Protein AF-0000000072985069 (afdb_homodimer)

Organism: Clostridium tetani (strain Massachusetts / E88) (NCBI:txid212717)

Radius of gyration: 27.45 Å; Cα contacts (8 Å, |Δi|>4): 1116; chains: 2; bounding box: 57×77×72 Å

pLDDT: mean 90.54, std 12.0, range [28.53, 98.94]

Nearest PDB structures (foldseek):
  7l6l-assembly1_E  TM=9.536E-01  e=3.765E-16  Escherichia coli K-12
  7rhe-assembly1_A-2  TM=8.134E-01  e=3.986E-02  Burkholderia vietnamiensis G4
  2r3s-assembly1_B  TM=3.165E-01  e=1.913E-05  Nostoc punctiforme PCC 73102
  8eju-assembly1_A  TM=5.311E-01  e=3.748E-02  Pseudomonas putida KT2440
  4m6y-assembly1_A  TM=2.732E-01  e=1.051E-03  Streptomyces hygros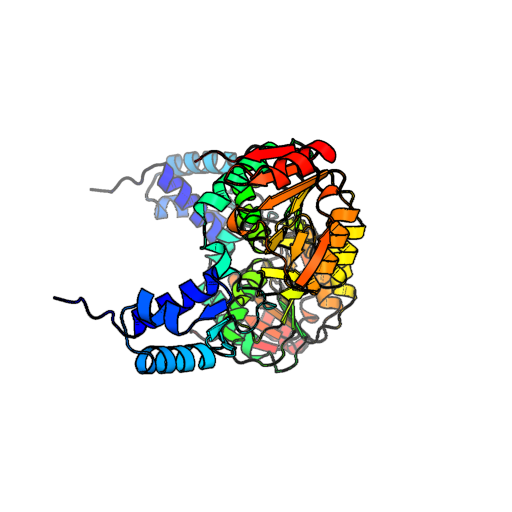copicus

InterPro domains:
  IPR001034 DeoR-type HTH domain [PF08220] (10-65)
  IPR001034 DeoR-type HTH domain [PR00037] (28-42)
  IPR001034 DeoR-type HTH domain [PR00037] (42-60)
  IPR001034 DeoR-type HTH domain [PS51000] (7-62)
  IPR001034 DeoR-type HTH domain [SM00420] (10-62)
  IPR014036 DeoR-like transcriptional repressor, C-terminal sensor domain [PF00455] (78-235)
  IPR018356 Transcription regulator, HTH DeoR-type, conserved site [PS00894] (10-44)
  IPR036388 Winged helix-like DNA-binding domain superfamily [G3DSA:1.10.10.10] (7-69)
  IPR036390 Winged helix DNA-binding domain superfamily [SSF46785] (8-75)
  IPR037171 NagB/RpiA transferase-like [SSF100950] (77-236)
  IPR050313 Carbohydrate Metabolism HTH-type Transcriptional Regulators [PTHR30363] (5-255)

Structure (mmCIF, N/CA/C/O backbone):
data_AF-0000000072985069-model_v1
#
loop_
_entity.id
_entity.type
_entity.pdbx_description
1 polymer 'DNA-binding protein iolR'
#
loop_
_atom_site.group_PDB
_atom_site.id
_atom_site.type_symbol
_atom_site.label_atom_id
_atom_site.label_alt_id
_atom_site.label_comp_id
_atom_site.label_asym_id
_atom_site.label_entity_id
_atom_site.label_seq_id
_atom_site.pdbx_PDB_ins_code
_atom_site.Cartn_x
_atom_site.Cartn_y
_atom_site.Cartn_z
_atom_site.occupancy
_atom_site.B_iso_or_equiv
_atom_site.auth_seq_id
_atom_site.auth_comp_id
_atom_site.auth_asym_id
_atom_site.auth_atom_id
_atom_site.pdbx_PDB_model_num
ATOM 1 N N . MET A 1 1 ? 19.688 11.055 47.906 1 28.53 1 MET A N 1
ATOM 2 C CA . MET A 1 1 ? 20.281 10.18 46.906 1 28.53 1 MET A CA 1
ATOM 3 C C . MET A 1 1 ? 20.016 10.695 45.5 1 28.53 1 MET A C 1
ATOM 5 O O . MET A 1 1 ? 18.875 10.805 45.062 1 28.53 1 MET A O 1
ATOM 9 N N . GLU A 1 2 ? 20.703 11.711 44.969 1 41.09 2 GLU A N 1
ATOM 10 C CA . GLU A 1 2 ? 20.609 12.352 43.656 1 41.09 2 GLU A CA 1
ATOM 11 C C . GLU A 1 2 ? 20.531 11.312 42.531 1 41.09 2 GLU A C 1
ATOM 13 O O . GLU A 1 2 ? 21.438 10.492 42.375 1 41.09 2 GLU A O 1
ATOM 18 N N . VAL A 1 3 ? 19.469 10.656 42.312 1 46.19 3 VAL A N 1
ATOM 19 C CA . VAL A 1 3 ? 19.297 9.609 41.312 1 46.19 3 VAL A CA 1
ATOM 20 C C . VAL A 1 3 ? 20.031 10 40.031 1 46.19 3 VAL A C 1
ATOM 22 O O . VAL A 1 3 ? 19.688 10.992 39.375 1 46.19 3 VAL A O 1
ATOM 25 N N . LEU A 1 4 ? 21.297 9.695 39.906 1 56.41 4 LEU A N 1
ATOM 26 C CA . LEU A 1 4 ? 22.188 9.922 38.781 1 56.41 4 LEU A CA 1
ATOM 27 C C . LEU A 1 4 ? 21.594 9.367 37.469 1 56.41 4 LEU A C 1
ATOM 29 O O . LEU A 1 4 ? 21.281 8.18 37.406 1 56.41 4 LEU A O 1
ATOM 33 N N . MET A 1 5 ? 20.875 10.125 36.781 1 65.44 5 MET A N 1
ATOM 34 C CA . MET A 1 5 ? 20.312 9.711 35.5 1 65.44 5 MET A CA 1
ATOM 35 C C . MET A 1 5 ? 21.359 9.023 34.656 1 65.44 5 MET A C 1
ATOM 37 O O . MET A 1 5 ? 22.5 9.508 34.531 1 65.44 5 MET A O 1
ATOM 41 N N . LEU A 1 6 ? 21.188 7.742 34.344 1 77.62 6 LEU A N 1
ATOM 42 C CA . LEU A 1 6 ? 22.047 6.992 33.469 1 77.62 6 LEU A CA 1
ATOM 43 C C . LEU A 1 6 ? 22.234 7.727 32.125 1 77.62 6 LEU A C 1
ATOM 45 O O . LEU A 1 6 ? 21.328 8.414 31.672 1 77.62 6 LEU A O 1
ATOM 49 N N . LYS A 1 7 ? 23.438 7.641 31.594 1 83.25 7 LYS A N 1
ATOM 50 C CA . LYS A 1 7 ? 23.844 8.32 30.359 1 83.25 7 LYS A CA 1
ATOM 51 C C . LYS A 1 7 ? 22.828 8.062 29.234 1 83.25 7 LYS A C 1
ATOM 53 O O . LYS A 1 7 ? 22.422 8.992 28.547 1 83.25 7 LYS A O 1
ATOM 58 N N . GLU A 1 8 ? 22.406 6.859 29.109 1 81.81 8 GLU A N 1
ATOM 59 C CA . GLU A 1 8 ? 21.516 6.484 28.016 1 81.81 8 GLU A CA 1
ATOM 60 C C . GLU A 1 8 ? 20.156 7.133 28.172 1 81.81 8 GLU A C 1
ATOM 62 O O . GLU A 1 8 ? 19.562 7.578 27.188 1 81.81 8 GLU A O 1
ATOM 67 N N . ASP A 1 9 ? 19.766 7.234 29.312 1 82.44 9 ASP A N 1
ATOM 68 C CA . ASP A 1 9 ? 18.469 7.875 29.594 1 82.44 9 ASP A CA 1
ATOM 69 C C . ASP A 1 9 ? 18.547 9.383 29.359 1 82.44 9 ASP A C 1
ATOM 71 O O . ASP A 1 9 ? 17.609 9.984 28.844 1 82.44 9 ASP A O 1
ATOM 75 N N . ARG A 1 10 ? 19.656 9.953 29.766 1 85.75 10 ARG A N 1
ATOM 76 C CA . ARG A 1 10 ? 19.859 11.383 29.562 1 85.75 10 ARG A CA 1
ATOM 77 C C . ARG A 1 10 ? 19.906 11.734 28.094 1 85.75 10 ARG A C 1
ATOM 79 O O . ARG A 1 10 ? 19.281 12.703 27.656 1 85.75 10 ARG A O 1
ATOM 86 N N . ILE A 1 11 ? 20.547 10.891 27.281 1 85.62 11 ILE A N 1
ATOM 87 C CA . ILE A 1 11 ? 20.656 11.117 25.844 1 85.62 11 ILE A CA 1
ATOM 88 C C . ILE A 1 11 ? 19.281 11.047 25.203 1 85.62 11 ILE A C 1
ATOM 90 O O . ILE A 1 11 ? 18.922 11.906 24.391 1 85.62 11 ILE A O 1
ATOM 94 N N . LYS A 1 12 ? 18.516 10.133 25.625 1 81.88 12 LYS A N 1
ATOM 95 C CA . LYS A 1 12 ? 17.141 10.031 25.125 1 81.88 12 LYS A CA 1
ATOM 96 C C . LYS A 1 12 ? 16.312 11.234 25.547 1 81.88 12 LYS A C 1
ATOM 98 O O . LYS A 1 12 ? 15.5 11.734 24.781 1 81.88 12 LYS A O 1
ATOM 103 N N . GLY A 1 13 ? 16.547 11.656 26.734 1 81.31 13 GLY A N 1
ATOM 104 C CA . GLY A 1 13 ? 15.875 12.844 27.234 1 81.31 13 GLY A CA 1
ATOM 105 C C . GLY A 1 13 ? 16.234 14.094 26.453 1 81.31 13 GLY A C 1
ATOM 106 O O . GLY A 1 13 ? 15.352 14.898 26.125 1 81.31 13 GLY A O 1
ATOM 107 N N . ILE A 1 14 ? 17.531 14.281 26.219 1 84 14 ILE A N 1
ATOM 108 C CA . ILE A 1 14 ? 18 15.414 25.438 1 84 14 ILE A CA 1
ATOM 109 C C . ILE A 1 14 ? 17.391 15.367 24.031 1 84 14 ILE A C 1
ATOM 111 O O . ILE A 1 14 ? 16.906 16.375 23.531 1 84 14 ILE A O 1
ATOM 115 N N . GLU A 1 15 ? 17.438 14.164 23.516 1 77.94 15 GLU A N 1
ATOM 116 C CA . GLU A 1 15 ? 16.859 13.969 22.188 1 77.94 15 GLU A CA 1
ATOM 117 C C . GLU A 1 15 ? 15.383 14.367 22.156 1 77.94 15 GLU A C 1
ATOM 119 O O . GLU A 1 15 ? 14.945 15.117 21.281 1 77.94 15 GLU A O 1
ATOM 124 N N . ASN A 1 16 ? 14.711 13.945 23.109 1 75 16 ASN A N 1
ATOM 125 C CA . ASN A 1 16 ? 13.289 14.258 23.203 1 75 16 ASN A CA 1
ATOM 126 C C . ASN A 1 16 ? 13.062 15.758 23.406 1 75 16 ASN A C 1
ATOM 128 O O . ASN A 1 16 ? 12.133 16.328 22.844 1 75 16 ASN A O 1
ATOM 132 N N . TYR A 1 17 ? 13.922 16.297 24.203 1 78 17 TYR A N 1
ATOM 133 C CA . TYR A 1 17 ? 13.789 17.719 24.516 1 78 17 TYR A CA 1
ATOM 134 C C . TYR A 1 17 ? 14.078 18.578 23.297 1 78 17 TYR A C 1
ATOM 136 O O . TYR A 1 17 ? 13.359 19.547 23.031 1 78 17 TYR A O 1
ATOM 144 N N . VAL A 1 18 ? 15.086 18.141 22.578 1 76.56 18 VAL A N 1
ATOM 145 C CA . VAL A 1 18 ? 15.445 18.922 21.391 1 76.56 18 VAL A CA 1
ATOM 146 C C . VAL A 1 18 ? 14.383 18.734 20.312 1 76.56 18 VAL A C 1
ATOM 148 O O . VAL A 1 18 ? 14.062 19.672 19.578 1 76.56 18 VAL A O 1
ATOM 151 N N . ILE A 1 19 ? 13.836 17.562 20.281 1 66.19 19 ILE A N 1
ATOM 152 C CA . ILE A 1 19 ? 12.758 17.281 19.344 1 66.19 19 ILE A CA 1
ATOM 153 C C . ILE A 1 19 ? 11.547 18.156 19.672 1 66.19 19 ILE A C 1
ATOM 155 O O . ILE A 1 19 ? 10.914 18.703 18.766 1 66.19 19 ILE A O 1
ATOM 159 N N . LYS A 1 20 ? 11.352 18.391 20.859 1 63.84 20 LYS A N 1
ATOM 160 C CA . LYS A 1 20 ? 10.203 19.156 21.344 1 63.84 20 LYS A CA 1
ATOM 161 C C . LYS A 1 20 ? 10.453 20.656 21.234 1 63.84 20 LYS A C 1
ATOM 163 O O . LYS A 1 20 ? 9.539 21.422 20.953 1 63.84 20 LYS A O 1
ATOM 168 N N . HIS A 1 21 ? 11.719 21.047 21.438 1 66.25 21 HIS A N 1
ATOM 169 C CA . HIS A 1 21 ? 11.961 22.469 21.641 1 66.25 21 HIS A CA 1
ATOM 170 C C . HIS A 1 21 ? 12.805 23.047 20.5 1 66.25 21 HIS A C 1
ATOM 172 O O . HIS A 1 21 ? 13.047 24.266 20.453 1 66.25 21 HIS A O 1
ATOM 178 N N . GLU A 1 22 ? 13.086 22.234 19.516 1 63.91 22 GLU A N 1
ATOM 179 C CA . GLU A 1 22 ? 13.805 22.547 18.281 1 63.91 22 GLU A CA 1
ATOM 180 C C . GLU A 1 22 ? 15.195 23.094 18.578 1 63.91 22 GLU A C 1
ATOM 182 O O . GLU A 1 22 ? 16.203 22.453 18.266 1 63.91 22 GLU A O 1
ATOM 187 N N . ASN A 1 23 ? 15.273 24.375 19.109 1 66.94 23 ASN A N 1
ATOM 188 C CA . ASN A 1 23 ? 16.516 25 19.531 1 66.94 23 ASN A CA 1
ATOM 189 C C . ASN A 1 23 ? 16.656 25.016 21.047 1 66.94 23 ASN A C 1
ATOM 191 O O . ASN A 1 23 ? 15.773 25.531 21.734 1 66.94 23 ASN A O 1
ATOM 195 N N . VAL A 1 24 ? 17.734 24.281 21.516 1 80.69 24 VAL A N 1
ATOM 196 C CA . VAL A 1 24 ? 17.906 24.203 22.953 1 80.69 24 VAL A CA 1
ATOM 197 C C . VAL A 1 24 ? 19.344 24.609 23.328 1 80.69 24 VAL A C 1
ATOM 199 O O . VAL A 1 24 ? 20.297 24.141 22.703 1 80.69 24 VAL A O 1
ATOM 202 N N . SER A 1 25 ? 19.438 25.469 24.297 1 83.81 25 SER A N 1
ATOM 203 C CA . SER A 1 25 ? 20.766 25.922 24.734 1 83.81 25 SER A CA 1
ATOM 204 C C . SER A 1 25 ? 21.422 24.875 25.625 1 83.81 25 SER A C 1
ATOM 206 O O . SER A 1 25 ? 20.75 24.109 26.297 1 83.81 25 SER A O 1
ATOM 208 N N . ILE A 1 26 ? 22.75 24.891 25.578 1 87.5 26 ILE A N 1
ATOM 209 C CA . ILE A 1 26 ? 23.531 24.016 26.438 1 87.5 26 ILE A CA 1
ATOM 210 C C . ILE A 1 26 ? 23.203 24.297 27.906 1 87.5 26 ILE A C 1
ATOM 212 O O . ILE A 1 26 ? 23.047 23.359 28.688 1 87.5 26 ILE A O 1
ATOM 216 N N . ASN A 1 27 ? 23 25.547 28.219 1 85.88 27 ASN A N 1
ATOM 217 C CA . ASN A 1 27 ? 22.688 25.938 29.594 1 85.88 27 ASN A CA 1
ATOM 218 C C . ASN A 1 27 ? 21.344 25.359 30.062 1 85.88 27 ASN A C 1
ATOM 220 O O . ASN A 1 27 ? 21.219 24.891 31.188 1 85.88 27 ASN A O 1
ATOM 224 N N . THR A 1 28 ? 20.391 25.375 29.188 1 86.75 28 THR A N 1
ATOM 225 C CA . THR A 1 28 ? 19.078 24.812 29.5 1 86.75 28 THR A CA 1
ATOM 226 C C . THR A 1 28 ? 19.188 23.312 29.781 1 86.75 28 THR A C 1
ATOM 228 O O . THR 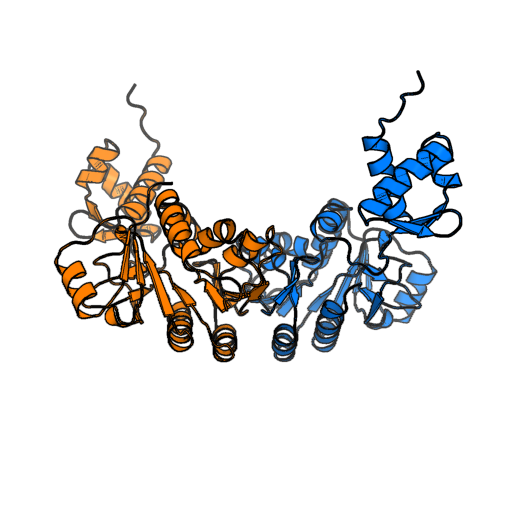A 1 28 ? 18.578 22.828 30.734 1 86.75 28 THR A O 1
ATOM 231 N N . LEU A 1 29 ? 19.891 22.641 29 1 89.94 29 LEU A N 1
ATOM 232 C CA . LEU A 1 29 ? 20.047 21.203 29.156 1 89.94 29 LEU A CA 1
ATOM 233 C C . LEU A 1 29 ? 20.766 20.875 30.469 1 89.94 29 LEU A C 1
ATOM 235 O O . LEU A 1 29 ? 20.406 19.922 31.156 1 89.94 29 LEU A O 1
ATOM 239 N N . CYS A 1 30 ? 21.734 21.688 30.828 1 89.44 30 CYS A N 1
ATOM 240 C CA . CYS A 1 30 ? 22.438 21.516 32.094 1 89.44 30 CYS A CA 1
ATOM 241 C C . CYS A 1 30 ? 21.484 21.641 33.281 1 89.44 30 CYS A C 1
ATOM 243 O O . CYS A 1 30 ? 21.547 20.844 34.219 1 89.44 30 CYS A O 1
ATOM 245 N N . SER A 1 31 ? 20.672 22.656 33.188 1 87.88 31 SER A N 1
ATOM 246 C CA . SER A 1 31 ? 19.719 22.891 34.25 1 87.88 31 SER A CA 1
ATOM 247 C C . SER A 1 31 ? 18.672 21.781 34.312 1 87.88 31 SER A C 1
ATOM 249 O O . SER A 1 31 ? 18.328 21.312 35.406 1 87.88 31 SER A O 1
ATOM 251 N N . LEU A 1 32 ? 18.234 21.328 33.188 1 86.06 32 LEU A N 1
ATOM 252 C CA . LEU A 1 32 ? 17.141 20.359 33.094 1 86.06 32 LEU A CA 1
ATOM 253 C C . LEU A 1 32 ? 17.578 18.984 33.594 1 86.06 32 LEU A C 1
ATOM 255 O O . LEU A 1 32 ? 16.812 18.281 34.219 1 86.06 32 LEU A O 1
ATOM 259 N N . PHE A 1 33 ? 18.828 18.672 33.344 1 89.19 33 PHE A N 1
ATOM 260 C CA . PHE A 1 33 ? 19.297 17.312 33.625 1 89.19 33 PHE A CA 1
ATOM 261 C C . PHE A 1 33 ? 20.281 17.344 34.812 1 89.19 33 PHE A C 1
ATOM 263 O O . PHE A 1 33 ? 20.812 16.297 35.188 1 89.19 33 PHE A O 1
ATOM 270 N N . ASP A 1 34 ? 20.531 18.5 35.25 1 89 34 ASP A N 1
ATOM 271 C CA . ASP A 1 34 ? 21.375 18.734 36.438 1 89 34 ASP A CA 1
ATOM 272 C C . ASP A 1 34 ? 22.75 18.094 36.25 1 89 34 ASP A C 1
ATOM 274 O O . ASP A 1 34 ? 23.188 17.297 37.094 1 89 34 ASP A O 1
ATOM 278 N N . VAL A 1 35 ? 23.359 18.406 35.125 1 90.25 35 VAL A N 1
ATOM 279 C CA . VAL A 1 35 ? 24.703 17.922 34.844 1 90.25 35 VAL A CA 1
ATOM 280 C C . VAL A 1 35 ? 25.578 19.062 34.312 1 90.25 35 VAL A C 1
ATOM 282 O O . VAL A 1 35 ? 25.047 20.125 33.969 1 90.25 35 VAL A O 1
ATOM 285 N N . SER A 1 36 ? 26.875 18.828 34.312 1 88.06 36 SER A N 1
ATOM 286 C CA . SER A 1 36 ? 27.828 19.859 33.906 1 88.06 36 SER A CA 1
ATOM 287 C C . SER A 1 36 ? 27.766 20.109 32.406 1 88.06 36 SER A C 1
ATOM 289 O O . SER A 1 36 ? 27.266 19.266 31.641 1 88.06 36 SER A O 1
ATOM 291 N N . LYS A 1 37 ? 28.297 21.297 31.938 1 89.88 37 LYS A N 1
ATOM 292 C CA . LYS A 1 37 ? 28.391 21.609 30.516 1 89.88 37 LYS A CA 1
ATOM 293 C C . LYS A 1 37 ? 29.203 20.562 29.766 1 89.88 37 LYS A C 1
ATOM 295 O O . LYS A 1 37 ? 28.875 20.203 28.641 1 89.88 37 LYS A O 1
ATOM 300 N N . ASN A 1 38 ? 30.219 20.109 30.453 1 89 38 ASN A N 1
ATOM 301 C CA . ASN A 1 38 ? 31.078 19.109 29.828 1 89 38 ASN A CA 1
ATOM 302 C C . ASN A 1 38 ? 30.328 17.797 29.594 1 89 38 ASN A C 1
ATOM 304 O O . ASN A 1 38 ? 30.5 17.172 28.562 1 89 38 ASN A O 1
ATOM 308 N N . THR A 1 39 ? 29.547 17.375 30.453 1 85.25 39 THR A N 1
ATOM 309 C CA . THR A 1 39 ? 28.75 16.172 30.328 1 85.25 39 THR A CA 1
ATOM 310 C C . THR A 1 39 ? 27.734 16.312 29.188 1 85.25 39 THR A C 1
ATOM 312 O O . THR A 1 39 ? 27.594 15.414 28.359 1 85.25 39 THR A O 1
ATOM 315 N N . ILE A 1 40 ? 27.016 17.5 29.156 1 89.19 40 ILE A N 1
ATOM 316 C CA . ILE A 1 40 ? 26.031 17.734 28.109 1 89.19 40 ILE A CA 1
ATOM 317 C C . ILE A 1 40 ? 26.703 17.766 26.75 1 89.19 40 ILE A C 1
ATOM 319 O O . ILE A 1 40 ? 26.188 17.203 25.781 1 89.19 40 ILE A O 1
ATOM 323 N N . ARG A 1 41 ? 27.891 18.344 26.641 1 88.06 41 ARG A N 1
ATOM 324 C CA . ARG A 1 41 ? 28.609 18.422 25.375 1 88.06 41 ARG A CA 1
ATOM 325 C C . ARG A 1 41 ? 28.984 17.031 24.875 1 88.06 41 ARG A C 1
ATOM 327 O O . ARG A 1 41 ? 28.922 16.766 23.672 1 88.06 41 ARG A O 1
ATOM 334 N N . ARG A 1 42 ? 29.328 16.188 25.734 1 88 42 ARG A N 1
ATOM 335 C CA . ARG A 1 42 ? 29.625 14.812 25.359 1 88 42 ARG A CA 1
ATOM 336 C C . ARG A 1 42 ? 28.375 14.086 24.875 1 88 42 ARG A C 1
ATOM 338 O O . ARG A 1 42 ? 28.422 13.375 23.859 1 88 42 ARG A O 1
ATOM 345 N N . ASP A 1 43 ? 27.359 14.297 25.562 1 87.38 43 ASP A N 1
ATOM 346 C CA . ASP A 1 43 ? 26.094 13.688 25.156 1 87.38 43 ASP A CA 1
ATOM 347 C C . ASP A 1 43 ? 25.641 14.211 23.797 1 87.38 43 ASP A C 1
ATOM 349 O O . ASP A 1 43 ? 25.188 13.445 22.953 1 87.38 43 ASP A O 1
ATOM 353 N N . ILE A 1 44 ? 25.797 15.562 23.594 1 85.56 44 ILE A N 1
ATOM 354 C CA . ILE A 1 44 ? 25.406 16.219 22.359 1 85.56 44 ILE A CA 1
ATOM 355 C C . ILE A 1 44 ? 26.266 15.688 21.203 1 85.56 44 ILE A C 1
ATOM 357 O O . ILE A 1 44 ? 25.75 15.438 20.109 1 85.56 44 ILE A O 1
ATOM 361 N N . SER A 1 45 ? 27.484 15.492 21.469 1 84.69 45 SER A N 1
ATOM 362 C CA . SER A 1 45 ? 28.375 14.945 20.453 1 84.69 45 SER A CA 1
ATOM 363 C C . SER A 1 45 ? 27.922 13.547 20.031 1 84.69 45 SER A C 1
ATOM 365 O O . SER A 1 45 ? 27.969 13.211 18.844 1 84.69 45 SER A O 1
ATOM 367 N N . GLU A 1 46 ? 27.484 12.828 20.906 1 81.44 46 GLU A N 1
ATOM 368 C CA . GLU A 1 46 ? 26.953 11.5 20.594 1 81.44 46 GLU A CA 1
ATOM 369 C C . GLU A 1 46 ? 25.656 11.602 19.781 1 81.44 46 GLU A C 1
ATOM 371 O O . GLU A 1 46 ? 25.469 10.852 18.828 1 81.44 46 GLU A O 1
ATOM 376 N N . LEU A 1 47 ? 24.766 12.523 20.172 1 79.38 47 LEU A N 1
ATOM 377 C CA . LEU A 1 47 ? 23.516 12.742 19.453 1 79.38 47 LEU A CA 1
ATOM 378 C C . LEU A 1 47 ? 23.781 13.297 18.062 1 79.38 47 LEU A C 1
ATOM 380 O O . LEU A 1 47 ? 23.078 12.961 17.109 1 79.38 47 LEU A O 1
ATOM 384 N N . GLU A 1 48 ? 24.75 14.141 18.016 1 78.5 48 GLU A N 1
ATOM 385 C CA . GLU A 1 48 ? 25.125 14.695 16.703 1 78.5 48 GLU A CA 1
ATOM 386 C C . GLU A 1 48 ? 25.656 13.609 15.773 1 78.5 48 GLU A C 1
ATOM 388 O O . GLU A 1 48 ? 25.312 13.586 14.586 1 78.5 48 GLU A O 1
ATOM 393 N N . ARG A 1 49 ? 26.344 12.742 16.312 1 74.75 49 ARG A N 1
ATOM 394 C CA . ARG A 1 49 ? 26.859 11.625 15.531 1 74.75 49 ARG A CA 1
ATOM 395 C C . ARG A 1 49 ? 25.734 10.727 15.039 1 74.75 49 ARG A C 1
ATOM 397 O O . ARG A 1 49 ? 25.812 10.188 13.93 1 74.75 49 ARG A O 1
ATOM 404 N N . LYS A 1 50 ? 24.719 10.797 15.844 1 69.19 50 LYS A N 1
ATOM 405 C CA . LYS A 1 50 ? 23.562 9.984 15.484 1 69.19 50 LYS A CA 1
ATOM 406 C C . LYS A 1 50 ? 22.703 10.695 14.445 1 69.19 50 LYS A C 1
ATOM 408 O O . LYS A 1 50 ? 21.75 10.117 13.93 1 69.19 50 LYS A O 1
ATOM 413 N N . GLY A 1 51 ? 23.078 11.945 14.211 1 65 51 GLY A N 1
ATOM 414 C CA . GLY A 1 51 ? 22.453 12.719 13.156 1 65 51 GLY A CA 1
ATOM 415 C C . GLY A 1 51 ? 21.125 13.32 13.57 1 65 51 GLY A C 1
ATOM 416 O O . GLY A 1 51 ? 20.344 13.789 12.727 1 65 51 GLY A O 1
ATOM 417 N N . VAL A 1 52 ? 20.797 13.359 14.773 1 64 52 VAL A N 1
ATOM 418 C CA . VAL A 1 52 ? 19.516 13.805 15.281 1 64 52 VAL A CA 1
ATOM 419 C C . VAL A 1 52 ? 19.531 15.32 15.5 1 64 52 VAL A C 1
ATOM 421 O O . VAL A 1 52 ? 18.562 16.016 15.219 1 64 52 VAL A O 1
ATOM 424 N N . ILE A 1 53 ? 20.75 15.781 15.938 1 70.69 53 ILE A N 1
ATOM 425 C CA . ILE A 1 53 ? 20.844 17.188 16.297 1 70.69 53 ILE A CA 1
ATOM 426 C C . ILE A 1 53 ? 22.047 17.812 15.609 1 70.69 53 ILE A C 1
ATOM 428 O O . ILE A 1 53 ? 22.922 17.109 15.117 1 70.69 53 ILE A O 1
ATOM 432 N N . LYS A 1 54 ? 21.922 19 15.266 1 75.56 54 LYS A N 1
ATOM 433 C CA . LYS A 1 54 ? 23.094 19.781 14.859 1 75.56 54 LYS A CA 1
ATOM 434 C C . LYS A 1 54 ? 23.438 20.828 15.898 1 75.56 54 LYS A C 1
ATOM 436 O O . LYS A 1 54 ? 22.547 21.406 16.531 1 75.56 54 LYS A O 1
ATOM 441 N N . LYS A 1 55 ? 24.859 20.938 16.094 1 77.69 55 LYS A N 1
ATOM 442 C CA . LYS A 1 55 ? 25.344 21.953 17.016 1 77.69 55 LYS A CA 1
ATOM 443 C C . LYS A 1 55 ? 25.266 23.344 16.422 1 77.69 5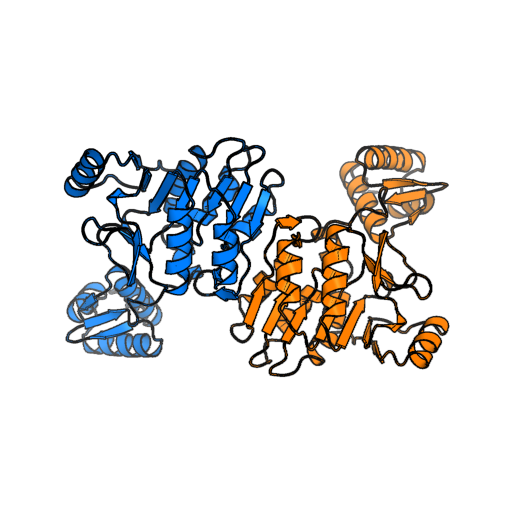5 LYS A C 1
ATOM 445 O O . LYS A 1 55 ? 25.516 23.531 15.227 1 77.69 55 LYS A O 1
ATOM 450 N N . ILE A 1 56 ? 24.578 24.156 17.094 1 72.06 56 ILE A N 1
ATOM 451 C CA . ILE A 1 56 ? 24.578 25.578 16.719 1 72.06 56 ILE A CA 1
ATOM 452 C C . ILE A 1 56 ? 25.297 26.391 17.797 1 72.06 56 ILE A C 1
ATOM 454 O O . ILE A 1 56 ? 25.688 25.859 18.828 1 72.06 56 ILE A O 1
ATOM 458 N N . TYR A 1 57 ? 25.484 27.672 17.547 1 71.56 57 TYR A N 1
ATOM 459 C CA . TYR A 1 57 ? 26.172 28.5 18.516 1 71.56 57 TYR A CA 1
ATOM 460 C C . TYR A 1 57 ? 25.406 28.516 19.844 1 71.56 57 TYR A C 1
ATOM 462 O O . TYR A 1 57 ? 24.219 28.891 19.891 1 71.56 57 TYR A O 1
ATOM 470 N N . GLY A 1 58 ? 26.031 28.047 21.016 1 73.38 58 GLY A N 1
ATOM 471 C CA . GLY A 1 58 ? 25.484 28.078 22.359 1 73.38 58 GLY A CA 1
ATOM 472 C C . GLY A 1 58 ? 24.469 26.984 22.625 1 73.38 58 GLY A C 1
ATOM 473 O O . GLY A 1 58 ? 23.875 26.938 23.703 1 73.38 58 GLY A O 1
ATOM 474 N N . GLY A 1 59 ? 24.094 26.188 21.469 1 81.44 59 GLY A N 1
ATOM 475 C CA . GLY A 1 59 ? 23.078 25.172 21.688 1 81.44 59 GLY A CA 1
ATOM 476 C C . GLY A 1 59 ? 23.031 24.125 20.594 1 81.44 59 GLY A C 1
ATOM 477 O O . GLY A 1 59 ? 24.031 23.875 19.922 1 81.44 59 GLY A O 1
ATOM 478 N N . ILE A 1 60 ? 22.031 23.266 20.688 1 78.94 60 ILE A N 1
ATOM 479 C CA . ILE A 1 60 ? 21.812 22.234 19.688 1 78.94 60 ILE A CA 1
ATOM 480 C C . ILE A 1 60 ? 20.422 22.406 19.062 1 78.94 60 ILE A C 1
ATOM 482 O O . ILE A 1 60 ? 19.547 23.016 19.672 1 78.94 60 ILE A O 1
ATOM 486 N N . THR A 1 61 ? 20.297 22.203 17.828 1 71.38 61 THR A N 1
ATOM 487 C CA . THR A 1 61 ? 19.031 22.141 17.125 1 71.38 61 THR A CA 1
ATOM 488 C C . THR A 1 61 ? 18.891 20.797 16.391 1 71.38 61 THR A C 1
ATOM 490 O O . THR A 1 61 ? 19.859 20.047 16.281 1 71.38 61 THR A O 1
ATOM 493 N N . LEU A 1 62 ? 17.703 20.484 16.281 1 60.16 62 LEU A N 1
ATOM 494 C CA . LEU A 1 62 ? 17.531 19.281 15.477 1 60.16 62 LEU A CA 1
ATOM 495 C C . LEU A 1 62 ? 18.234 19.438 14.133 1 60.16 62 LEU A C 1
ATOM 497 O O . LEU A 1 62 ? 18.188 20.5 13.516 1 60.16 62 LEU A O 1
ATOM 501 N N . LYS A 1 63 ? 19.281 18.656 14.047 1 56.31 63 LYS A N 1
ATOM 502 C CA . LYS A 1 63 ? 19.953 18.828 12.773 1 56.31 63 LYS A CA 1
ATOM 503 C C . LYS A 1 63 ? 18.969 19.203 11.672 1 56.31 63 LYS A C 1
ATOM 505 O O . LYS A 1 63 ? 19.219 20.125 10.898 1 56.31 63 LYS A O 1
ATOM 510 N N . ASN A 1 64 ? 18.391 18.359 10.984 1 48.34 64 ASN A N 1
ATOM 511 C CA . ASN A 1 64 ? 17.609 18.625 9.781 1 48.34 64 ASN A CA 1
ATOM 512 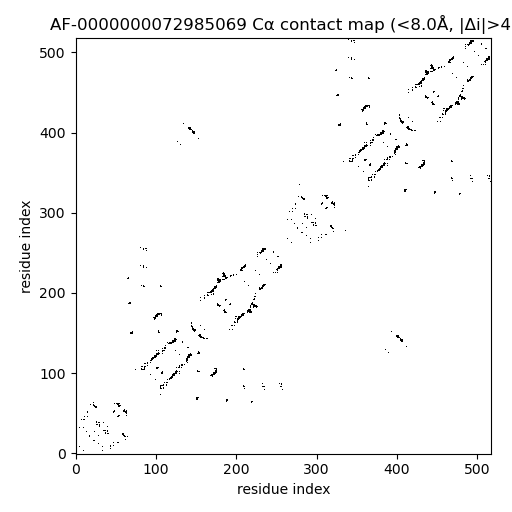C C . ASN A 1 64 ? 16.188 19.078 10.117 1 48.34 64 ASN A C 1
ATOM 514 O O . ASN A 1 64 ? 15.344 18.25 10.477 1 48.34 64 ASN A O 1
ATOM 518 N N . LYS A 1 65 ? 15.883 20.359 10.867 1 49.69 65 LYS A N 1
ATOM 519 C CA . LYS A 1 65 ? 14.57 21 10.953 1 49.69 65 LYS A CA 1
ATOM 520 C C . LYS A 1 65 ? 13.695 20.609 9.766 1 49.69 65 LYS A C 1
ATOM 522 O O . LYS A 1 65 ? 12.477 20.5 9.898 1 49.69 65 LYS A O 1
ATOM 527 N N . THR A 1 66 ? 14.414 20.703 8.812 1 51.38 66 THR A N 1
ATOM 528 C CA . THR A 1 66 ? 13.781 20.531 7.508 1 51.38 66 THR A CA 1
ATOM 529 C C . THR A 1 66 ? 13.5 19.062 7.227 1 51.38 66 THR A C 1
ATOM 531 O O . THR A 1 66 ? 12.867 18.734 6.227 1 51.38 66 THR A O 1
ATOM 534 N N . SER A 1 67 ? 14.055 18.203 8.219 1 59.53 67 SER A N 1
ATOM 535 C CA . SER A 1 67 ? 13.938 16.812 7.797 1 59.53 67 SER A CA 1
ATOM 536 C C . SER A 1 67 ? 12.664 16.172 8.336 1 59.53 67 SER A C 1
ATOM 538 O O . SER A 1 67 ? 12.195 16.531 9.422 1 59.53 67 SER A O 1
ATOM 540 N N . THR A 1 68 ? 11.945 15.594 7.613 1 71.44 68 THR A N 1
ATOM 541 C CA . THR A 1 68 ? 10.758 14.828 7.977 1 71.44 68 THR A CA 1
ATOM 542 C C . THR A 1 68 ? 11.078 13.836 9.094 1 71.44 68 THR A C 1
ATOM 544 O O . THR A 1 68 ? 11.977 13.008 8.953 1 71.44 68 THR A O 1
ATOM 547 N N . VAL A 1 69 ? 10.523 14.156 10.359 1 79.31 69 VAL A N 1
ATOM 548 C CA . VAL A 1 69 ? 10.578 13.141 11.406 1 79.31 69 VAL A CA 1
ATOM 549 C C . VAL A 1 69 ? 10 11.828 10.883 1 79.31 69 VAL A C 1
ATOM 551 O O . VAL A 1 69 ? 8.938 11.812 10.266 1 79.31 69 VAL A O 1
ATOM 554 N N . PRO A 1 70 ? 10.773 10.711 11.148 1 82.5 70 PRO A N 1
ATOM 555 C CA . PRO A 1 70 ? 10.305 9.43 10.617 1 82.5 70 PRO A CA 1
ATOM 556 C C . PRO A 1 70 ? 8.891 9.078 11.078 1 82.5 70 PRO A C 1
ATOM 558 O O . PRO A 1 70 ? 8.508 9.406 12.211 1 82.5 70 PRO A O 1
ATOM 561 N N . PHE A 1 71 ? 8.172 8.352 10.258 1 89.12 71 PHE A N 1
ATOM 562 C CA . PHE A 1 71 ? 6.762 8.016 10.445 1 89.12 71 PHE A CA 1
ATOM 563 C C . PHE A 1 71 ? 6.539 7.352 11.797 1 89.12 71 PHE A C 1
ATOM 565 O O . PHE A 1 71 ? 5.641 7.742 12.547 1 89.12 71 PHE A O 1
ATOM 572 N N . GLN A 1 72 ? 7.352 6.367 12.125 1 84.38 72 GLN A N 1
ATOM 573 C CA . GLN A 1 72 ? 7.156 5.582 13.336 1 84.38 72 GLN A CA 1
ATOM 574 C C . GLN A 1 72 ? 7.273 6.453 14.586 1 84.38 72 GLN A C 1
ATOM 576 O O . GLN A 1 72 ? 6.523 6.277 15.547 1 84.38 72 GLN A O 1
ATOM 581 N N . GLN A 1 73 ? 8.125 7.406 14.57 1 82.19 73 GLN A N 1
ATOM 582 C CA . GLN A 1 73 ? 8.297 8.336 15.68 1 82.19 73 GLN A CA 1
ATOM 583 C C . GLN A 1 73 ? 7.105 9.273 15.812 1 82.19 73 GLN A C 1
ATOM 585 O O . GLN A 1 73 ? 6.613 9.516 16.922 1 82.19 73 GLN A O 1
ATOM 590 N N . ARG A 1 74 ? 6.648 9.727 14.664 1 89.06 74 ARG A N 1
ATOM 591 C CA . ARG A 1 74 ? 5.484 10.609 14.664 1 89.06 74 ARG A CA 1
ATOM 592 C C . ARG A 1 74 ? 4.23 9.859 15.102 1 89.06 74 ARG A C 1
ATOM 594 O O . ARG A 1 74 ? 3.4 10.406 15.836 1 89.06 74 ARG A O 1
ATOM 601 N N . GLU A 1 75 ? 4.105 8.633 14.68 1 89.94 75 GLU A N 1
ATOM 602 C CA . GLU A 1 75 ? 2.904 7.848 14.93 1 89.94 75 GLU A CA 1
ATOM 603 C C . GLU A 1 75 ? 2.676 7.637 16.422 1 89.94 75 GLU A C 1
ATOM 605 O O . GLU A 1 75 ? 1.536 7.652 16.891 1 89.94 75 GLU A O 1
ATOM 610 N N . ILE A 1 76 ? 3.717 7.535 17.172 1 87.94 76 ILE A N 1
ATOM 611 C CA . ILE A 1 76 ? 3.586 7.184 18.578 1 87.94 76 ILE A CA 1
ATOM 612 C C . ILE A 1 76 ? 3.418 8.453 19.406 1 87.94 76 ILE A C 1
ATOM 614 O O . ILE A 1 76 ? 2.869 8.406 20.516 1 87.94 76 ILE A O 1
ATOM 618 N N . LYS A 1 77 ? 3.879 9.586 18.906 1 86.06 77 LYS A N 1
ATOM 619 C CA . LYS A 1 77 ? 3.756 10.852 19.625 1 86.06 77 LYS A CA 1
ATOM 620 C C . LYS A 1 77 ? 2.312 11.344 19.625 1 86.06 77 LYS A C 1
ATOM 622 O O . LYS A 1 77 ? 1.683 11.445 18.562 1 86.06 77 LYS A O 1
ATOM 627 N N . HIS A 1 78 ? 1.704 11.586 20.812 1 89.81 78 HIS A N 1
ATOM 628 C CA . HIS A 1 78 ? 0.35 12.102 20.984 1 89.81 78 HIS A CA 1
ATOM 629 C C . HIS A 1 78 ? -0.674 11.188 20.312 1 89.81 78 HIS A C 1
ATOM 631 O O . HIS A 1 78 ? -1.635 11.664 19.703 1 89.81 78 HIS A O 1
ATOM 637 N N . LYS A 1 79 ? -0.465 9.969 20.391 1 93.75 79 LYS A N 1
ATOM 638 C CA . LYS A 1 79 ? -1.261 8.977 19.656 1 93.75 79 LYS A CA 1
ATOM 639 C C . LYS A 1 79 ? -2.736 9.078 20.047 1 93.75 79 LYS A C 1
ATOM 641 O O . LYS A 1 79 ? -3.607 9.078 19.172 1 93.75 79 LYS A O 1
ATOM 646 N N . GLU A 1 80 ? -3.021 9.172 21.359 1 94.88 80 GLU A N 1
ATOM 647 C CA . GLU A 1 80 ? -4.41 9.242 21.797 1 94.88 80 GLU A CA 1
ATOM 648 C C . GLU A 1 80 ? -5.086 10.516 21.312 1 94.88 80 GLU A C 1
ATOM 650 O O . GLU A 1 80 ? -6.246 10.484 20.891 1 94.88 80 GLU A O 1
ATOM 655 N N . THR A 1 81 ? -4.359 11.555 21.406 1 95.5 81 THR A N 1
ATOM 656 C CA . THR A 1 81 ? -4.863 12.82 20.891 1 95.5 81 THR A CA 1
ATOM 657 C C . THR A 1 81 ? -5.168 12.719 19.391 1 95.5 81 THR A C 1
ATOM 659 O O . THR A 1 81 ? -6.223 13.172 18.938 1 95.5 81 THR A O 1
ATOM 662 N N . LYS A 1 82 ? -4.266 12.086 18.641 1 97.44 82 LYS A N 1
ATOM 663 C CA . LYS A 1 82 ? -4.48 11.898 17.203 1 97.44 82 LYS A CA 1
ATOM 664 C C . LYS A 1 82 ? -5.742 11.078 16.938 1 97.44 82 LYS A C 1
ATOM 666 O O . LYS A 1 82 ? -6.5 11.375 16.016 1 97.44 82 LYS A O 1
ATOM 671 N N . LYS A 1 83 ? -6.004 10.125 17.766 1 97.81 83 LYS A N 1
ATOM 672 C CA . LYS A 1 83 ? -7.188 9.289 17.609 1 97.81 83 LYS A CA 1
ATOM 673 C C . LYS A 1 83 ? -8.469 10.094 17.828 1 97.81 83 LYS A C 1
ATOM 675 O O . LYS A 1 83 ? -9.445 9.93 17.094 1 97.81 83 LYS A O 1
ATOM 680 N N . THR A 1 84 ? -8.469 10.969 18.859 1 98 84 THR A N 1
ATOM 681 C CA . THR A 1 84 ? -9.656 11.773 19.109 1 98 84 THR A CA 1
ATOM 682 C C . THR A 1 84 ? -9.93 12.734 17.969 1 98 84 THR A C 1
ATOM 684 O O . THR A 1 84 ? -11.078 12.953 17.578 1 98 84 THR A O 1
ATOM 687 N N . ILE A 1 85 ? -8.891 13.258 17.453 1 98.56 85 ILE A N 1
ATOM 688 C CA . ILE A 1 85 ? -9.008 14.156 16.297 1 98.56 85 ILE A CA 1
ATOM 689 C C . ILE A 1 85 ? -9.547 13.383 15.102 1 98.56 85 ILE A C 1
ATOM 691 O O . ILE A 1 85 ? -10.461 13.852 14.414 1 98.56 85 ILE A O 1
ATOM 695 N N . ALA A 1 86 ? -9.031 12.203 14.875 1 98.69 86 ALA A N 1
ATOM 696 C CA . ALA A 1 86 ? -9.461 11.359 13.758 1 98.69 86 ALA A CA 1
ATOM 697 C C . ALA A 1 86 ? -10.922 10.961 13.906 1 98.69 86 ALA A C 1
ATOM 699 O O . ALA A 1 86 ? -11.664 10.914 12.914 1 98.69 86 ALA A O 1
ATOM 700 N N . LYS A 1 87 ? -11.305 10.656 15.094 1 98.38 87 LYS A N 1
ATOM 701 C CA . LYS A 1 87 ? -12.703 10.328 15.352 1 98.38 87 LYS A CA 1
ATOM 702 C C . LYS A 1 87 ? -13.617 11.492 14.984 1 98.38 87 LYS A C 1
ATOM 704 O O . LYS A 1 87 ? -14.617 11.312 14.289 1 98.38 87 LYS A O 1
ATOM 709 N N . ALA A 1 88 ? -13.273 12.648 15.477 1 98.56 88 ALA A N 1
ATOM 710 C CA . ALA A 1 88 ? -14.055 13.836 15.148 1 98.56 88 ALA A CA 1
ATOM 711 C C . ALA A 1 88 ? -14.133 14.047 13.641 1 98.56 88 ALA A C 1
ATOM 713 O O . ALA A 1 88 ? -15.188 14.391 13.109 1 98.56 88 ALA A O 1
ATOM 714 N N . ALA A 1 89 ? -13.023 13.875 12.984 1 98.81 89 ALA A N 1
ATOM 715 C CA . ALA A 1 89 ? -12.961 14.016 11.531 1 98.81 89 ALA A CA 1
ATOM 716 C C . ALA A 1 89 ? -13.875 13.008 10.844 1 98.81 89 ALA A C 1
ATOM 718 O O . ALA A 1 89 ? -14.578 13.344 9.883 1 98.81 89 ALA A O 1
ATOM 719 N N . SER A 1 90 ? -13.875 11.766 11.305 1 98.62 90 SER A N 1
ATOM 720 C CA . SER A 1 90 ? -14.656 10.695 10.695 1 98.62 90 SER A CA 1
ATOM 721 C C . SER A 1 90 ? -16.141 10.992 10.742 1 98.62 90 SER A C 1
ATOM 723 O O . SER A 1 90 ? -16.906 10.555 9.875 1 98.62 90 SER A O 1
ATOM 725 N N . ASN A 1 91 ? -16.547 11.797 11.727 1 98.12 91 ASN A N 1
ATOM 726 C CA . ASN A 1 91 ? -17.953 12.172 11.867 1 98.12 91 ASN A CA 1
ATOM 727 C C . ASN A 1 91 ? -18.406 13.078 10.734 1 98.12 91 ASN A C 1
ATOM 729 O O . ASN A 1 91 ? -19.609 13.234 10.5 1 98.12 91 ASN A O 1
ATOM 733 N N . LEU A 1 92 ? -17.484 13.664 10.039 1 98.56 92 LEU A N 1
ATOM 734 C CA . LEU A 1 92 ? -17.812 14.57 8.945 1 98.56 92 LEU A CA 1
ATOM 735 C C . LEU A 1 92 ? -18 13.797 7.645 1 98.56 92 LEU A C 1
ATOM 737 O O . LEU A 1 92 ? -18.453 14.359 6.645 1 98.56 92 LEU A O 1
ATOM 741 N N . VAL A 1 93 ? -17.656 12.516 7.598 1 98.81 93 VAL A N 1
ATOM 742 C CA . VAL A 1 93 ? -17.797 11.68 6.406 1 98.81 93 VAL A CA 1
ATOM 743 C C . VAL A 1 93 ? -19.234 11.195 6.281 1 98.81 93 VAL A C 1
ATOM 745 O O . VAL A 1 93 ? -19.828 10.742 7.262 1 98.81 93 VAL A O 1
ATOM 748 N N . GLU A 1 94 ? -19.766 11.281 5.121 1 98.19 94 GLU A N 1
ATOM 749 C CA . GLU A 1 94 ? -21.125 10.812 4.824 1 98.19 94 GLU A CA 1
ATOM 750 C C . GLU A 1 94 ? -21.094 9.602 3.898 1 98.19 94 GLU A C 1
ATOM 752 O O . GLU A 1 94 ? -20.109 9.367 3.203 1 98.19 94 GLU A O 1
ATOM 757 N N . ASN A 1 95 ? -22.234 8.914 3.906 1 97.88 95 ASN A N 1
ATOM 758 C CA . ASN A 1 95 ? -22.375 7.82 2.953 1 97.88 95 ASN A CA 1
ATOM 759 C C . ASN A 1 95 ? -22.266 8.312 1.514 1 97.88 95 ASN A C 1
ATOM 761 O O . ASN A 1 95 ? -22.797 9.359 1.164 1 97.88 95 ASN A O 1
ATOM 765 N N . GLY A 1 96 ? -21.438 7.613 0.71 1 96.81 96 GLY A N 1
ATOM 766 C CA . GLY A 1 96 ? -21.312 7.938 -0.703 1 96.81 96 GLY A CA 1
ATOM 767 C C . GLY A 1 96 ? -20.219 8.945 -0.993 1 96.81 96 GLY A C 1
ATOM 768 O O . GLY A 1 96 ? -19.938 9.242 -2.154 1 96.81 96 GLY A O 1
ATOM 769 N N . ASP A 1 97 ? -19.562 9.398 0.056 1 98.06 97 ASP A N 1
ATOM 770 C CA . ASP A 1 97 ? -18.516 10.398 -0.124 1 98.06 97 ASP A CA 1
ATOM 771 C C . ASP A 1 97 ? -17.344 9.82 -0.907 1 98.06 97 ASP A C 1
ATOM 773 O O . ASP A 1 97 ? -17.062 8.617 -0.834 1 98.06 97 ASP A O 1
ATOM 777 N N . ILE A 1 98 ? -16.734 10.648 -1.677 1 98.62 98 ILE A N 1
ATOM 778 C CA . ILE A 1 98 ? -15.391 10.43 -2.191 1 98.62 98 ILE A CA 1
ATOM 779 C C . ILE A 1 98 ? -14.391 11.281 -1.405 1 98.62 98 ILE A C 1
ATOM 781 O O . ILE A 1 98 ? -14.367 12.508 -1.543 1 98.62 98 ILE A O 1
ATOM 785 N N . ILE A 1 99 ? -13.578 10.594 -0.621 1 98.94 99 ILE A N 1
ATOM 786 C CA . ILE A 1 99 ? -12.711 11.367 0.267 1 98.94 99 ILE A CA 1
ATOM 787 C C . ILE A 1 99 ? -11.25 11.016 -0.003 1 98.94 99 ILE A C 1
ATOM 789 O O . ILE A 1 99 ? -10.953 9.977 -0.597 1 98.94 99 ILE A O 1
ATOM 793 N N . TYR A 1 100 ? -10.414 11.992 0.335 1 98.94 100 TYR A N 1
ATOM 794 C CA . TYR A 1 100 ? -8.977 11.75 0.396 1 98.94 100 TYR A CA 1
ATOM 795 C C . TYR A 1 100 ? -8.492 11.727 1.84 1 98.94 100 TYR A C 1
ATOM 797 O O . TYR A 1 100 ? -8.875 12.57 2.648 1 98.94 100 TYR A O 1
ATOM 805 N N . ILE A 1 101 ? -7.707 10.688 2.17 1 98.94 101 ILE A N 1
ATOM 806 C CA . ILE A 1 101 ? -7.043 10.641 3.467 1 98.94 101 ILE A CA 1
ATOM 807 C C . ILE A 1 101 ? -5.531 10.766 3.275 1 98.94 101 ILE A C 1
ATOM 809 O O . ILE A 1 101 ? -4.902 9.891 2.674 1 98.94 101 ILE A O 1
ATOM 813 N N . ASP A 1 102 ? -4.949 11.734 3.869 1 98.62 102 ASP A N 1
ATOM 814 C CA . ASP A 1 102 ? -3.566 12.164 3.691 1 98.62 102 ASP A CA 1
ATOM 815 C C . ASP A 1 102 ? -2.602 11.188 4.359 1 98.62 102 ASP A C 1
ATOM 817 O O . ASP A 1 102 ? -3.018 10.336 5.152 1 98.62 102 ASP A O 1
ATOM 821 N N . SER A 1 103 ? -1.305 11.297 4.043 1 95.75 103 SER A N 1
ATOM 822 C CA . SER A 1 103 ? -0.239 10.438 4.543 1 95.75 103 SER A CA 1
ATOM 823 C C . SER A 1 103 ? 0.204 10.867 5.938 1 95.75 103 SER A C 1
ATOM 825 O O . SER A 1 103 ? 1.377 10.727 6.293 1 95.75 103 SER A O 1
ATOM 827 N N . GLY A 1 104 ? -0.689 11.227 6.781 1 95.81 104 GLY A N 1
ATOM 828 C CA . GLY A 1 104 ? -0.334 11.656 8.125 1 95.81 104 GLY A CA 1
ATOM 829 C C . GLY A 1 104 ? -0.571 10.586 9.172 1 95.81 104 GLY A C 1
ATOM 830 O O . GLY A 1 104 ? -1.394 9.688 8.977 1 95.81 104 GLY A O 1
ATOM 831 N N . THR A 1 105 ? 0.189 10.703 10.273 1 96.25 105 THR A N 1
ATOM 832 C CA . THR A 1 105 ? 0.012 9.805 11.406 1 96.25 105 THR A CA 1
ATOM 833 C C . THR A 1 105 ? -1.271 10.133 12.164 1 96.25 105 THR A C 1
ATOM 835 O O . THR A 1 105 ? -1.746 9.328 12.969 1 96.25 105 THR A O 1
ATOM 838 N N . THR A 1 106 ? -1.839 11.227 11.953 1 97.94 106 THR A N 1
ATOM 839 C CA . THR A 1 106 ? -3.135 11.57 12.531 1 97.94 106 THR A CA 1
ATOM 840 C C . THR A 1 106 ? -4.27 11.023 11.664 1 97.94 106 THR A C 1
ATOM 842 O O . THR A 1 106 ? -5.188 10.375 12.172 1 97.94 106 THR A O 1
ATOM 845 N N . THR A 1 107 ? -4.184 11.242 10.391 1 98.75 107 THR A N 1
ATOM 846 C CA . THR A 1 107 ? -5.27 10.945 9.461 1 98.75 107 THR A CA 1
ATOM 847 C C . THR A 1 107 ? -5.492 9.438 9.352 1 98.75 107 THR A C 1
ATOM 849 O O . THR A 1 107 ? -6.621 8.984 9.148 1 98.75 107 THR A O 1
ATOM 852 N N . MET A 1 108 ? -4.441 8.641 9.5 1 98.19 108 MET A N 1
ATOM 853 C CA . MET A 1 108 ? -4.559 7.195 9.328 1 98.19 108 MET A CA 1
ATOM 854 C C . MET A 1 108 ? -5.496 6.602 10.375 1 98.19 108 MET A C 1
ATOM 856 O O . MET A 1 108 ? -6.047 5.52 10.172 1 98.19 108 MET A O 1
ATOM 860 N N . HIS A 1 109 ? -5.734 7.258 11.445 1 98.44 109 HIS A N 1
ATOM 861 C CA . HIS A 1 109 ? -6.547 6.75 12.547 1 98.44 109 HIS A CA 1
ATOM 862 C C . HIS A 1 109 ? -8.039 6.895 12.25 1 98.44 109 HIS A C 1
ATOM 864 O O . HIS A 1 109 ? -8.875 6.398 13 1 98.44 109 HIS A O 1
ATOM 870 N N . MET A 1 110 ? -8.367 7.469 11.148 1 98.81 110 MET A N 1
ATOM 871 C CA . MET A 1 110 ? -9.773 7.656 10.789 1 98.81 110 MET A CA 1
ATOM 872 C C . MET A 1 110 ? -10.43 6.324 10.453 1 98.81 110 MET A C 1
ATOM 874 O O . MET A 1 110 ? -11.641 6.156 10.641 1 98.81 110 MET A O 1
ATOM 878 N N . ILE A 1 111 ? -9.719 5.371 9.984 1 98.75 111 ILE A N 1
ATOM 879 C CA . ILE A 1 111 ? -10.211 4.203 9.266 1 98.75 111 ILE A CA 1
ATOM 880 C C . ILE A 1 111 ? -11.156 3.41 10.164 1 98.75 111 ILE A C 1
ATOM 882 O O . ILE A 1 111 ? -12.297 3.131 9.781 1 98.75 111 ILE A O 1
ATOM 886 N N . PRO A 1 112 ? -10.742 3.096 11.414 1 98.25 112 PRO A N 1
ATOM 887 C CA . PRO A 1 112 ? -11.664 2.305 12.234 1 98.25 112 PRO A CA 1
ATOM 888 C C . PRO A 1 112 ? -12.977 3.025 12.508 1 98.25 112 PRO A C 1
ATOM 890 O O . PRO A 1 112 ? -14.016 2.381 12.688 1 98.25 112 PRO A O 1
ATOM 893 N N . PHE A 1 113 ? -12.977 4.285 12.5 1 98.38 113 PHE A N 1
ATOM 894 C CA . PHE A 1 113 ? -14.164 5.062 12.852 1 98.38 113 PHE A CA 1
ATOM 895 C C . PHE A 1 113 ? -15.086 5.207 11.641 1 98.38 113 PHE A C 1
ATOM 897 O O . PHE A 1 113 ? -16.172 5.77 11.758 1 98.38 113 PHE A O 1
ATOM 904 N N . LEU A 1 114 ? -14.648 4.695 10.508 1 98.62 114 LEU A N 1
ATOM 905 C CA . LEU A 1 114 ? -15.461 4.754 9.297 1 98.62 114 LEU A CA 1
ATOM 906 C C . LEU A 1 114 ? -16.188 3.434 9.062 1 98.62 114 LEU A C 1
ATOM 908 O O . LEU A 1 114 ? -16.766 3.223 8 1 98.62 114 LEU A O 1
ATOM 912 N N . SER A 1 115 ? -16.156 2.543 10.008 1 96.94 115 SER A N 1
ATOM 913 C CA . SER A 1 115 ? -16.625 1.171 9.883 1 96.94 115 SER A CA 1
ATOM 914 C C . SER A 1 115 ? -18.125 1.133 9.578 1 96.94 115 SER A C 1
ATOM 916 O O . SER A 1 115 ? -18.625 0.172 8.984 1 96.94 115 SER A O 1
ATOM 918 N N . ASP A 1 116 ? -18.859 2.152 9.922 1 96.5 116 ASP A N 1
ATOM 919 C CA . ASP A 1 116 ? -20.312 2.131 9.773 1 96.5 116 ASP A CA 1
ATOM 920 C C . ASP A 1 116 ? -20.75 2.863 8.508 1 96.5 116 ASP A C 1
ATOM 922 O O . ASP A 1 116 ? -21.938 2.896 8.18 1 96.5 116 ASP A O 1
ATOM 926 N N . LYS A 1 117 ? -19.797 3.445 7.836 1 97.5 117 LYS A N 1
ATOM 927 C CA . LYS A 1 117 ? -20.141 4.207 6.637 1 97.5 117 LYS A CA 1
ATOM 928 C C . LYS A 1 117 ? -20.391 3.283 5.449 1 97.5 117 LYS A C 1
ATOM 930 O O . LYS A 1 117 ? -19.812 2.195 5.371 1 97.5 117 LYS A O 1
ATOM 935 N N . LYS A 1 118 ? -21.25 3.715 4.562 1 94.81 118 LYS A N 1
ATOM 936 C CA . LYS A 1 118 ? -21.609 2.91 3.398 1 94.81 118 LYS A CA 1
ATOM 937 C C . LYS A 1 118 ? -21.125 3.562 2.105 1 94.81 118 LYS A C 1
ATOM 939 O O . LYS A 1 118 ? -21.312 4.766 1.908 1 94.81 118 LYS A O 1
ATOM 944 N N . ASN A 1 119 ? -20.484 2.768 1.249 1 92.88 119 ASN A N 1
ATOM 945 C CA . ASN A 1 119 ? -20.125 3.158 -0.106 1 92.88 119 ASN A CA 1
ATOM 946 C C . ASN A 1 119 ? -19.188 4.371 -0.105 1 92.88 119 ASN A C 1
ATOM 948 O O . ASN A 1 119 ? -19.391 5.309 -0.88 1 92.88 119 ASN A O 1
ATOM 952 N N . VAL A 1 120 ? -18.281 4.465 0.829 1 98 120 VAL A N 1
ATOM 953 C CA . VAL A 1 120 ? -17.281 5.531 0.853 1 98 120 VAL A CA 1
ATOM 954 C C . VAL A 1 120 ? -16.078 5.133 0.004 1 98 120 VAL A C 1
ATOM 956 O O . VAL A 1 120 ? -15.555 4.027 0.143 1 98 120 VAL A O 1
ATOM 959 N N . ASN A 1 121 ? -15.758 6 -0.94 1 98.5 121 ASN A N 1
ATOM 960 C CA . ASN A 1 121 ? -14.523 5.855 -1.702 1 98.5 121 ASN A CA 1
ATOM 961 C C . ASN A 1 121 ? -13.383 6.641 -1.07 1 98.5 121 ASN A C 1
ATOM 963 O O . ASN A 1 121 ? -13.484 7.859 -0.894 1 98.5 121 ASN A O 1
ATOM 967 N N . ILE A 1 122 ? -12.367 5.938 -0.75 1 98.88 122 ILE A N 1
ATOM 968 C CA . ILE A 1 122 ? -11.227 6.578 -0.114 1 98.88 122 ILE A CA 1
ATOM 969 C C . ILE A 1 122 ? -10.023 6.551 -1.062 1 98.88 122 ILE A C 1
ATOM 971 O O . ILE A 1 122 ? -9.523 5.477 -1.409 1 98.88 122 ILE A O 1
ATOM 975 N N . ILE A 1 123 ? -9.594 7.727 -1.444 1 98.94 123 ILE A N 1
ATOM 976 C CA . ILE A 1 123 ? -8.344 7.891 -2.18 1 98.94 123 ILE A CA 1
ATOM 977 C C . ILE A 1 123 ? -7.207 8.18 -1.204 1 98.94 123 ILE A C 1
ATOM 979 O O . ILE A 1 123 ? -7.359 8.984 -0.283 1 98.94 123 ILE A O 1
ATOM 983 N N . THR A 1 124 ? -6.07 7.512 -1.377 1 98.94 124 THR A N 1
ATOM 984 C CA . THR A 1 124 ? -4.969 7.77 -0.455 1 98.94 124 THR A CA 1
ATOM 985 C C . THR A 1 124 ? -3.637 7.367 -1.081 1 98.94 124 THR A C 1
ATOM 987 O O . THR A 1 124 ? -3.588 6.48 -1.934 1 98.94 124 THR A O 1
ATOM 990 N N . ASN A 1 125 ? -2.648 8.094 -0.686 1 98.75 125 ASN A N 1
ATOM 991 C CA . ASN A 1 125 ? -1.282 7.668 -0.973 1 98.75 125 ASN A CA 1
ATOM 992 C C . ASN A 1 125 ? -0.599 7.102 0.269 1 98.75 125 ASN A C 1
ATOM 994 O O . ASN A 1 125 ? 0.614 6.887 0.27 1 98.75 125 ASN A O 1
ATOM 998 N N . ASN A 1 126 ? -1.344 6.906 1.333 1 98.62 126 ASN A N 1
ATOM 999 C CA . ASN A 1 126 ? -0.861 6.414 2.619 1 98.62 126 ASN A CA 1
ATOM 1000 C C . ASN A 1 126 ? -0.954 4.891 2.707 1 98.62 126 ASN A C 1
ATOM 1002 O O . ASN A 1 126 ? -2.051 4.336 2.752 1 98.62 126 ASN A O 1
ATOM 1006 N N . VAL A 1 127 ? 0.194 4.238 2.812 1 98.69 127 VAL A N 1
ATOM 1007 C CA . VAL A 1 127 ? 0.22 2.781 2.84 1 98.69 127 VAL A CA 1
ATOM 1008 C C . VAL A 1 127 ? -0.477 2.275 4.102 1 98.69 127 VAL A C 1
ATOM 1010 O O . VAL A 1 127 ? -1.196 1.274 4.062 1 98.69 127 VAL A O 1
ATOM 1013 N N . ASN A 1 128 ? -0.356 2.949 5.184 1 98.38 128 ASN A N 1
ATOM 1014 C CA . ASN A 1 128 ? -0.985 2.527 6.43 1 98.38 128 ASN A CA 1
ATOM 1015 C C . ASN A 1 128 ? -2.504 2.648 6.363 1 98.38 128 ASN A C 1
ATOM 1017 O O . ASN A 1 128 ? -3.223 1.842 6.957 1 98.38 128 ASN A O 1
ATOM 1021 N N . VAL A 1 129 ? -2.99 3.65 5.695 1 98.75 129 VAL A N 1
ATOM 1022 C CA . VAL A 1 129 ? -4.43 3.77 5.492 1 98.75 129 VAL A CA 1
ATOM 1023 C C . VAL A 1 129 ? -4.949 2.543 4.746 1 98.75 129 VAL A C 1
ATOM 1025 O O . VAL A 1 129 ? -5.98 1.975 5.117 1 98.75 129 VAL A O 1
ATOM 1028 N N . ILE A 1 130 ? -4.23 2.143 3.717 1 98.81 130 ILE A N 1
ATOM 1029 C CA . ILE A 1 130 ? -4.613 0.967 2.941 1 98.81 130 ILE A CA 1
ATOM 1030 C C . ILE A 1 130 ? -4.637 -0.263 3.846 1 98.81 130 ILE A C 1
ATOM 1032 O O . ILE A 1 130 ? -5.641 -0.975 3.908 1 98.81 130 ILE A O 1
ATOM 1036 N N . VAL A 1 131 ? -3.627 -0.456 4.609 1 98.38 131 VAL A N 1
ATOM 1037 C CA . VAL A 1 131 ? -3.475 -1.628 5.465 1 98.38 131 VAL A CA 1
ATOM 1038 C C . VAL A 1 131 ? -4.551 -1.617 6.551 1 98.38 131 VAL A C 1
ATOM 1040 O O . VAL A 1 131 ? -5.211 -2.631 6.789 1 98.38 131 VAL A O 1
ATOM 1043 N N . ASN A 1 132 ? -4.75 -0.494 7.168 1 98.06 132 ASN A N 1
ATOM 1044 C CA . ASN A 1 132 ? -5.742 -0.369 8.234 1 98.06 132 ASN A CA 1
ATOM 1045 C C . ASN A 1 132 ? -7.152 -0.651 7.719 1 98.06 132 ASN A C 1
ATOM 1047 O O . ASN A 1 132 ? -8.047 -0.979 8.5 1 98.06 132 ASN A O 1
ATOM 1051 N N . SER A 1 133 ? -7.352 -0.559 6.477 1 98.38 133 SER A N 1
ATOM 1052 C CA . SER A 1 133 ? -8.688 -0.701 5.91 1 98.38 133 SER A CA 1
ATOM 1053 C C . SER A 1 133 ? -9.023 -2.166 5.648 1 98.38 133 SER A C 1
ATOM 1055 O O . SER A 1 133 ? -10.18 -2.504 5.371 1 98.38 133 SER A O 1
ATOM 1057 N N . PHE A 1 134 ? -8.016 -3.062 5.754 1 96.5 134 PHE A N 1
ATOM 1058 C CA . PHE A 1 134 ? -8.18 -4.461 5.375 1 96.5 134 PHE A CA 1
ATOM 1059 C C . PHE A 1 134 ? -9.43 -5.051 6.023 1 96.5 134 PHE A C 1
ATOM 1061 O O . PHE A 1 134 ? -10.227 -5.711 5.352 1 96.5 134 PHE A O 1
ATOM 1068 N N . PRO A 1 135 ? -9.727 -4.754 7.281 1 95.38 135 PRO A N 1
ATOM 1069 C CA . PRO A 1 135 ? -10.859 -5.414 7.938 1 95.38 135 PRO A CA 1
ATOM 1070 C C . PRO A 1 135 ? -12.203 -4.812 7.535 1 95.38 135 PRO A C 1
ATOM 1072 O O . PRO A 1 135 ? -13.258 -5.359 7.867 1 95.38 135 PRO A O 1
ATOM 1075 N N . TYR A 1 136 ? -12.203 -3.752 6.836 1 96.38 136 TYR A N 1
ATOM 1076 C CA . TYR A 1 136 ? -13.438 -3.004 6.617 1 96.38 136 TYR A CA 1
ATOM 1077 C C . TYR A 1 136 ? -13.859 -3.062 5.156 1 96.38 136 TYR A C 1
ATOM 1079 O O . TYR A 1 136 ? -13.547 -2.16 4.375 1 96.38 136 TYR A O 1
ATOM 1087 N N . LYS A 1 137 ? -14.711 -3.998 4.812 1 92.69 137 LYS A N 1
ATOM 1088 C CA . LYS A 1 137 ? -15.133 -4.289 3.445 1 92.69 137 LYS A CA 1
ATOM 1089 C C . LYS A 1 137 ? -16.047 -3.195 2.906 1 92.69 137 LYS A C 1
ATOM 1091 O O . LYS A 1 137 ? -16.266 -3.1 1.695 1 92.69 137 LYS A O 1
ATOM 1096 N N . ASN A 1 138 ? -16.562 -2.373 3.826 1 93.44 138 ASN A N 1
ATOM 1097 C CA . ASN A 1 138 ? -17.453 -1.294 3.43 1 93.44 138 ASN A CA 1
ATOM 1098 C C . ASN A 1 138 ? -16.703 -0.129 2.807 1 93.44 138 ASN A C 1
ATOM 1100 O O . ASN A 1 138 ? -17.297 0.76 2.199 1 93.44 138 ASN A O 1
ATOM 1104 N N . LEU A 1 139 ? -15.406 -0.128 2.906 1 97.88 139 LEU A N 1
ATOM 1105 C CA . LEU A 1 139 ? -14.578 0.968 2.41 1 97.88 139 LEU A CA 1
ATOM 1106 C C . LEU A 1 139 ? -13.945 0.608 1.069 1 97.88 139 LEU A C 1
ATOM 1108 O O . LEU A 1 139 ? -13.25 -0.401 0.959 1 97.88 139 LEU A O 1
ATOM 1112 N N . ASN A 1 140 ? -14.211 1.396 0.096 1 98.31 140 ASN A N 1
ATOM 1113 C CA . ASN A 1 140 ? -13.555 1.264 -1.199 1 98.31 140 ASN A CA 1
ATOM 1114 C C . ASN A 1 140 ? -12.258 2.068 -1.253 1 98.31 140 ASN A C 1
ATOM 1116 O O . ASN A 1 140 ? -12.289 3.301 -1.225 1 98.31 140 ASN A O 1
ATOM 1120 N N . ILE A 1 141 ? -11.164 1.374 -1.389 1 98.81 141 ILE A N 1
ATOM 1121 C CA . ILE A 1 141 ? -9.867 2.045 -1.315 1 98.81 141 ILE A CA 1
ATOM 1122 C C . ILE A 1 141 ? -9.289 2.199 -2.719 1 98.81 141 ILE A C 1
ATOM 1124 O O . ILE A 1 141 ? -9.219 1.231 -3.48 1 98.81 141 ILE A O 1
ATOM 1128 N N . LEU A 1 142 ? -8.891 3.385 -3.02 1 98.75 142 LEU A N 1
ATOM 1129 C CA . LEU A 1 142 ? -8.141 3.725 -4.227 1 98.75 142 LEU A CA 1
ATOM 1130 C C . LEU A 1 142 ? -6.75 4.246 -3.877 1 98.75 142 LEU A C 1
ATOM 1132 O O . LEU A 1 142 ? -6.617 5.32 -3.291 1 98.75 142 LEU A O 1
ATOM 1136 N N . SER A 1 143 ? -5.773 3.455 -4.27 1 98.88 143 SER A N 1
ATOM 1137 C CA . SER A 1 143 ? -4.383 3.836 -4.035 1 98.88 143 SER A CA 1
ATOM 1138 C C . SER A 1 143 ? -3.82 4.625 -5.215 1 98.88 143 SER A C 1
ATOM 1140 O O . SER A 1 143 ? -3.982 4.223 -6.371 1 98.88 143 SER A O 1
ATOM 1142 N N . THR A 1 144 ? -3.061 5.641 -4.84 1 98.75 144 THR A N 1
ATOM 1143 C CA . THR A 1 144 ? -2.533 6.496 -5.898 1 98.75 144 THR A CA 1
ATOM 1144 C C . THR A 1 144 ? -1.409 5.793 -6.652 1 98.75 144 THR A C 1
ATOM 1146 O O . THR A 1 144 ? -1.146 6.105 -7.816 1 98.75 144 THR A O 1
ATOM 1149 N N . GLY A 1 145 ? -0.762 4.891 -6.016 1 98.56 145 GLY A N 1
ATOM 1150 C CA . GLY A 1 145 ? 0.457 4.34 -6.586 1 98.56 145 GLY A CA 1
ATOM 1151 C C . GLY A 1 145 ? 1.636 5.289 -6.504 1 98.56 145 GLY A C 1
ATOM 1152 O O . GLY A 1 145 ? 1.545 6.348 -5.879 1 98.56 145 GLY A O 1
ATOM 1153 N N . GLY A 1 146 ? 2.768 4.797 -7.117 1 98.38 146 GLY A N 1
ATOM 1154 C CA . GLY A 1 146 ? 3.988 5.586 -7.117 1 98.38 146 GLY A CA 1
ATOM 1155 C C . GLY A 1 146 ? 5.117 4.934 -6.344 1 98.38 146 GLY A C 1
ATOM 1156 O O . GLY A 1 146 ? 5.113 3.721 -6.129 1 98.38 146 GLY A O 1
ATOM 1157 N N . SER A 1 147 ? 6.105 5.793 -6.039 1 98.31 147 SER A N 1
ATOM 1158 C CA . SER A 1 147 ? 7.281 5.32 -5.316 1 98.31 147 SER A CA 1
ATOM 1159 C C . SER A 1 147 ? 7.062 5.371 -3.811 1 98.31 147 SER A C 1
ATOM 1161 O O . SER A 1 147 ? 6.508 6.344 -3.291 1 98.31 147 SER A O 1
ATOM 1163 N N . LEU A 1 148 ? 7.543 4.324 -3.127 1 98.44 148 LEU A N 1
ATOM 1164 C CA . LEU A 1 148 ? 7.406 4.285 -1.676 1 98.44 148 LEU A CA 1
ATOM 1165 C C . LEU A 1 148 ? 8.383 5.246 -1.012 1 98.44 148 LEU A C 1
ATOM 1167 O O . LEU A 1 148 ? 9.594 5.16 -1.236 1 98.44 148 LEU A O 1
ATOM 1171 N N . SER A 1 149 ? 7.855 6.176 -0.269 1 97.12 149 SER A N 1
ATOM 1172 C CA . SER A 1 149 ? 8.648 6.973 0.665 1 97.12 149 SER A CA 1
ATOM 1173 C C . SER A 1 149 ? 8.531 6.43 2.086 1 97.12 149 SER A C 1
ATOM 1175 O O . SER A 1 149 ? 7.48 6.539 2.715 1 97.12 149 SER A O 1
ATOM 1177 N N . ARG A 1 150 ? 9.57 5.922 2.596 1 94.25 150 ARG A N 1
ATOM 1178 C CA . ARG A 1 150 ? 9.562 5.266 3.9 1 94.25 150 ARG A CA 1
ATOM 1179 C C . ARG A 1 150 ? 9.469 6.289 5.027 1 94.25 150 ARG A C 1
ATOM 1181 O O . ARG A 1 150 ? 8.969 5.984 6.113 1 94.25 150 ARG A O 1
ATOM 1188 N N . ASN A 1 151 ? 9.852 7.469 4.793 1 91.31 151 ASN A N 1
ATOM 1189 C CA . ASN A 1 151 ? 9.781 8.516 5.805 1 91.31 151 ASN A CA 1
ATOM 1190 C C . ASN A 1 151 ? 8.336 8.828 6.188 1 91.31 151 ASN A C 1
ATOM 1192 O O . ASN A 1 151 ? 8.055 9.188 7.328 1 91.31 151 ASN A O 1
ATOM 1196 N N . THR A 1 152 ? 7.465 8.664 5.277 1 93.56 152 THR A N 1
ATOM 1197 C CA . THR A 1 152 ? 6.062 8.984 5.516 1 93.56 152 THR A CA 1
ATOM 1198 C C . THR A 1 152 ? 5.18 7.762 5.273 1 93.56 152 THR A C 1
ATOM 1200 O O . THR A 1 152 ? 3.953 7.855 5.344 1 93.56 152 THR A O 1
ATOM 1203 N N . ASN A 1 153 ? 5.785 6.59 4.922 1 96.69 153 ASN A N 1
ATOM 1204 C CA . ASN A 1 153 ? 5.031 5.41 4.504 1 96.69 153 ASN A CA 1
ATOM 1205 C C . ASN A 1 153 ? 3.963 5.77 3.475 1 96.69 153 ASN A C 1
ATOM 1207 O O . ASN A 1 153 ? 2.805 5.367 3.611 1 96.69 153 ASN A O 1
ATOM 1211 N N . SER A 1 154 ? 4.395 6.496 2.508 1 98.12 154 SER A N 1
ATOM 1212 C CA . SER A 1 154 ? 3.469 6.992 1.494 1 98.12 154 SER A CA 1
ATOM 1213 C C . SER A 1 154 ? 3.998 6.734 0.088 1 98.12 154 SER A C 1
ATOM 1215 O O . SER A 1 154 ? 5.16 6.367 -0.086 1 98.12 154 SER A O 1
ATOM 1217 N N . LEU A 1 155 ? 3.098 6.793 -0.829 1 98.69 155 LEU A N 1
ATOM 1218 C CA . LEU A 1 155 ? 3.416 6.66 -2.246 1 98.69 155 LEU A CA 1
ATOM 1219 C C . LEU A 1 155 ? 3.496 8.031 -2.916 1 98.69 155 LEU A C 1
ATOM 1221 O O . LEU A 1 155 ? 2.551 8.812 -2.842 1 98.69 155 LEU A O 1
ATOM 1225 N N . ILE A 1 156 ? 4.664 8.273 -3.555 1 98.06 156 ILE A N 1
ATOM 1226 C CA . ILE A 1 156 ? 4.934 9.609 -4.078 1 98.06 156 ILE A CA 1
ATOM 1227 C C . ILE A 1 156 ? 5.371 9.516 -5.539 1 98.06 156 ILE A C 1
ATOM 1229 O O . ILE A 1 156 ? 5.609 8.414 -6.051 1 98.06 156 ILE A O 1
ATOM 1233 N N . GLY A 1 157 ? 5.449 10.719 -6.188 1 96 157 GLY A N 1
ATOM 1234 C CA . GLY A 1 157 ? 5.914 10.789 -7.562 1 96 157 GLY A CA 1
ATOM 1235 C C . GLY A 1 157 ? 4.852 11.289 -8.523 1 96 157 GLY A C 1
ATOM 1236 O O . GLY A 1 157 ? 3.713 11.539 -8.125 1 96 157 GLY A O 1
ATOM 1237 N N . ILE A 1 158 ? 5.234 11.406 -9.719 1 95.19 158 ILE A N 1
ATOM 1238 C CA . ILE A 1 158 ? 4.383 11.992 -10.75 1 95.19 158 ILE A CA 1
ATOM 1239 C C . ILE A 1 158 ? 3.156 11.102 -10.969 1 95.19 158 ILE A C 1
ATOM 1241 O O . ILE A 1 158 ? 2.062 11.602 -11.25 1 95.19 158 ILE A O 1
ATOM 1245 N N . GLU A 1 159 ? 3.324 9.836 -10.797 1 95.12 159 GLU A N 1
ATOM 1246 C CA . GLU A 1 159 ? 2.213 8.898 -10.961 1 95.12 159 GLU A CA 1
ATOM 1247 C C . GLU A 1 159 ? 1.101 9.18 -9.953 1 95.12 159 GLU A C 1
ATOM 1249 O O . GLU A 1 159 ? -0.081 9.148 -10.305 1 95.12 159 GLU A O 1
ATOM 1254 N N . SER A 1 160 ? 1.5 9.445 -8.734 1 97.62 160 SER A N 1
ATOM 1255 C CA . SER A 1 160 ? 0.522 9.766 -7.699 1 97.62 160 SER A CA 1
ATOM 1256 C C . SER A 1 160 ? -0.236 11.047 -8.039 1 97.62 160 SER A C 1
ATOM 1258 O O . SER A 1 160 ? -1.46 11.102 -7.902 1 97.62 160 SER A O 1
ATOM 1260 N N . ILE A 1 161 ? 0.496 11.984 -8.523 1 97.19 161 ILE A N 1
ATOM 1261 C CA . ILE A 1 161 ? -0.091 13.273 -8.875 1 97.19 161 ILE A CA 1
ATOM 1262 C C . ILE A 1 161 ? -1.081 13.094 -10.023 1 97.19 161 ILE A C 1
ATOM 1264 O O . ILE A 1 161 ? -2.209 13.586 -9.961 1 97.19 161 ILE A O 1
ATOM 1268 N N . ASN A 1 162 ? -0.663 12.383 -11.016 1 96.62 162 ASN A N 1
ATOM 1269 C CA . ASN A 1 162 ? -1.517 12.148 -12.172 1 96.62 162 ASN A CA 1
ATOM 1270 C C . ASN A 1 162 ? -2.779 11.383 -11.797 1 96.62 162 ASN A C 1
ATOM 1272 O O . ASN A 1 162 ? -3.859 11.664 -12.32 1 96.62 162 ASN A O 1
ATOM 1276 N N . PHE A 1 163 ? -2.639 10.469 -10.945 1 97.75 163 PHE A N 1
ATOM 1277 C CA . PHE A 1 163 ? -3.787 9.727 -10.445 1 97.75 163 PHE A CA 1
ATOM 1278 C C . PHE A 1 163 ? -4.809 10.664 -9.82 1 97.75 163 PHE A C 1
ATOM 1280 O O . PHE A 1 163 ? -5.992 10.617 -10.148 1 97.75 163 PHE A O 1
ATOM 1287 N N . LEU A 1 164 ? -4.352 11.539 -9.016 1 98.44 164 LEU A N 1
ATOM 1288 C CA . LEU A 1 164 ? -5.199 12.438 -8.25 1 98.44 164 LEU A CA 1
ATOM 1289 C C . LEU A 1 164 ? -5.922 13.422 -9.172 1 98.44 164 LEU A C 1
ATOM 1291 O O . LEU A 1 164 ? -7.07 13.781 -8.914 1 98.44 164 LEU A O 1
ATOM 1295 N N . LYS A 1 165 ? -5.316 13.805 -10.211 1 97.94 165 LYS A N 1
ATOM 1296 C CA . LYS A 1 165 ? -5.867 14.797 -11.133 1 97.94 165 LYS A CA 1
ATOM 1297 C C . LYS A 1 165 ? -7.113 14.258 -11.828 1 97.94 165 LYS A C 1
ATOM 1299 O O . LYS A 1 165 ? -7.895 15.031 -12.391 1 97.94 165 LYS A O 1
ATOM 1304 N N . ASN A 1 166 ? -7.324 12.992 -11.766 1 96.38 166 ASN A N 1
ATOM 1305 C CA . ASN A 1 166 ? -8.453 12.367 -12.453 1 96.38 166 ASN A CA 1
ATOM 1306 C C . ASN A 1 166 ? -9.688 12.297 -11.555 1 96.38 166 ASN A C 1
ATOM 1308 O O . ASN A 1 166 ? -10.742 11.836 -11.984 1 96.38 166 ASN A O 1
ATOM 1312 N N . TYR A 1 167 ? -9.586 12.781 -10.344 1 97.56 167 TYR A N 1
ATOM 1313 C CA . TYR A 1 167 ? -10.68 12.562 -9.406 1 97.56 167 TYR A CA 1
ATOM 1314 C C . TYR A 1 167 ? -11.203 13.883 -8.859 1 97.56 167 TYR A C 1
ATOM 1316 O O . TYR A 1 167 ? -10.438 14.812 -8.625 1 97.56 167 TYR A O 1
ATOM 1324 N N . ASN A 1 168 ? -12.492 13.922 -8.758 1 98.19 168 ASN A N 1
ATOM 1325 C CA . ASN A 1 168 ? -13.156 14.969 -7.984 1 98.19 168 ASN A CA 1
ATOM 1326 C C . ASN A 1 168 ? -13.398 14.523 -6.543 1 98.19 168 ASN A C 1
ATOM 1328 O O . ASN A 1 168 ? -14.172 13.594 -6.297 1 98.19 168 ASN A O 1
ATOM 1332 N N . ILE A 1 169 ? -12.836 15.219 -5.613 1 98.62 169 ILE A N 1
ATOM 1333 C CA . ILE A 1 169 ? -12.859 14.812 -4.211 1 98.62 169 ILE A CA 1
ATOM 1334 C C . ILE A 1 169 ? -13.844 15.688 -3.438 1 98.62 169 ILE A C 1
ATOM 1336 O O . ILE A 1 169 ? -13.773 16.922 -3.492 1 98.62 169 ILE A O 1
ATOM 1340 N N . SER A 1 170 ? -14.781 15.055 -2.727 1 98.44 170 SER A N 1
ATOM 1341 C CA . SER A 1 170 ? -15.766 15.797 -1.942 1 98.44 170 SER A CA 1
ATOM 1342 C C . SER A 1 170 ? -15.117 16.438 -0.721 1 98.44 170 SER A C 1
ATOM 1344 O O . SER A 1 170 ? -15.328 17.625 -0.457 1 98.44 170 SER A O 1
ATOM 1346 N N . LYS A 1 171 ? -14.336 15.617 0.01 1 98.81 171 LYS A N 1
ATOM 1347 C CA . LYS A 1 171 ? -13.656 16.078 1.218 1 98.81 171 LYS A CA 1
ATOM 1348 C C . LYS A 1 171 ? -12.242 15.508 1.3 1 98.81 171 LYS A C 1
ATOM 1350 O O . LYS A 1 171 ? -12.023 14.336 0.989 1 98.81 171 LYS A O 1
ATOM 1355 N N . CYS A 1 172 ? -11.352 16.375 1.588 1 98.94 172 CYS A N 1
ATOM 1356 C CA . CYS A 1 172 ? -10.023 15.852 1.907 1 98.94 172 CYS A CA 1
ATOM 1357 C C . CYS A 1 172 ? -9.68 16.094 3.373 1 98.94 172 CYS A C 1
ATOM 1359 O O . CYS A 1 172 ? -10.039 17.125 3.938 1 98.94 172 CYS A O 1
ATOM 1361 N N . PHE A 1 173 ? -9.078 15.07 3.982 1 98.94 173 PHE A N 1
ATOM 1362 C CA . PHE A 1 173 ? -8.586 15.117 5.355 1 98.94 173 PHE A CA 1
ATOM 1363 C C . PHE A 1 173 ? -7.062 15.164 5.383 1 98.94 173 PHE A C 1
ATOM 1365 O O . PHE A 1 173 ? -6.406 14.164 5.082 1 98.94 173 PHE A O 1
ATOM 1372 N N . MET A 1 174 ? -6.574 16.328 5.785 1 98.88 174 MET A N 1
ATOM 1373 C CA . MET A 1 174 ? -5.164 16.641 5.586 1 98.88 174 MET A CA 1
ATOM 1374 C C . MET A 1 174 ? -4.434 16.734 6.922 1 98.88 174 MET A C 1
ATOM 1376 O O . MET A 1 174 ? -5 17.188 7.914 1 98.88 174 MET A O 1
ATOM 1380 N N . ALA A 1 175 ? -3.178 16.328 6.887 1 98.25 175 ALA A N 1
ATOM 1381 C CA . ALA A 1 175 ? -2.26 16.531 8.008 1 98.25 175 ALA A CA 1
ATOM 1382 C C . ALA A 1 175 ? -1.267 17.641 7.711 1 98.25 175 ALA A C 1
ATOM 1384 O O . ALA A 1 175 ? -1.189 18.141 6.582 1 98.25 175 ALA A O 1
ATOM 1385 N N . SER A 1 176 ? -0.554 18 8.766 1 96.94 176 SER A N 1
ATOM 1386 C CA . SER A 1 176 ? 0.435 19.062 8.617 1 96.94 176 SER A CA 1
ATOM 1387 C C . SER A 1 176 ? 1.572 18.906 9.625 1 96.94 176 SER A C 1
ATOM 1389 O O . SER A 1 176 ? 1.375 18.375 10.711 1 96.94 176 SER A O 1
ATOM 1391 N N . THR A 1 177 ? 2.727 19.391 9.195 1 94.56 177 THR A N 1
ATOM 1392 C CA . THR A 1 177 ? 3.857 19.484 10.109 1 94.56 177 THR A CA 1
ATOM 1393 C C . THR A 1 177 ? 3.797 20.781 10.922 1 94.56 177 THR A C 1
ATOM 1395 O O . THR A 1 177 ? 4.285 20.828 12.055 1 94.56 177 THR A O 1
ATOM 1398 N N . GLY A 1 178 ? 3.189 21.797 10.336 1 95.06 178 GLY A N 1
ATOM 1399 C CA . GLY A 1 178 ? 3.053 23.078 11 1 95.06 178 GLY A CA 1
ATOM 1400 C C . GLY A 1 178 ? 1.967 23.953 10.391 1 95.06 178 GLY A C 1
ATOM 1401 O O . GLY A 1 178 ? 1.731 23.906 9.188 1 95.06 178 GLY A O 1
ATOM 1402 N N . VAL A 1 179 ? 1.4 24.75 11.289 1 97.06 179 VAL A N 1
ATOM 1403 C CA . VAL A 1 179 ? 0.327 25.656 10.898 1 97.06 179 VAL A CA 1
ATOM 1404 C C . VAL A 1 179 ? 0.565 27.031 11.523 1 97.06 179 VAL A C 1
ATOM 1406 O O . VAL A 1 179 ? 0.859 27.141 12.719 1 97.06 179 VAL A O 1
ATOM 1409 N N . SER A 1 180 ? 0.44 28.016 10.758 1 95.88 180 SER A N 1
ATOM 1410 C CA . SER A 1 180 ? 0.499 29.375 11.281 1 95.88 180 SER A CA 1
ATOM 1411 C C . SER A 1 180 ? -0.312 30.344 10.414 1 95.88 180 SER A C 1
ATOM 1413 O O . SER A 1 180 ? -0.561 30.062 9.234 1 95.88 180 SER A O 1
ATOM 1415 N N . ILE A 1 181 ? -0.727 31.406 11.016 1 96.44 181 ILE A N 1
ATOM 1416 C CA . ILE A 1 181 ? -1.485 32.406 10.289 1 96.44 181 ILE A CA 1
ATOM 1417 C C . ILE A 1 181 ? -0.618 33 9.188 1 96.44 181 ILE A C 1
ATOM 1419 O O . ILE A 1 181 ? -1.083 33.219 8.062 1 96.44 181 ILE A O 1
ATOM 1423 N N . LYS A 1 182 ? 0.635 33.188 9.438 1 92.56 182 LYS A N 1
ATOM 1424 C CA . LYS A 1 182 ? 1.546 33.875 8.531 1 92.56 182 LYS A CA 1
ATOM 1425 C C . LYS A 1 182 ? 1.979 32.969 7.383 1 92.56 182 LYS A C 1
ATOM 1427 O O . LYS A 1 182 ? 2.055 33.406 6.23 1 92.56 182 LYS A O 1
ATOM 1432 N N . LYS A 1 183 ? 2.195 31.688 7.672 1 94.19 183 LYS A N 1
ATOM 1433 C CA . LYS A 1 183 ? 2.832 30.828 6.68 1 94.19 183 LYS A CA 1
ATOM 1434 C C . LYS A 1 183 ? 1.854 29.797 6.145 1 94.19 183 LYS A C 1
ATOM 1436 O O . LYS A 1 183 ? 2.158 29.078 5.18 1 94.19 183 LYS A O 1
ATOM 1441 N N . GLY A 1 184 ? 0.689 29.672 6.785 1 98 184 GLY A N 1
ATOM 1442 C CA . GLY A 1 184 ? -0.302 28.719 6.297 1 98 184 GLY A CA 1
ATOM 1443 C C . GLY A 1 184 ? -0.081 27.312 6.805 1 98 184 GLY A C 1
ATOM 1444 O O . GLY A 1 184 ? 0.298 27.109 7.961 1 98 184 GLY A O 1
ATOM 1445 N N . VAL A 1 185 ? -0.453 26.344 5.969 1 98.44 185 VAL A N 1
ATOM 1446 C CA . VAL A 1 185 ? -0.331 24.938 6.289 1 98.44 185 VAL A CA 1
ATOM 1447 C C . VAL A 1 185 ? 0.902 24.359 5.602 1 98.44 185 VAL A C 1
ATOM 1449 O O . VAL A 1 185 ? 1.03 24.422 4.379 1 98.44 185 VAL A O 1
ATOM 1452 N N . THR A 1 186 ? 1.835 23.734 6.426 1 95.69 186 THR A N 1
ATOM 1453 C CA . THR A 1 186 ? 3.156 23.453 5.875 1 95.69 186 THR A CA 1
ATOM 1454 C C . THR A 1 186 ? 3.523 21.984 6.074 1 95.69 186 THR A C 1
ATOM 1456 O O . THR A 1 186 ? 2.926 21.297 6.906 1 95.69 186 THR A O 1
ATOM 1459 N N . ASN A 1 187 ? 4.359 21.5 5.23 1 94.31 187 ASN A N 1
ATOM 1460 C CA . ASN A 1 187 ? 4.926 20.156 5.344 1 94.31 187 ASN A CA 1
ATOM 1461 C C . ASN A 1 187 ? 6.438 20.172 5.133 1 94.31 187 ASN A C 1
ATOM 1463 O O . ASN A 1 187 ? 6.996 21.156 4.672 1 94.31 187 ASN A O 1
AT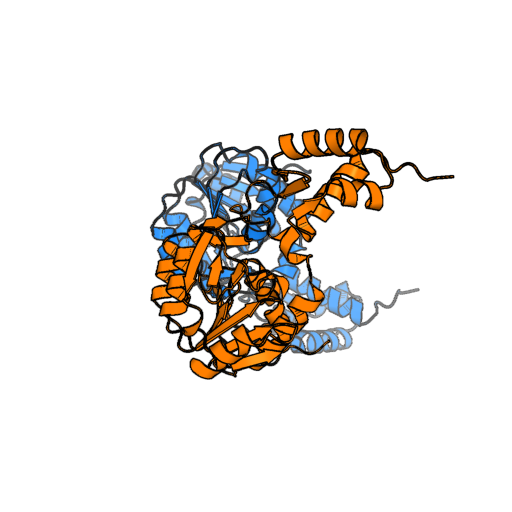OM 1467 N N . SER A 1 188 ? 7.074 19.047 5.387 1 90.69 188 SER A N 1
ATOM 1468 C CA . SER A 1 188 ? 8.531 19.031 5.453 1 90.69 188 SER A CA 1
ATOM 1469 C C . SER A 1 188 ? 9.133 18.312 4.25 1 90.69 188 SER A C 1
ATOM 1471 O O . SER A 1 188 ? 10.344 18.125 4.172 1 90.69 188 SER A O 1
ATOM 1473 N N . SER A 1 189 ? 8.281 17.859 3.318 1 88.94 189 SER A N 1
ATOM 1474 C CA . SER A 1 189 ? 8.758 17.094 2.176 1 88.94 189 SER A CA 1
ATOM 1475 C C . SER A 1 189 ? 8.297 17.703 0.86 1 88.94 189 SER A C 1
ATOM 1477 O O . SER A 1 189 ? 7.098 17.922 0.656 1 88.94 189 SER A O 1
ATOM 1479 N N . SER A 1 190 ? 9.242 17.859 -0.064 1 86.5 190 SER A N 1
ATOM 1480 C CA . SER A 1 190 ? 8.906 18.422 -1.367 1 86.5 190 SER A CA 1
ATOM 1481 C C . SER A 1 190 ? 8.039 17.469 -2.176 1 86.5 190 SER A C 1
ATOM 1483 O O . SER A 1 190 ? 7.156 17.891 -2.924 1 86.5 190 SER A O 1
ATOM 1485 N N . PHE A 1 191 ? 8.266 16.188 -1.964 1 88 191 PHE A N 1
ATOM 1486 C CA . PHE A 1 191 ? 7.492 15.211 -2.711 1 88 191 PHE A CA 1
ATOM 1487 C C . PHE A 1 191 ? 6.051 15.172 -2.223 1 88 191 PHE A C 1
ATOM 1489 O O . PHE A 1 191 ? 5.121 15.055 -3.023 1 88 191 PHE A O 1
ATOM 1496 N N . GLU A 1 192 ? 5.945 15.391 -0.969 1 93.69 192 GLU A N 1
ATOM 1497 C CA . GLU A 1 192 ? 4.598 15.445 -0.412 1 93.69 192 GLU A CA 1
ATOM 1498 C C . GLU A 1 192 ? 3.898 16.75 -0.787 1 93.69 192 GLU A C 1
ATOM 1500 O O . GLU A 1 192 ? 2.674 16.781 -0.922 1 93.69 192 GLU A O 1
ATOM 1505 N N . TYR A 1 193 ? 4.711 17.734 -0.931 1 94.94 193 TYR A N 1
ATOM 1506 C CA . TYR A 1 193 ? 4.191 19.078 -1.193 1 94.94 193 TYR A CA 1
ATOM 1507 C C . TYR A 1 193 ? 3.303 19.078 -2.432 1 94.94 193 TYR A C 1
ATOM 1509 O O . TYR A 1 193 ? 2.156 19.531 -2.381 1 94.9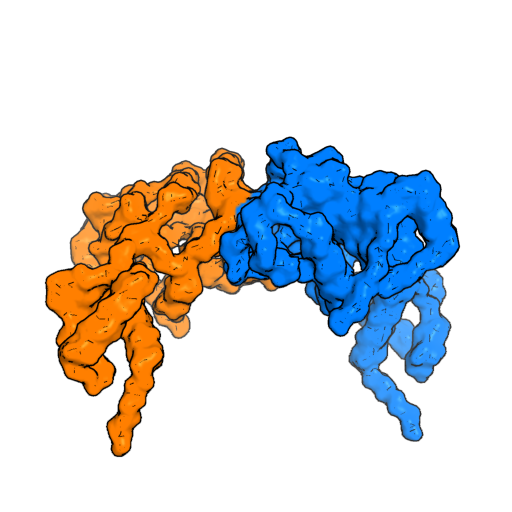4 193 TYR A O 1
ATOM 1517 N N . GLU A 1 194 ? 3.789 18.531 -3.498 1 95.12 194 GLU A N 1
ATOM 1518 C CA . GLU A 1 194 ? 3.049 18.562 -4.758 1 95.12 194 GLU A CA 1
ATOM 1519 C C . GLU A 1 194 ? 1.772 17.719 -4.664 1 95.12 194 GLU A C 1
ATOM 1521 O O . GLU A 1 194 ? 0.74 18.094 -5.223 1 95.12 194 GLU A O 1
ATOM 1526 N N . ILE A 1 195 ? 1.827 16.641 -3.975 1 98.31 195 ILE A N 1
ATOM 1527 C CA . ILE A 1 195 ? 0.663 15.781 -3.779 1 98.31 195 ILE A CA 1
ATOM 1528 C C . ILE A 1 195 ? -0.397 16.531 -2.973 1 98.31 195 ILE A C 1
ATOM 1530 O O . ILE A 1 195 ? -1.557 16.609 -3.387 1 98.31 195 ILE A O 1
ATOM 1534 N N . LYS A 1 196 ? -0.001 17.094 -1.89 1 98.5 196 LYS A N 1
ATOM 1535 C CA . LYS A 1 196 ? -0.937 17.797 -1.017 1 98.5 196 LYS A CA 1
ATOM 1536 C C . LYS A 1 196 ? -1.566 19 -1.731 1 98.5 196 LYS A C 1
ATOM 1538 O O . LYS A 1 196 ? -2.771 19.234 -1.617 1 98.5 196 LYS A O 1
ATOM 1543 N N . LYS A 1 197 ? -0.764 19.688 -2.457 1 97.94 197 LYS A N 1
ATOM 1544 C CA . LYS A 1 197 ? -1.279 20.812 -3.229 1 97.94 197 LYS A CA 1
ATOM 1545 C C . LYS A 1 197 ? -2.326 20.359 -4.238 1 97.94 197 LYS A C 1
ATOM 1547 O O . LYS A 1 197 ? -3.369 21 -4.395 1 97.94 197 LYS A O 1
ATOM 1552 N N . THR A 1 198 ? -2.057 19.281 -4.922 1 98.5 198 THR A N 1
ATOM 1553 C CA . THR A 1 198 ? -2.98 18.734 -5.906 1 98.5 198 THR A CA 1
ATOM 1554 C C . THR A 1 198 ? -4.289 18.312 -5.246 1 98.5 198 THR A C 1
ATOM 1556 O O . THR A 1 198 ? -5.371 18.578 -5.77 1 98.5 198 THR A O 1
ATOM 1559 N N . VAL A 1 199 ? -4.195 17.719 -4.09 1 98.81 199 VAL A N 1
ATOM 1560 C CA . VAL A 1 199 ? -5.379 17.266 -3.361 1 98.81 199 VAL A CA 1
ATOM 1561 C C . VAL A 1 199 ? -6.246 18.469 -2.994 1 98.81 199 VAL A C 1
ATOM 1563 O O . VAL A 1 199 ? -7.461 18.453 -3.199 1 98.81 199 VAL A O 1
ATOM 1566 N N . VAL A 1 200 ? -5.605 19.484 -2.482 1 98.69 200 VAL A N 1
ATOM 1567 C CA . VAL A 1 200 ? -6.332 20.688 -2.098 1 98.69 200 VAL A CA 1
ATOM 1568 C C . VAL A 1 200 ? -7.059 21.266 -3.311 1 98.69 200 VAL A C 1
ATOM 1570 O O . VAL A 1 200 ? -8.227 21.641 -3.221 1 98.69 200 VAL A O 1
ATOM 1573 N N . LYS A 1 201 ? -6.391 21.234 -4.441 1 98.25 201 LYS A N 1
ATOM 1574 C CA . LYS A 1 201 ? -6.961 21.766 -5.676 1 98.25 201 LYS A CA 1
ATOM 1575 C C . LYS A 1 201 ? -8.148 20.922 -6.141 1 98.25 201 LYS A C 1
ATOM 1577 O O . LYS A 1 201 ? -9.117 21.453 -6.684 1 98.25 201 LYS A O 1
ATOM 1582 N N . GLN A 1 202 ? -8.148 19.641 -5.91 1 98.56 202 GLN A N 1
ATOM 1583 C CA . GLN A 1 202 ? -9.133 18.703 -6.434 1 98.56 202 GLN A CA 1
ATOM 1584 C C . GLN A 1 202 ? -10.297 18.531 -5.461 1 98.56 202 GLN A C 1
ATOM 1586 O O . GLN A 1 202 ? -11.258 17.812 -5.754 1 98.56 202 GLN A O 1
ATOM 1591 N N . SER A 1 203 ? -10.281 19.156 -4.293 1 98.69 203 SER A N 1
ATOM 1592 C CA . SER A 1 203 ? -11.258 18.859 -3.246 1 98.69 203 SER A CA 1
ATOM 1593 C C . SER A 1 203 ? -12.25 20.016 -3.08 1 98.69 203 SER A C 1
ATOM 1595 O O . SER A 1 203 ? -11.867 21.188 -3.172 1 98.69 203 SER A O 1
ATOM 1597 N N . SER A 1 204 ? -13.469 19.688 -2.764 1 98.56 204 SER A N 1
ATOM 1598 C CA . SER A 1 204 ? -14.508 20.688 -2.514 1 98.56 204 SER A CA 1
ATOM 1599 C C . SER A 1 204 ? -14.414 21.234 -1.091 1 98.56 204 SER A C 1
ATOM 1601 O O . SER A 1 204 ? -14.711 22.406 -0.849 1 98.56 204 SER A O 1
ATOM 1603 N N . LYS A 1 205 ? -14.102 20.375 -0.194 1 98.81 205 LYS A N 1
ATOM 1604 C CA . LYS A 1 205 ? -13.961 20.766 1.209 1 98.81 205 LYS A CA 1
ATOM 1605 C C . LYS A 1 205 ? -12.617 20.312 1.773 1 98.81 205 LYS A C 1
ATOM 1607 O O . LYS A 1 205 ? -12.242 19.141 1.624 1 98.81 205 LYS A O 1
ATOM 1612 N N . ILE A 1 206 ? -11.922 21.25 2.375 1 98.94 206 ILE A N 1
ATOM 1613 C CA . ILE A 1 206 ? -10.602 20.984 2.938 1 98.94 206 ILE A CA 1
ATOM 1614 C C . ILE A 1 206 ? -10.688 20.938 4.461 1 98.94 206 ILE A C 1
ATOM 1616 O O . ILE A 1 206 ? -11.008 21.938 5.098 1 98.94 206 ILE A O 1
ATOM 1620 N N . ILE A 1 207 ? -10.383 19.766 5.051 1 98.94 207 ILE A N 1
ATOM 1621 C CA . ILE A 1 207 ? -10.43 19.562 6.492 1 98.94 207 ILE A CA 1
ATOM 1622 C C . ILE A 1 207 ? -9.031 19.25 7.016 1 98.94 207 ILE A C 1
ATOM 1624 O O . ILE A 1 207 ? -8.406 18.266 6.594 1 98.94 207 ILE A O 1
ATOM 1628 N N . LEU A 1 208 ? -8.578 20.062 7.902 1 98.88 208 LEU A N 1
ATOM 1629 C CA . LEU A 1 208 ? -7.23 19.922 8.445 1 98.88 208 LEU A CA 1
ATOM 1630 C C . LEU A 1 208 ? -7.266 19.297 9.836 1 98.88 208 LEU A C 1
ATOM 1632 O O . LEU A 1 208 ? -8.008 19.766 10.703 1 98.88 208 LEU A O 1
ATOM 1636 N N . LEU A 1 209 ? -6.449 18.234 9.977 1 98.88 209 LEU A N 1
ATOM 1637 C CA . LEU A 1 209 ? -6.27 17.578 11.266 1 98.88 209 LEU A CA 1
ATOM 1638 C C . LEU A 1 209 ? -4.902 17.906 11.859 1 98.88 209 LEU A C 1
ATOM 1640 O O . LEU A 1 209 ? -3.875 17.484 11.32 1 98.88 209 LEU A O 1
ATOM 1644 N N . ALA A 1 210 ? -4.902 18.609 12.992 1 97.56 210 ALA A N 1
ATOM 1645 C CA . ALA A 1 210 ? -3.641 18.984 13.625 1 97.56 210 ALA A CA 1
ATOM 1646 C C . ALA A 1 210 ? -3.812 19.156 15.133 1 97.56 210 ALA A C 1
ATOM 1648 O O . ALA A 1 210 ? -4.711 19.875 15.57 1 97.56 210 ALA A O 1
ATOM 1649 N N . ASP A 1 211 ? -2.982 18.484 15.844 1 95.75 211 ASP A N 1
ATOM 1650 C CA . ASP A 1 211 ? -3.021 18.766 17.281 1 95.75 211 ASP A CA 1
ATOM 1651 C C . ASP A 1 211 ? -2.354 20.109 17.594 1 95.75 211 ASP A C 1
ATOM 1653 O O . ASP A 1 211 ? -1.693 20.688 16.734 1 95.75 211 ASP A O 1
ATOM 1657 N N . SER A 1 212 ? -2.5 20.5 18.828 1 92 212 SER A N 1
ATOM 1658 C CA . SER A 1 212 ? -2.1 21.844 19.234 1 92 212 SER A CA 1
ATOM 1659 C C . SER A 1 212 ? -0.601 22.062 19.062 1 92 212 SER A C 1
ATOM 1661 O O . SER A 1 212 ? -0.136 23.188 18.953 1 92 212 SER A O 1
ATOM 1663 N N . SER A 1 213 ? 0.19 20.984 19.016 1 90.44 213 SER A N 1
ATOM 1664 C CA . SER A 1 213 ? 1.639 21.109 18.891 1 90.44 213 SER A CA 1
ATOM 1665 C C . SER A 1 213 ? 2.033 21.625 17.5 1 90.44 213 SER A C 1
ATOM 1667 O O . SER A 1 213 ? 3.174 22.031 17.297 1 90.44 213 SER A O 1
ATOM 1669 N N . LYS A 1 214 ? 1.103 21.609 16.547 1 93.38 214 LYS A N 1
ATOM 1670 C CA . LYS A 1 214 ? 1.409 22.031 15.188 1 93.38 214 LYS A CA 1
ATOM 1671 C C . LYS A 1 214 ? 1.173 23.531 15.008 1 93.38 214 LYS A C 1
ATOM 1673 O O . LYS A 1 214 ? 1.595 24.125 14.008 1 93.38 214 LYS A O 1
ATOM 1678 N N . LEU A 1 215 ? 0.507 24.188 15.984 1 92.44 215 LEU A N 1
ATOM 1679 C CA . LEU A 1 215 ? 0.131 25.594 15.859 1 92.44 215 LEU A CA 1
ATOM 1680 C C . LEU A 1 215 ? 1.328 26.5 16.125 1 92.44 215 LEU A C 1
ATOM 1682 O O . LEU A 1 215 ? 2.111 26.25 17.047 1 92.44 215 LEU A O 1
ATOM 1686 N N . GLY A 1 216 ? 1.448 27.469 15.289 1 91.5 216 GLY A N 1
ATOM 1687 C CA . GLY A 1 216 ? 2.537 28.422 15.414 1 91.5 216 GLY A CA 1
ATOM 1688 C C . GLY A 1 216 ? 3.848 27.906 14.844 1 91.5 216 GLY A C 1
ATOM 1689 O O . GLY A 1 216 ? 4.906 28.5 15.094 1 91.5 216 GLY A O 1
ATOM 1690 N N . VAL A 1 217 ? 3.748 26.875 14.125 1 88.38 217 VAL A N 1
ATOM 1691 C CA . VAL A 1 217 ? 4.926 26.234 13.547 1 88.38 217 VAL A CA 1
ATOM 1692 C C . VAL A 1 217 ? 4.891 26.375 12.023 1 88.38 217 VAL A C 1
ATOM 1694 O O . VAL A 1 217 ? 3.822 26.328 11.414 1 88.38 217 VAL A O 1
ATOM 1697 N N . ALA A 1 218 ? 6.043 26.641 11.461 1 88.5 218 ALA A N 1
ATOM 1698 C CA . ALA A 1 218 ? 6.207 26.641 10.008 1 88.5 218 ALA A CA 1
ATOM 1699 C C . ALA A 1 218 ? 7.281 25.641 9.578 1 88.5 218 ALA A C 1
ATOM 1701 O O . ALA A 1 218 ? 8.359 25.578 10.172 1 88.5 218 ALA A O 1
ATOM 1702 N N . SER A 1 219 ? 6.918 24.859 8.625 1 91.62 219 SER A N 1
ATOM 1703 C CA . SER A 1 219 ? 7.855 23.875 8.086 1 91.62 219 SER A CA 1
ATOM 1704 C C . SER A 1 219 ? 8.281 24.234 6.664 1 91.62 219 SER A C 1
ATOM 1706 O O . SER A 1 219 ? 8.125 25.391 6.238 1 91.62 219 SER A O 1
ATOM 1708 N N . LEU A 1 220 ? 8.836 23.359 5.922 1 86.5 220 LEU A N 1
ATOM 1709 C CA . LEU A 1 220 ? 9.625 23.594 4.719 1 86.5 220 LEU A CA 1
ATOM 1710 C C . LEU A 1 220 ? 8.773 24.203 3.615 1 86.5 220 LEU A C 1
ATOM 1712 O O . LEU A 1 220 ? 9.188 25.172 2.965 1 86.5 220 LEU A O 1
ATOM 1716 N N . MET A 1 221 ? 7.598 23.703 3.375 1 92.12 221 MET A N 1
ATOM 1717 C CA . MET A 1 221 ? 6.801 24.141 2.232 1 92.12 221 MET A CA 1
ATOM 1718 C C . MET A 1 221 ? 5.348 24.359 2.637 1 92.12 221 MET A C 1
ATOM 1720 O O . MET A 1 221 ? 4.781 23.578 3.4 1 92.12 221 MET A O 1
ATOM 1724 N N . THR A 1 222 ? 4.805 25.422 2.082 1 95.94 222 THR A N 1
ATOM 1725 C CA . THR A 1 222 ? 3.391 25.719 2.285 1 95.94 222 THR A CA 1
ATOM 1726 C C . THR A 1 222 ? 2.543 25.109 1.173 1 95.94 222 THR A C 1
ATOM 1728 O O . THR A 1 222 ? 2.672 25.484 0.007 1 95.94 222 THR A O 1
ATOM 1731 N N . TYR A 1 223 ? 1.632 24.172 1.571 1 97.31 223 TYR A N 1
ATOM 1732 C CA . TYR A 1 223 ? 0.855 23.547 0.503 1 97.31 223 TYR A CA 1
ATOM 1733 C C . TYR A 1 223 ? -0.545 24.156 0.431 1 97.31 223 TYR A C 1
ATOM 1735 O O . TYR A 1 223 ? -1.274 23.922 -0.538 1 97.31 223 TYR A O 1
ATOM 1743 N N . CYS A 1 224 ? -0.917 24.938 1.415 1 97.75 224 CYS A N 1
ATOM 1744 C CA . CYS A 1 224 ? -2.211 25.609 1.446 1 97.75 224 CYS A CA 1
ATOM 1745 C C . CYS A 1 224 ? -2.182 26.812 2.393 1 97.75 224 CYS A C 1
ATOM 1747 O O . CYS A 1 224 ? -1.542 26.75 3.445 1 97.75 224 CYS A O 1
ATOM 1749 N N . ASN A 1 225 ? -2.896 27.875 1.899 1 97.81 225 ASN A N 1
ATOM 1750 C CA . ASN A 1 225 ? -3.082 28.969 2.85 1 97.81 225 ASN A CA 1
ATOM 1751 C C . ASN A 1 225 ? -4.066 28.594 3.953 1 97.81 225 ASN A C 1
ATOM 1753 O O . ASN A 1 225 ? -4.977 27.781 3.73 1 97.81 225 ASN A O 1
ATOM 1757 N N . LEU A 1 226 ? -3.854 29.219 5.078 1 98.31 226 LEU A N 1
ATOM 1758 C CA . LEU A 1 226 ? -4.719 28.875 6.195 1 98.31 226 LEU A CA 1
ATOM 1759 C C . LEU A 1 226 ? -6.172 29.234 5.898 1 98.31 226 LEU A C 1
ATOM 1761 O O . LEU A 1 226 ? -7.09 28.516 6.285 1 98.31 226 LEU A O 1
ATOM 1765 N N . GLU A 1 227 ? -6.41 30.297 5.184 1 98 227 GLU A N 1
ATOM 1766 C CA . GLU A 1 227 ? -7.758 30.781 4.91 1 98 227 GLU A CA 1
ATOM 1767 C C . GLU A 1 227 ? -8.484 29.875 3.918 1 98 227 GLU A C 1
ATOM 1769 O O . GLU A 1 227 ? -9.695 29.984 3.734 1 98 227 GLU A O 1
ATOM 1774 N N . ASP A 1 228 ? -7.746 29 3.258 1 97.5 228 ASP A N 1
ATOM 1775 C CA . ASP A 1 228 ? -8.352 28.109 2.279 1 97.5 228 ASP A CA 1
ATOM 1776 C C . ASP A 1 228 ? -8.977 26.891 2.963 1 97.5 228 ASP A C 1
ATOM 1778 O O . ASP A 1 228 ? -9.742 26.156 2.34 1 97.5 228 ASP A O 1
ATOM 1782 N N . ILE A 1 229 ? -8.727 26.719 4.223 1 98 229 ILE A N 1
ATOM 1783 C CA . ILE A 1 229 ? -9.25 25.594 4.98 1 98 229 ILE A CA 1
ATOM 1784 C C . ILE A 1 229 ? -10.719 25.828 5.324 1 98 229 ILE A C 1
ATOM 1786 O O . ILE A 1 229 ? -11.102 26.938 5.703 1 98 229 ILE A O 1
ATOM 1790 N N . ASP A 1 230 ? -11.469 24.75 5.234 1 98.81 230 ASP A N 1
ATOM 1791 C CA . ASP A 1 230 ? -12.875 24.875 5.602 1 98.81 230 ASP A CA 1
ATOM 1792 C C . ASP A 1 230 ? -13.086 24.531 7.074 1 98.81 230 ASP A C 1
ATOM 1794 O O . ASP A 1 230 ? -13.898 25.156 7.754 1 98.81 230 ASP A O 1
ATOM 1798 N N . THR A 1 231 ? -12.438 23.531 7.469 1 98.88 231 THR A N 1
ATOM 1799 C CA . THR A 1 231 ? -12.57 23.047 8.836 1 98.88 231 THR A CA 1
ATOM 1800 C C . THR A 1 231 ? -11.211 22.719 9.43 1 98.88 231 THR A C 1
ATOM 1802 O O . THR A 1 231 ? -10.367 22.109 8.766 1 98.88 231 THR A O 1
ATOM 1805 N N . PHE A 1 232 ? -10.992 23.172 10.617 1 98.75 232 PHE A N 1
ATOM 1806 C CA . PHE A 1 232 ? -9.812 22.859 11.406 1 98.75 232 PHE A CA 1
ATOM 1807 C C . PHE A 1 232 ? -10.195 22.047 12.641 1 98.75 232 PHE A C 1
ATOM 1809 O O . PHE A 1 232 ? -10.992 22.5 13.461 1 98.75 232 PHE A O 1
ATOM 1816 N N . ILE A 1 233 ? -9.609 20.844 12.742 1 98.81 233 ILE A N 1
ATOM 1817 C CA . ILE A 1 233 ? -9.891 19.984 13.891 1 98.81 233 ILE A CA 1
ATOM 1818 C C . ILE A 1 233 ? -8.641 19.875 14.766 1 98.81 233 ILE A C 1
ATOM 1820 O O . ILE A 1 233 ? -7.566 19.516 14.273 1 98.81 233 ILE A O 1
ATOM 1824 N N . THR A 1 234 ? -8.805 20.172 16.047 1 98.19 234 THR A N 1
ATOM 1825 C CA . THR A 1 234 ? -7.691 20.156 16.984 1 98.19 234 THR A CA 1
ATOM 1826 C C . THR A 1 234 ? -8.148 19.656 18.344 1 98.19 234 THR A C 1
ATOM 1828 O O . THR A 1 234 ? -9.297 19.234 18.516 1 98.19 234 THR A O 1
ATOM 1831 N N . ASN A 1 235 ? -7.156 19.547 19.266 1 96.31 235 ASN A N 1
ATOM 1832 C CA . ASN A 1 235 ? -7.457 18.906 20.547 1 96.31 235 ASN A CA 1
ATOM 1833 C C . ASN A 1 235 ? -7.637 19.953 21.656 1 96.31 235 ASN A C 1
ATOM 1835 O O . ASN A 1 235 ? -8.055 19.609 22.766 1 96.31 235 ASN A O 1
ATOM 1839 N N . GLU A 1 236 ? -7.309 21.203 21.406 1 93.5 236 GLU A N 1
ATOM 1840 C CA . GLU A 1 236 ? -7.387 22.266 22.406 1 93.5 236 GLU A CA 1
ATOM 1841 C C . GLU A 1 236 ? -7.945 23.547 21.797 1 93.5 236 GLU A C 1
ATOM 1843 O O . GLU A 1 236 ? -7.875 23.75 20.578 1 93.5 236 GLU A O 1
ATOM 1848 N N . PRO A 1 237 ? -8.492 24.375 22.719 1 93 237 PRO A N 1
ATOM 1849 C CA . PRO A 1 237 ? -8.922 25.688 22.203 1 93 237 PRO A CA 1
ATOM 1850 C C . PRO A 1 237 ? -7.766 26.5 21.641 1 93 237 PRO A C 1
ATOM 1852 O O . PRO A 1 237 ? -6.613 26.328 22.047 1 93 237 PRO A O 1
ATOM 1855 N N . LEU A 1 238 ? -8.148 27.375 20.781 1 94.19 238 LEU A N 1
ATOM 1856 C CA . LEU A 1 238 ? -7.164 28.25 20.141 1 94.19 238 LEU A CA 1
ATOM 1857 C C . LEU A 1 238 ? -7.047 29.562 20.906 1 94.19 238 LEU A C 1
ATOM 1859 O O . LEU A 1 238 ? -7.969 29.953 21.625 1 94.19 238 LEU A O 1
ATOM 1863 N N . ASN A 1 239 ? -5.953 30.203 20.75 1 92.69 239 ASN A N 1
ATOM 1864 C CA . ASN A 1 239 ? -5.852 31.562 21.297 1 92.69 239 ASN A CA 1
ATOM 1865 C C . ASN A 1 239 ? -6.664 32.562 20.484 1 92.69 239 ASN A C 1
ATOM 1867 O O . ASN A 1 239 ? -7.184 32.219 19.406 1 92.69 239 ASN A O 1
ATOM 1871 N N . ASN A 1 240 ? -6.754 33.719 20.875 1 95.44 240 ASN A N 1
ATOM 1872 C CA . ASN A 1 240 ? -7.641 34.719 20.297 1 95.44 240 ASN A CA 1
ATOM 1873 C C . ASN A 1 240 ? -7.215 35.094 18.875 1 95.44 240 ASN A C 1
ATOM 1875 O O . ASN A 1 240 ? -8.055 35.344 18.016 1 95.44 240 ASN A O 1
ATOM 1879 N N . ASP A 1 241 ? -5.969 35.125 18.641 1 94.88 241 ASP A N 1
ATOM 1880 C CA . ASP A 1 241 ? -5.473 35.469 17.312 1 94.88 241 ASP A CA 1
ATOM 1881 C C . ASP A 1 241 ? -6.004 34.5 16.266 1 94.88 241 ASP A C 1
ATOM 1883 O O . ASP A 1 241 ? -6.5 34.906 15.219 1 94.88 241 ASP A O 1
ATOM 1887 N N . TYR A 1 242 ? -5.91 33.25 16.578 1 96.38 242 TYR A N 1
ATOM 1888 C CA . TYR A 1 242 ? -6.387 32.219 15.664 1 96.38 242 TYR A CA 1
ATOM 1889 C C . TYR A 1 242 ? -7.91 32.25 15.57 1 96.38 242 TYR A C 1
ATOM 1891 O O . TYR A 1 242 ? -8.477 32.094 14.484 1 96.38 242 TYR A O 1
ATOM 1899 N N . LEU A 1 243 ? -8.531 32.438 16.672 1 97.31 243 LEU A N 1
ATOM 1900 C CA . LEU A 1 243 ? -9.992 32.469 16.688 1 97.31 243 LEU A CA 1
ATOM 1901 C C . LEU A 1 243 ? -10.516 33.625 15.812 1 97.31 243 LEU A C 1
ATOM 1903 O O . LEU A 1 243 ? -11.453 33.438 15.031 1 97.31 243 LEU A O 1
ATOM 1907 N N . ASP A 1 244 ? -9.969 34.75 15.992 1 97.75 244 ASP A N 1
ATOM 1908 C CA . ASP A 1 244 ? -10.352 35.906 15.188 1 97.75 244 ASP A CA 1
ATOM 1909 C C . ASP A 1 244 ? -10.133 35.625 13.703 1 97.75 244 ASP A C 1
ATOM 1911 O O . ASP A 1 244 ? -10.984 35.938 12.875 1 97.75 244 ASP A O 1
ATOM 1915 N N . PHE A 1 245 ? -8.969 35.062 13.43 1 97.75 245 PHE A N 1
ATOM 1916 C CA . PHE A 1 245 ? -8.633 34.75 12.047 1 97.75 245 PHE A CA 1
ATOM 1917 C C . PHE A 1 245 ? -9.648 33.75 11.461 1 97.75 245 PHE A C 1
ATOM 1919 O O . PHE A 1 245 ? -10.125 33.938 10.344 1 97.75 245 PHE A O 1
ATOM 1926 N N . PHE A 1 246 ? -9.984 32.719 12.195 1 98.44 246 PHE A N 1
ATOM 1927 C CA . PHE A 1 246 ? -10.922 31.703 11.742 1 98.44 246 PHE A CA 1
ATOM 1928 C C . PHE A 1 246 ? -12.305 32.312 11.5 1 98.44 246 PHE A C 1
ATOM 1930 O O . PHE A 1 246 ? -12.938 32.031 10.477 1 98.44 246 PHE A O 1
ATOM 1937 N N . ASN A 1 247 ? -12.727 33.094 12.383 1 97.81 247 ASN A N 1
ATOM 1938 C CA . ASN A 1 247 ? -14.023 33.781 12.234 1 97.81 247 ASN A CA 1
ATOM 1939 C C . ASN A 1 247 ? -14.062 34.656 10.992 1 97.81 247 ASN A C 1
ATOM 1941 O O . ASN A 1 247 ? -15.016 34.594 10.211 1 97.81 247 ASN A O 1
ATOM 1945 N N . LYS A 1 248 ? -13.055 35.438 10.867 1 98.12 248 LYS A N 1
ATOM 1946 C CA . LYS A 1 248 ? -12.969 36.344 9.742 1 98.12 248 LYS A CA 1
ATOM 1947 C C . LYS A 1 248 ? -12.992 35.594 8.414 1 98.12 248 LYS A C 1
ATOM 1949 O O . LYS A 1 248 ? -13.531 36.094 7.422 1 98.12 248 LYS A O 1
ATOM 1954 N N . ASN A 1 249 ? -12.453 34.406 8.375 1 98.31 249 ASN A N 1
ATOM 1955 C CA . ASN A 1 249 ? -12.305 33.688 7.121 1 98.31 249 ASN A CA 1
ATOM 1956 C C . ASN A 1 249 ? -13.273 32.5 7.043 1 98.31 249 ASN A C 1
ATOM 1958 O O . ASN A 1 249 ? -13.148 31.641 6.172 1 98.31 249 ASN A O 1
ATOM 1962 N N . ASN A 1 250 ? -14.188 32.406 7.988 1 98.31 250 ASN A N 1
ATOM 1963 C CA . ASN A 1 250 ? -15.25 31.422 8.008 1 98.31 250 ASN A CA 1
ATOM 1964 C C . ASN A 1 250 ? -14.688 30 8.062 1 98.31 250 ASN A C 1
ATOM 1966 O O . ASN A 1 250 ? -15.133 29.125 7.328 1 98.31 250 ASN A O 1
ATOM 1970 N N . ILE A 1 251 ? -13.648 29.797 8.82 1 98.75 251 ILE A N 1
ATOM 1971 C CA . ILE A 1 251 ? -13.086 28.484 9.086 1 98.75 251 ILE A CA 1
ATOM 1972 C C . ILE A 1 251 ? -13.781 27.859 10.297 1 98.75 251 ILE A C 1
ATOM 1974 O O . ILE A 1 251 ? -13.781 28.438 11.383 1 98.75 251 ILE A O 1
ATOM 1978 N N . GLU A 1 252 ? -14.352 26.734 10.102 1 98.69 252 GLU A N 1
ATOM 1979 C CA . GLU A 1 252 ? -14.984 26.031 11.211 1 98.69 252 GLU A CA 1
ATOM 1980 C C . GLU A 1 252 ? -13.945 25.375 12.117 1 98.69 252 GLU A C 1
ATOM 1982 O O . GLU A 1 252 ? -13.039 24.688 11.648 1 98.69 252 GLU A O 1
ATOM 1987 N N . LEU A 1 253 ? -14.07 25.641 13.422 1 98.19 253 LEU A N 1
ATOM 1988 C CA . LEU A 1 253 ? -13.203 25 14.406 1 98.19 253 LEU A CA 1
ATOM 1989 C C . LEU A 1 253 ? -13.938 23.875 15.133 1 98.19 253 LEU A C 1
ATOM 1991 O O . LEU A 1 253 ? -15.047 24.078 15.641 1 98.19 253 LEU A O 1
ATOM 1995 N N . ILE A 1 254 ? -13.312 22.688 15.148 1 98.44 254 ILE A N 1
ATOM 1996 C CA . ILE A 1 254 ? -13.812 21.562 15.938 1 98.44 254 ILE A CA 1
ATOM 1997 C C . ILE A 1 254 ? -12.766 21.141 16.969 1 98.44 254 ILE A C 1
ATOM 1999 O O . ILE A 1 254 ? -11.625 20.828 16.594 1 98.44 254 ILE A O 1
ATOM 2003 N N . ILE A 1 255 ? -13.102 21.219 18.203 1 97.75 255 ILE A N 1
ATOM 2004 C CA . ILE A 1 255 ? -12.242 20.703 19.266 1 97.75 255 ILE A CA 1
ATOM 2005 C C . ILE A 1 255 ? -12.648 19.266 19.609 1 97.75 255 ILE A C 1
ATOM 2007 O O . ILE A 1 255 ? -13.797 19.016 19.984 1 97.75 255 ILE A O 1
ATOM 2011 N N . SER A 1 256 ? -11.68 18.359 19.422 1 96.31 256 SER A N 1
ATOM 2012 C CA . SER A 1 256 ? -11.992 16.953 19.656 1 96.31 256 SER A CA 1
ATOM 2013 C C . SER A 1 256 ? -12.156 16.656 21.156 1 96.31 256 SER A C 1
ATOM 2015 O O . SER A 1 256 ? -11.461 17.25 21.984 1 96.31 256 SER A O 1
ATOM 2017 N N . ASP A 1 257 ? -13.125 15.797 21.422 1 84.75 257 ASP A N 1
ATOM 2018 C CA . ASP A 1 257 ? -13.375 15.367 22.797 1 84.75 257 ASP A CA 1
ATOM 2019 C C . ASP A 1 257 ? -12.422 14.234 23.203 1 84.75 257 ASP A C 1
ATOM 2021 O O . ASP A 1 257 ? -11.875 13.547 22.344 1 84.75 257 ASP A O 1
ATOM 2025 N N . ASN A 1 258 ? -12.227 14.219 24.531 1 73.44 258 ASN A N 1
ATOM 2026 C CA . ASN A 1 258 ? -11.492 13.047 24.984 1 73.44 258 ASN A CA 1
ATOM 2027 C C . ASN A 1 258 ? -12.25 11.758 24.688 1 73.44 258 ASN A C 1
ATOM 2029 O O . ASN A 1 258 ? -13.477 11.758 24.594 1 73.44 258 ASN A O 1
ATOM 2033 N N . LEU A 1 259 ? -11.523 10.703 24.266 1 65.19 259 LEU A N 1
ATOM 2034 C CA . LEU A 1 259 ? -12.125 9.414 23.953 1 65.19 259 LEU A CA 1
ATOM 2035 C C . LEU A 1 259 ? -12.789 8.805 25.188 1 65.19 259 LEU A C 1
ATOM 2037 O O . LEU A 1 259 ? -12.344 9.039 26.312 1 65.19 259 LEU A O 1
ATOM 2041 N N . MET B 1 1 ? -12.258 -40.219 28.656 1 28.81 1 MET B N 1
ATOM 2042 C CA . MET B 1 1 ? -13.188 -39.094 28.469 1 28.81 1 MET B CA 1
ATOM 2043 C C . MET B 1 1 ? -13.102 -38.562 27.047 1 28.81 1 MET B C 1
ATOM 2045 O O . MET B 1 1 ? -12.047 -38.062 26.625 1 28.81 1 MET B O 1
ATOM 2049 N N . GLU B 1 2 ? -13.719 -39.156 26.016 1 41.56 2 GLU B N 1
ATOM 2050 C CA . GLU B 1 2 ? -13.75 -38.812 24.594 1 41.56 2 GLU B CA 1
ATOM 2051 C C . GLU B 1 2 ? -14.062 -37.312 24.391 1 41.56 2 GLU B C 1
ATOM 2053 O O . GLU B 1 2 ? -15.109 -36.844 24.844 1 41.56 2 GLU B O 1
ATOM 2058 N N . VAL B 1 3 ? -13.219 -36.438 24.594 1 45.41 3 VAL B N 1
ATOM 2059 C CA . VAL B 1 3 ? -13.43 -35 24.484 1 45.41 3 VAL B CA 1
ATOM 2060 C C . VAL B 1 3 ? -14.312 -34.688 23.281 1 45.41 3 VAL B C 1
ATOM 2062 O O . VAL B 1 3 ? -13.93 -34.938 22.141 1 45.41 3 VAL B O 1
ATOM 2065 N N . LEU B 1 4 ? -15.586 -34.656 23.422 1 56.53 4 LEU B N 1
ATOM 2066 C CA . LEU B 1 4 ? -16.625 -34.344 22.438 1 56.53 4 LEU B CA 1
ATOM 2067 C C . LEU B 1 4 ? -16.391 -33 21.812 1 56.53 4 LEU B C 1
ATOM 2069 O O . LEU B 1 4 ? -16.312 -31.984 22.516 1 56.53 4 LEU B O 1
ATOM 2073 N N . MET B 1 5 ? -15.742 -32.969 20.766 1 68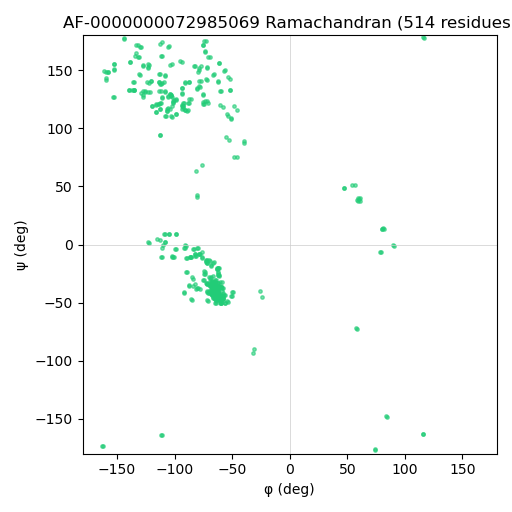 5 MET B N 1
ATOM 2074 C CA . MET B 1 5 ? -15.508 -31.719 20.031 1 68 5 MET B CA 1
ATOM 2075 C C . MET B 1 5 ? -16.797 -30.953 19.844 1 68 5 MET B C 1
ATOM 2077 O O . MET B 1 5 ? -17.828 -31.516 19.484 1 68 5 MET B O 1
ATOM 2081 N N . LEU B 1 6 ? -16.875 -29.719 20.391 1 78 6 LEU B N 1
ATOM 2082 C CA . LEU B 1 6 ? -18.016 -28.828 20.203 1 78 6 LEU B CA 1
ATOM 2083 C C . LEU B 1 6 ? -18.312 -28.641 18.719 1 78 6 LEU B C 1
ATOM 2085 O O . LEU B 1 6 ? -17.406 -28.641 17.891 1 78 6 LEU B O 1
ATOM 2089 N N . LYS B 1 7 ? -19.625 -28.531 18.375 1 84.75 7 LYS B N 1
ATOM 2090 C CA . LYS B 1 7 ? -20.125 -28.391 17 1 84.75 7 LYS B CA 1
ATOM 2091 C C . LYS B 1 7 ? -19.391 -27.266 16.266 1 84.75 7 LYS B C 1
ATOM 2093 O O . LYS B 1 7 ? -18.953 -27.453 15.133 1 84.75 7 LYS B O 1
ATOM 2098 N N . GLU B 1 8 ? -19.219 -26.172 16.906 1 82.06 8 GLU B N 1
ATOM 2099 C CA . GLU B 1 8 ? -18.625 -25 16.266 1 82.06 8 GLU B CA 1
ATOM 2100 C C . GLU B 1 8 ? -17.156 -25.234 15.93 1 82.06 8 GLU B C 1
ATOM 2102 O O . GLU B 1 8 ? -16.688 -24.812 14.875 1 82.06 8 GLU B O 1
ATOM 2107 N N . ASP B 1 9 ? -16.547 -25.938 16.75 1 83.44 9 ASP B N 1
ATOM 2108 C CA . ASP B 1 9 ? -15.156 -26.266 16.531 1 83.44 9 ASP B CA 1
ATOM 2109 C C . ASP B 1 9 ? -15.008 -27.281 15.391 1 83.44 9 ASP B C 1
ATOM 2111 O O . ASP B 1 9 ? -14.078 -27.188 14.578 1 83.44 9 ASP B O 1
ATOM 2115 N N . ARG B 1 10 ? -15.914 -28.219 15.398 1 85.94 10 ARG B N 1
ATOM 2116 C CA . ARG B 1 10 ? -15.891 -29.219 14.352 1 85.94 10 ARG B CA 1
ATOM 2117 C C . ARG B 1 10 ? -16.156 -28.594 12.984 1 85.94 10 ARG B C 1
ATOM 2119 O O . ARG B 1 10 ? -15.453 -28.906 12.008 1 85.94 10 ARG B O 1
ATOM 2126 N N . ILE B 1 11 ? -17.047 -27.641 12.898 1 85.69 11 ILE B N 1
ATOM 2127 C CA . ILE B 1 11 ? -17.375 -26.969 11.648 1 85.69 11 ILE B CA 1
ATOM 2128 C C . ILE B 1 11 ? -16.172 -26.172 11.148 1 85.69 11 ILE B C 1
ATOM 2130 O O . ILE B 1 11 ? -15.812 -26.25 9.969 1 85.69 11 ILE B O 1
ATOM 2134 N N . LYS B 1 12 ? -15.492 -25.562 12.031 1 81.88 12 LYS B N 1
ATOM 2135 C CA . LYS B 1 12 ? -14.281 -24.844 11.672 1 81.88 12 LYS B CA 1
ATOM 2136 C C . LYS B 1 12 ? -13.18 -25.797 11.211 1 81.88 12 LYS B C 1
ATOM 2138 O O . LYS B 1 12 ? -12.445 -25.5 10.273 1 81.88 12 LYS B O 1
ATOM 2143 N N . GLY B 1 13 ? -13.141 -26.891 11.867 1 81.88 13 GLY B N 1
ATOM 2144 C CA . GLY B 1 13 ? -12.195 -27.922 11.469 1 81.88 13 GLY B CA 1
ATOM 2145 C C . GLY B 1 13 ? -12.469 -28.469 10.078 1 81.88 13 GLY B C 1
ATOM 2146 O O . GLY B 1 13 ? -11.539 -28.656 9.289 1 81.88 13 GLY B O 1
ATOM 2147 N N . ILE B 1 14 ? -13.75 -28.812 9.836 1 84.12 14 ILE B N 1
ATOM 2148 C CA . ILE B 1 14 ? -14.148 -29.297 8.523 1 84.12 14 ILE B CA 1
ATOM 2149 C C . ILE B 1 14 ? -13.812 -28.25 7.461 1 84.12 14 ILE B C 1
ATOM 2151 O O . ILE B 1 14 ? -13.258 -28.578 6.41 1 84.12 14 ILE B O 1
ATOM 2155 N N . GLU B 1 15 ? -14.133 -27.047 7.836 1 78.5 15 GLU B N 1
ATOM 2156 C CA . GLU B 1 15 ? -13.844 -25.938 6.918 1 78.5 15 GLU B CA 1
ATOM 2157 C C . GLU B 1 15 ? -12.352 -25.859 6.602 1 78.5 15 GLU B C 1
ATOM 2159 O O . GLU B 1 15 ? -11.969 -25.781 5.434 1 78.5 15 GLU B O 1
ATOM 2164 N N . ASN B 1 16 ? -11.609 -25.953 7.582 1 75.69 16 ASN B N 1
ATOM 2165 C CA . ASN B 1 16 ? -10.156 -25.906 7.41 1 75.69 16 ASN B CA 1
ATOM 2166 C C . ASN B 1 16 ? -9.641 -27.094 6.613 1 75.69 16 ASN B C 1
ATOM 2168 O O . ASN B 1 16 ? -8.742 -26.953 5.781 1 75.69 16 ASN B O 1
ATOM 2172 N N . TYR B 1 17 ? -10.25 -28.203 6.922 1 78.19 17 TYR B N 1
ATOM 2173 C CA . TYR B 1 17 ? -9.828 -29.422 6.254 1 78.19 17 TYR B CA 1
ATOM 2174 C C . TYR B 1 17 ? -10.172 -29.391 4.773 1 78.19 17 TYR B C 1
ATOM 2176 O O . TYR B 1 17 ? -9.367 -29.766 3.928 1 78.19 17 TYR B O 1
ATOM 2184 N N . VAL B 1 18 ? -11.359 -28.875 4.531 1 76.56 18 VAL B N 1
ATOM 2185 C CA . VAL B 1 18 ? -11.781 -28.828 3.135 1 76.56 18 VAL B CA 1
ATOM 2186 C C . VAL B 1 18 ? -10.984 -27.75 2.395 1 76.56 18 VAL B C 1
ATOM 2188 O O . VAL B 1 18 ? -10.641 -27.922 1.221 1 76.56 18 VAL B O 1
ATOM 2191 N N . ILE B 1 19 ? -10.664 -26.719 3.113 1 67.5 19 ILE B N 1
ATOM 2192 C CA . ILE B 1 19 ? -9.836 -25.672 2.537 1 67.5 19 ILE B CA 1
ATOM 2193 C C . ILE B 1 19 ? -8.461 -26.219 2.189 1 67.5 19 ILE B C 1
ATOM 2195 O O . ILE B 1 19 ? -7.906 -25.922 1.132 1 67.5 19 ILE B O 1
ATOM 2199 N N . LYS B 1 20 ? -8.023 -27.109 2.953 1 64.44 20 LYS B N 1
ATOM 2200 C CA . LYS B 1 20 ? -6.691 -27.688 2.803 1 64.44 20 LYS B CA 1
ATOM 2201 C C . LYS B 1 20 ? -6.695 -28.812 1.775 1 64.44 20 LYS B C 1
ATOM 2203 O O . LYS B 1 20 ? -5.719 -29 1.044 1 64.44 20 LYS B O 1
ATOM 2208 N N . HIS B 1 21 ? -7.793 -29.547 1.762 1 66.75 21 HIS B N 1
ATOM 2209 C CA . HIS B 1 21 ? -7.762 -30.797 1.011 1 66.75 21 HIS B CA 1
ATOM 2210 C C . HIS B 1 21 ? -8.68 -30.734 -0.204 1 66.75 21 HIS B C 1
ATOM 2212 O O . HIS B 1 21 ? -8.719 -31.672 -1.008 1 66.75 21 HIS B O 1
ATOM 2218 N N . GLU B 1 22 ? -9.273 -29.594 -0.43 1 64.31 22 GLU B N 1
ATOM 2219 C CA . GLU B 1 22 ? -10.141 -29.25 -1.554 1 64.31 22 GLU B CA 1
ATOM 2220 C C . GLU B 1 22 ? -11.344 -30.188 -1.635 1 64.31 22 GLU B C 1
ATOM 2222 O O . GLU B 1 22 ? -12.484 -29.766 -1.432 1 64.31 22 GLU B O 1
ATOM 2227 N N . ASN B 1 23 ? -11.102 -31.5 -2.084 1 67.12 23 ASN B N 1
ATOM 2228 C CA . ASN B 1 23 ? -12.125 -32.531 -2.119 1 67.12 23 ASN B CA 1
ATOM 2229 C C . ASN B 1 23 ? -11.969 -33.5 -0.957 1 67.12 23 ASN B C 1
ATOM 2231 O O . ASN B 1 23 ? -10.906 -34.094 -0.773 1 67.12 23 ASN B O 1
ATOM 2235 N N . VAL B 1 24 ? -13.07 -33.531 -0.119 1 82 24 VAL B N 1
ATOM 2236 C CA . VAL B 1 24 ? -13 -34.375 1.057 1 82 24 VAL B CA 1
ATOM 2237 C C . VAL B 1 24 ? -14.242 -35.281 1.12 1 82 24 VAL B C 1
ATOM 2239 O O . VAL B 1 24 ? -15.367 -34.781 0.957 1 82 24 VAL B O 1
ATOM 2242 N N . SER B 1 25 ? -13.984 -36.531 1.32 1 84.31 25 SER B N 1
ATOM 2243 C CA . SER B 1 25 ? -15.109 -37.469 1.415 1 84.31 25 SER B CA 1
ATOM 2244 C C . SER B 1 25 ? -15.781 -37.375 2.783 1 84.31 25 SER B C 1
ATOM 2246 O O . SER B 1 25 ? -15.133 -37.062 3.777 1 84.31 25 SER B O 1
ATOM 2248 N N . ILE B 1 26 ? -17.047 -37.719 2.793 1 88.25 26 ILE B N 1
ATOM 2249 C CA . ILE B 1 26 ? -17.812 -37.781 4.035 1 88.25 26 ILE B CA 1
ATOM 2250 C C . ILE B 1 26 ? -17.188 -38.781 4.984 1 88.25 26 ILE B C 1
ATOM 2252 O O . ILE B 1 26 ? -17.062 -38.531 6.184 1 88.25 26 ILE B O 1
ATOM 2256 N N . ASN B 1 27 ? -16.672 -39.875 4.418 1 86.44 27 ASN B N 1
ATOM 2257 C CA . ASN B 1 27 ? -16.062 -40.906 5.223 1 86.44 27 ASN B CA 1
ATOM 2258 C C . ASN B 1 27 ? -14.789 -40.406 5.898 1 86.44 27 ASN B C 1
ATOM 2260 O O . ASN B 1 27 ? -14.539 -40.719 7.066 1 86.44 27 ASN B O 1
ATOM 2264 N N . THR B 1 28 ? -14.031 -39.688 5.199 1 87.5 28 THR B N 1
ATOM 2265 C CA . THR B 1 28 ? -12.797 -39.125 5.75 1 87.5 28 THR B CA 1
ATOM 2266 C C . THR B 1 28 ? -13.102 -38.188 6.922 1 87.5 28 THR B C 1
ATOM 2268 O O . THR B 1 28 ? -12.43 -38.25 7.953 1 87.5 28 THR B O 1
ATOM 2271 N N . LEU B 1 29 ? -14.07 -37.375 6.746 1 90.69 29 LEU B N 1
ATOM 2272 C CA . LEU B 1 29 ? -14.445 -36.438 7.793 1 90.69 29 LEU B CA 1
ATOM 2273 C C . LEU B 1 29 ? -14.953 -37.156 9.031 1 90.69 29 LEU B C 1
ATOM 2275 O O . LEU B 1 29 ? -14.641 -36.781 10.156 1 90.69 29 LEU B O 1
ATOM 2279 N N . CYS B 1 30 ? -15.664 -38.281 8.852 1 90 30 CYS B N 1
ATOM 2280 C CA . CYS B 1 30 ? -16.156 -39.094 9.961 1 90 30 CYS B CA 1
ATOM 2281 C C . CYS B 1 30 ? -14.992 -39.656 10.766 1 90 30 CYS B C 1
ATOM 2283 O O . CYS B 1 30 ? -15.023 -39.656 12 1 90 30 CYS B O 1
ATOM 2285 N N . SER B 1 31 ? -14.047 -40.125 10.008 1 88.75 31 SER B N 1
ATOM 2286 C CA . SER B 1 31 ? -12.883 -40.719 10.656 1 88.75 31 SER B CA 1
ATOM 2287 C C . SER B 1 31 ? -12.062 -39.656 11.383 1 88.75 31 SER B C 1
ATOM 2289 O O . SER B 1 31 ? -11.609 -39.875 12.508 1 88.75 31 SER B O 1
ATOM 2291 N N . LEU B 1 32 ? -11.898 -38.531 10.773 1 86.25 32 LEU B N 1
ATOM 2292 C CA . LEU B 1 32 ? -11.039 -37.469 11.273 1 86.25 32 LEU B CA 1
ATOM 2293 C C . LEU B 1 32 ? -11.617 -36.844 12.547 1 86.25 32 LEU B C 1
ATOM 2295 O O . LEU B 1 32 ? -10.867 -36.5 13.469 1 86.25 32 LEU B O 1
ATOM 2299 N N . PHE B 1 33 ? -12.938 -36.75 12.586 1 89.56 33 PHE B N 1
ATOM 2300 C CA . PHE B 1 33 ? -13.57 -36.031 13.688 1 89.56 33 PHE B CA 1
ATOM 2301 C C . PHE B 1 33 ? -14.297 -37 14.609 1 89.56 33 PHE B C 1
ATOM 2303 O O . PHE B 1 33 ? -14.922 -36.594 15.586 1 89.56 33 PHE B O 1
ATOM 2310 N N . ASP B 1 34 ? -14.234 -38.219 14.258 1 89.19 34 ASP B N 1
ATOM 2311 C CA . ASP B 1 34 ? -14.805 -39.312 15.039 1 89.19 34 ASP B CA 1
ATOM 2312 C C . ASP B 1 34 ? -16.281 -39.094 15.344 1 89.19 34 ASP B C 1
ATOM 2314 O O . ASP B 1 34 ? -16.688 -39.094 16.5 1 89.19 34 ASP B O 1
ATOM 2318 N N . VAL B 1 35 ? -17.047 -38.812 14.305 1 90.69 35 VAL B N 1
ATOM 2319 C CA . VAL B 1 35 ? -18.484 -38.594 14.422 1 90.69 35 VAL B CA 1
ATOM 2320 C C . VAL B 1 35 ? -19.219 -39.344 13.328 1 90.69 35 VAL B C 1
ATOM 2322 O O . VAL B 1 35 ? -18.594 -39.812 12.367 1 90.69 35 VAL B O 1
ATOM 2325 N N . SER B 1 36 ? -20.5 -39.531 13.508 1 88.94 36 SER B N 1
ATOM 2326 C CA . SER B 1 36 ? -21.328 -40.281 12.57 1 88.94 36 SER B CA 1
ATOM 2327 C C . SER B 1 36 ? -21.5 -39.531 11.25 1 88.94 36 SER B C 1
ATOM 2329 O O . SER B 1 36 ? -21.312 -38.312 11.195 1 88.94 36 SER B O 1
ATOM 2331 N N . LYS B 1 37 ? -21.906 -40.281 10.188 1 90.5 37 LYS B N 1
ATOM 2332 C CA . LYS B 1 37 ? -22.188 -39.688 8.891 1 90.5 37 LYS B CA 1
ATOM 2333 C C . LYS B 1 37 ? -23.312 -38.656 9 1 90.5 37 LYS B C 1
ATOM 2335 O O . LYS B 1 37 ? -23.266 -37.594 8.344 1 90.5 37 LYS B O 1
ATOM 2340 N N . ASN B 1 38 ? -24.25 -38.969 9.875 1 89.31 38 ASN B N 1
ATOM 2341 C CA . ASN B 1 38 ? -25.375 -38.062 10.047 1 89.31 38 ASN B CA 1
ATOM 2342 C C . ASN B 1 38 ? -24.922 -36.719 10.672 1 89.31 38 ASN B C 1
ATOM 2344 O O . ASN B 1 38 ? -25.391 -35.656 10.273 1 89.31 38 ASN B O 1
ATOM 2348 N N . THR B 1 39 ? -24.062 -36.75 11.547 1 85.56 39 THR B N 1
ATOM 2349 C CA . THR B 1 39 ? -23.531 -35.562 12.188 1 85.56 39 THR B CA 1
ATOM 2350 C C . THR B 1 39 ? -22.734 -34.719 11.188 1 85.56 39 THR B C 1
ATOM 2352 O O . THR B 1 39 ? -22.906 -33.5 11.117 1 85.56 39 THR B O 1
ATOM 2355 N N . ILE B 1 40 ? -21.859 -35.438 10.367 1 90.25 40 ILE B N 1
ATOM 2356 C CA . ILE B 1 40 ? -21.047 -34.719 9.383 1 90.25 40 ILE B CA 1
ATOM 2357 C C . ILE B 1 40 ? -21.953 -34.062 8.336 1 90.25 40 ILE B C 1
ATOM 2359 O O . ILE B 1 40 ? -21.719 -32.938 7.918 1 90.25 40 ILE B O 1
ATOM 2363 N N . ARG B 1 41 ? -23.016 -34.719 7.953 1 88.31 41 ARG B N 1
ATOM 2364 C CA . ARG B 1 41 ? -23.938 -34.188 6.949 1 88.31 41 ARG B CA 1
ATOM 2365 C C . ARG B 1 41 ? -24.625 -32.938 7.449 1 88.31 41 ARG B C 1
ATOM 2367 O O . ARG B 1 41 ? -24.828 -32 6.684 1 88.31 41 ARG B O 1
ATOM 2374 N N . ARG B 1 42 ? -24.922 -32.906 8.672 1 88.06 42 ARG B N 1
ATOM 2375 C CA . ARG B 1 42 ? -25.531 -31.719 9.258 1 88.06 42 ARG B CA 1
ATOM 2376 C C . ARG B 1 42 ? -24.547 -30.562 9.297 1 88.06 42 ARG B C 1
ATOM 2378 O O . ARG B 1 42 ? -24.891 -29.422 8.969 1 88.06 42 ARG B O 1
ATOM 2385 N N . ASP B 1 43 ? -23.422 -30.906 9.648 1 87.81 43 ASP B N 1
ATOM 2386 C CA . ASP B 1 43 ? -22.375 -29.891 9.688 1 87.81 43 ASP B CA 1
ATOM 2387 C C . ASP B 1 43 ? -22.094 -29.344 8.289 1 87.81 43 ASP B C 1
ATOM 2389 O O . ASP B 1 43 ? -21.938 -28.141 8.109 1 87.81 43 ASP B O 1
ATOM 2393 N N . ILE B 1 44 ? -22.062 -30.266 7.281 1 86.19 44 ILE B N 1
ATOM 2394 C CA . ILE B 1 44 ? -21.812 -29.906 5.887 1 86.19 44 ILE B CA 1
ATOM 2395 C C . ILE B 1 44 ? -22.938 -29.016 5.371 1 86.19 44 ILE B C 1
ATOM 2397 O O . ILE B 1 44 ? -22.672 -28.031 4.668 1 86.19 44 ILE B O 1
ATOM 2401 N N . SER B 1 45 ? -24.078 -29.344 5.75 1 84.56 45 SER B N 1
ATOM 2402 C CA . SER B 1 45 ? -25.219 -28.531 5.336 1 84.56 45 SER B CA 1
ATOM 2403 C C . SER B 1 45 ? -25.125 -27.109 5.883 1 84.56 45 SER B C 1
ATOM 2405 O O . SER B 1 45 ? -25.438 -26.141 5.184 1 84.56 45 SER B O 1
ATOM 2407 N N . GLU B 1 46 ? -24.656 -27 7 1 81.69 46 GLU B N 1
ATOM 2408 C CA . GLU B 1 46 ? -24.438 -25.672 7.582 1 81.69 46 GLU B CA 1
ATOM 2409 C C . GLU B 1 46 ? -23.328 -24.922 6.855 1 81.69 46 GLU B C 1
ATOM 2411 O O . GLU B 1 46 ? -23.453 -23.734 6.586 1 81.69 46 GLU B O 1
ATOM 2416 N N . LEU B 1 47 ? -22.266 -25.641 6.535 1 79.94 47 LEU B N 1
ATOM 2417 C CA . LEU B 1 47 ? -21.141 -25.047 5.805 1 79.94 47 LEU B CA 1
ATOM 2418 C C . LEU B 1 47 ? -21.562 -24.672 4.387 1 79.94 47 LEU B C 1
ATOM 2420 O O . LEU B 1 47 ? -21.109 -23.656 3.854 1 79.94 47 LEU B O 1
ATOM 2424 N N . GLU B 1 48 ? -22.375 -25.516 3.84 1 78.06 48 GLU B N 1
ATOM 2425 C CA . GLU B 1 48 ? -22.875 -25.234 2.498 1 78.06 48 GLU B CA 1
ATOM 2426 C C . GLU B 1 48 ? -23.75 -23.984 2.486 1 78.06 48 GLU B C 1
ATOM 2428 O O . GLU B 1 48 ? -23.641 -23.156 1.576 1 78.06 48 GLU B O 1
ATOM 2433 N N . ARG B 1 49 ? -24.453 -23.812 3.5 1 75.06 49 ARG B N 1
ATOM 2434 C CA . ARG B 1 49 ? -25.297 -22.625 3.625 1 75.06 49 ARG B CA 1
ATOM 2435 C C . ARG B 1 49 ? -24.453 -21.375 3.775 1 75.06 49 ARG B C 1
ATOM 2437 O O . ARG B 1 49 ? -24.828 -20.312 3.271 1 75.06 49 ARG B O 1
ATOM 2444 N N . LYS B 1 50 ? -23.359 -21.672 4.301 1 69.12 50 LYS B N 1
ATOM 2445 C CA . LYS B 1 50 ? -22.453 -20.547 4.5 1 69.12 50 LYS B CA 1
ATOM 2446 C C . LYS B 1 50 ? -21.688 -20.219 3.223 1 69.12 50 LYS B C 1
ATOM 2448 O O . LYS B 1 50 ? -20.969 -19.219 3.16 1 69.12 50 LYS B O 1
ATOM 2453 N N . GLY B 1 51 ? -21.859 -21.094 2.246 1 65.31 51 GLY B N 1
ATOM 2454 C CA . GLY B 1 51 ? -21.312 -20.859 0.919 1 65.31 51 GLY B CA 1
ATOM 2455 C C . GLY B 1 51 ? -19.844 -21.234 0.801 1 65.31 51 GLY B C 1
ATOM 2456 O O . GLY B 1 51 ? -19.188 -20.875 -0.174 1 65.31 51 GLY B O 1
ATOM 2457 N N . VAL B 1 52 ? -19.297 -21.922 1.711 1 64.06 52 VAL B N 1
ATOM 2458 C CA . VAL B 1 52 ? -17.875 -22.234 1.765 1 64.06 52 VAL B CA 1
ATOM 2459 C C . VAL B 1 52 ? -17.594 -23.516 0.971 1 64.06 52 VAL B C 1
ATOM 2461 O O . VAL B 1 52 ? -16.594 -23.609 0.275 1 64.06 52 VAL B O 1
ATOM 2464 N N . ILE B 1 53 ? -18.594 -24.422 1.043 1 71.12 53 ILE B N 1
ATOM 2465 C CA . ILE B 1 53 ? -18.375 -25.734 0.43 1 71.12 53 ILE B CA 1
ATOM 2466 C C . ILE B 1 53 ? -19.562 -26.078 -0.461 1 71.12 53 ILE B C 1
ATOM 2468 O O . ILE B 1 53 ? -20.625 -25.469 -0.354 1 71.12 53 ILE B O 1
ATOM 2472 N N . LYS B 1 54 ? -19.297 -26.75 -1.481 1 75.5 54 LYS B N 1
ATOM 2473 C CA . LYS B 1 54 ? -20.375 -27.375 -2.242 1 75.5 54 LYS B CA 1
ATOM 2474 C C . LYS B 1 54 ? -20.312 -28.891 -2.102 1 75.5 54 LYS B C 1
ATOM 2476 O O . LYS B 1 54 ? -19.234 -29.484 -2.025 1 75.5 54 LYS B O 1
ATOM 2481 N N . LYS B 1 55 ? -21.641 -29.453 -1.953 1 77.31 55 LYS B N 1
ATOM 2482 C CA . LYS B 1 55 ? -21.766 -30.906 -1.866 1 77.31 55 LYS B CA 1
ATOM 2483 C C . LYS B 1 55 ? -21.531 -31.562 -3.227 1 77.31 55 LYS B C 1
ATOM 2485 O O . LYS B 1 55 ? -21.969 -31.031 -4.254 1 77.31 55 LYS B O 1
ATOM 2490 N N . ILE B 1 56 ? -20.594 -32.438 -3.238 1 70.5 56 ILE B N 1
ATOM 2491 C CA . ILE B 1 56 ? -20.422 -33.281 -4.422 1 70.5 56 ILE B CA 1
ATOM 2492 C C . ILE B 1 56 ? -20.75 -34.719 -4.09 1 70.5 56 ILE B C 1
ATOM 2494 O O . ILE B 1 56 ? -21.016 -35.062 -2.932 1 70.5 56 ILE B O 1
ATOM 2498 N N . TYR B 1 57 ? -20.781 -35.531 -5.09 1 71.44 57 TYR B N 1
ATOM 2499 C CA . TYR B 1 57 ? -21.094 -36.938 -4.848 1 71.44 57 TYR B CA 1
ATOM 2500 C C . TYR B 1 57 ? -20.109 -37.562 -3.867 1 71.44 57 TYR B C 1
ATOM 2502 O O . TYR B 1 57 ? -18.891 -37.562 -4.113 1 71.44 57 TYR B O 1
ATOM 2510 N N . GLY B 1 58 ? -20.562 -38.062 -2.674 1 72.62 58 GLY B N 1
ATOM 2511 C CA . GLY B 1 58 ? -19.781 -38.781 -1.688 1 72.62 58 GLY B CA 1
ATOM 2512 C C . GLY B 1 58 ? -18.938 -37.844 -0.816 1 72.62 58 GLY B C 1
ATOM 2513 O O . GLY B 1 58 ? -18.172 -38.312 0.025 1 72.62 58 GLY B O 1
ATOM 2514 N N . GLY B 1 59 ? -18.953 -36.469 -1.225 1 81.25 59 GLY B N 1
ATOM 2515 C CA . GLY B 1 59 ? -18.094 -35.594 -0.449 1 81.25 59 GLY B CA 1
ATOM 2516 C C . GLY B 1 59 ? -18.453 -34.125 -0.603 1 81.25 59 GLY B C 1
ATOM 2517 O O . GLY B 1 59 ? -19.578 -33.781 -0.934 1 81.25 59 GLY B O 1
ATOM 2518 N N . ILE B 1 60 ? -17.641 -33.281 -0.04 1 79.44 60 ILE B N 1
ATOM 2519 C CA . ILE B 1 60 ? -17.797 -31.828 -0.154 1 79.44 60 ILE B CA 1
ATOM 2520 C C . ILE B 1 60 ? -16.547 -31.219 -0.787 1 79.44 60 ILE B C 1
ATOM 2522 O O . ILE B 1 60 ? -15.469 -31.828 -0.743 1 79.44 60 ILE B O 1
ATOM 2526 N N . THR B 1 61 ? -16.75 -30.266 -1.618 1 71.44 61 THR B N 1
ATOM 2527 C CA . THR B 1 61 ? -15.664 -29.453 -2.16 1 71.44 61 THR B CA 1
ATOM 2528 C C . THR B 1 61 ? -15.906 -27.969 -1.875 1 71.44 61 THR B C 1
ATOM 2530 O O . THR B 1 61 ? -17 -27.578 -1.443 1 71.44 61 THR B O 1
ATOM 2533 N N . LEU B 1 62 ? -14.859 -27.328 -1.817 1 61.19 62 LEU B N 1
ATOM 2534 C CA . LEU B 1 62 ? -15.062 -25.891 -1.664 1 61.19 62 LEU B CA 1
ATOM 2535 C C . LEU B 1 62 ? -15.961 -25.344 -2.77 1 61.19 62 LEU B C 1
ATOM 2537 O O . LEU B 1 62 ? -15.836 -25.75 -3.928 1 61.19 62 LEU B O 1
ATOM 2541 N N . LYS B 1 63 ? -17.172 -24.922 -2.324 1 56.56 63 LYS B N 1
ATOM 2542 C CA . LYS B 1 63 ? -18.078 -24.438 -3.363 1 56.56 63 LYS B CA 1
ATOM 2543 C C . LYS B 1 63 ? -17.312 -23.797 -4.508 1 56.56 63 LYS B C 1
ATOM 2545 O O . LYS B 1 63 ? -17.578 -24.062 -5.68 1 56.56 63 LYS B O 1
ATOM 2550 N N . ASN B 1 64 ? -17.094 -22.578 -4.551 1 48.72 64 ASN B N 1
ATOM 2551 C CA . ASN B 1 64 ? -16.656 -21.812 -5.719 1 48.72 64 ASN B CA 1
ATOM 2552 C C . ASN B 1 64 ? -15.164 -22.031 -6 1 48.72 64 ASN B C 1
ATOM 2554 O O . ASN B 1 64 ? -14.312 -21.5 -5.281 1 48.72 64 ASN B O 1
ATOM 2558 N N . LYS B 1 65 ? -14.672 -23.344 -6.477 1 49.66 65 LYS B N 1
ATOM 2559 C CA . LYS B 1 65 ? -13.375 -23.578 -7.109 1 49.66 65 LYS B CA 1
ATOM 2560 C C . LYS B 1 65 ? -12.867 -22.312 -7.793 1 49.66 65 LYS B C 1
ATOM 2562 O O . LYS B 1 65 ? -11.656 -22.078 -7.867 1 49.66 65 LYS B O 1
ATOM 2567 N N . THR B 1 66 ? -13.891 -21.781 -8.336 1 52.06 66 THR B N 1
ATOM 2568 C CA . THR B 1 66 ? -13.57 -20.641 -9.172 1 52.06 66 THR B CA 1
ATOM 2569 C C . THR B 1 66 ? -13.297 -19.406 -8.312 1 52.06 66 THR B C 1
ATOM 2571 O O . THR B 1 66 ? -12.867 -18.359 -8.828 1 52.06 66 THR B O 1
ATOM 2574 N N . SER B 1 67 ? -13.602 -19.609 -6.953 1 60.34 67 SER B N 1
ATOM 2575 C CA . SER B 1 67 ? -13.484 -18.375 -6.18 1 60.34 67 SER B CA 1
ATOM 2576 C C . SER B 1 67 ? -12.102 -18.234 -5.555 1 60.34 67 SER B C 1
ATOM 2578 O O . SER B 1 67 ? -11.469 -19.234 -5.23 1 60.34 67 SER B O 1
ATOM 2580 N N . THR B 1 68 ? -11.516 -17.203 -5.695 1 72.12 68 THR B N 1
ATOM 2581 C CA . THR B 1 68 ? -10.234 -16.875 -5.078 1 72.12 68 THR B CA 1
ATOM 2582 C C . THR B 1 68 ? -10.281 -17.141 -3.572 1 72.12 68 THR B C 1
ATOM 2584 O O . THR B 1 68 ? -11.125 -16.578 -2.867 1 72.12 68 THR B O 1
ATOM 2587 N N . VAL B 1 69 ? -9.555 -18.25 -3.131 1 79.25 69 VAL B N 1
ATOM 2588 C CA . VAL B 1 69 ? -9.352 -18.422 -1.696 1 79.25 69 VAL B CA 1
ATOM 2589 C C . VAL B 1 69 ? -8.773 -17.141 -1.094 1 79.25 69 VAL B C 1
ATOM 2591 O O . VAL B 1 69 ? -7.828 -16.562 -1.641 1 79.25 69 VAL B O 1
ATOM 2594 N N . PRO B 1 70 ? -9.391 -16.703 0.062 1 82.69 70 PRO B N 1
ATOM 2595 C CA . PRO B 1 70 ? -8.914 -15.445 0.652 1 82.69 70 PRO B CA 1
ATOM 2596 C C . PRO B 1 70 ? -7.426 -15.477 0.976 1 82.69 70 PRO B C 1
ATOM 2598 O O . PRO B 1 70 ? -6.887 -16.516 1.351 1 82.69 70 PRO B O 1
ATOM 2601 N N . PHE B 1 71 ? -6.805 -14.328 0.905 1 89 71 PHE B N 1
ATOM 2602 C CA . PHE B 1 71 ? -5.367 -14.141 1.045 1 89 71 PHE B CA 1
ATOM 2603 C C . PHE B 1 71 ? -4.867 -14.758 2.348 1 89 71 PHE B C 1
ATOM 2605 O O . PHE B 1 71 ? -3.891 -15.508 2.35 1 89 71 PHE B O 1
ATOM 2612 N N . GLN B 1 72 ? -5.531 -14.453 3.449 1 84.5 72 GLN B N 1
ATOM 2613 C CA . GLN B 1 72 ? -5.07 -14.883 4.766 1 84.5 72 GLN B CA 1
ATOM 2614 C C . GLN B 1 72 ? -5.047 -16.406 4.867 1 84.5 72 GLN B C 1
ATOM 2616 O O . GLN B 1 72 ? -4.133 -16.984 5.461 1 84.5 72 GLN B O 1
ATOM 2621 N N . GLN B 1 73 ? -5.961 -17.062 4.262 1 82.25 73 GLN B N 1
ATOM 2622 C CA . GLN B 1 73 ? -6.023 -18.516 4.254 1 82.25 73 GLN B CA 1
ATOM 2623 C C . GLN B 1 73 ? -4.902 -19.109 3.404 1 82.25 73 GLN B C 1
ATOM 2625 O O . GLN B 1 73 ? -4.254 -20.078 3.809 1 82.25 73 GLN B O 1
ATOM 2630 N N . ARG B 1 74 ? -4.68 -18.469 2.273 1 88.81 74 ARG B N 1
ATOM 2631 C CA . ARG B 1 74 ? -3.607 -18.938 1.399 1 88.81 74 ARG B CA 1
ATOM 2632 C C . ARG B 1 74 ? -2.242 -18.703 2.039 1 88.81 74 ARG B C 1
ATOM 2634 O O . ARG B 1 74 ? -1.344 -19.531 1.921 1 88.81 74 ARG B O 1
ATOM 2641 N N . GLU B 1 75 ? -2.1 -17.594 2.711 1 89.62 75 GLU B N 1
ATOM 2642 C CA . GLU B 1 75 ? -0.816 -17.188 3.277 1 89.62 75 GLU B CA 1
ATOM 2643 C C . GLU B 1 75 ? -0.328 -18.203 4.312 1 89.62 75 GLU B C 1
ATOM 2645 O O . GLU B 1 75 ? 0.87 -18.484 4.398 1 89.62 75 GLU B O 1
ATOM 2650 N N . ILE B 1 76 ? -1.219 -18.797 5.012 1 87.69 76 ILE B N 1
ATOM 2651 C CA . ILE B 1 76 ? -0.828 -19.656 6.125 1 87.69 76 ILE B CA 1
ATOM 2652 C C . ILE B 1 76 ? -0.629 -21.094 5.625 1 87.69 76 ILE B C 1
ATOM 2654 O O . ILE B 1 76 ? 0.092 -21.875 6.242 1 87.69 76 ILE B O 1
ATOM 2658 N N . LYS B 1 77 ? -1.268 -21.453 4.516 1 86.25 77 LYS B N 1
ATOM 2659 C CA . LYS B 1 77 ? -1.131 -22.781 3.945 1 86.25 77 LYS B CA 1
ATOM 2660 C C . LYS B 1 77 ? 0.25 -22.984 3.324 1 86.25 77 LYS B C 1
ATOM 2662 O O . LYS B 1 77 ? 0.684 -22.172 2.498 1 86.25 77 LYS B O 1
ATOM 2667 N N . HIS B 1 78 ? 1.035 -24 3.771 1 89.94 78 HIS B N 1
ATOM 2668 C CA . HIS B 1 78 ? 2.352 -24.344 3.25 1 89.94 78 HIS B CA 1
ATOM 2669 C C . HIS B 1 78 ? 3.322 -23.172 3.379 1 89.94 78 HIS B C 1
ATOM 2671 O O . HIS B 1 78 ? 4.129 -22.922 2.479 1 89.94 78 HIS B O 1
ATOM 2677 N N . LYS B 1 79 ? 3.227 -22.469 4.41 1 93.44 79 LYS B N 1
ATOM 2678 C CA . LYS B 1 79 ? 3.969 -21.234 4.598 1 93.44 79 LYS B CA 1
ATOM 2679 C C . LYS B 1 79 ? 5.473 -21.469 4.512 1 93.44 79 LYS B C 1
ATOM 2681 O O . LYS B 1 79 ? 6.184 -20.734 3.828 1 93.44 79 LYS B O 1
ATOM 2686 N N . GLU B 1 80 ? 5.969 -22.531 5.188 1 94.75 80 GLU B N 1
ATOM 2687 C CA . GLU B 1 80 ? 7.402 -22.812 5.18 1 94.75 80 GLU B CA 1
ATOM 2688 C C . GLU B 1 80 ? 7.883 -23.188 3.777 1 94.75 80 GLU B C 1
ATOM 2690 O O . GLU B 1 80 ? 8.953 -22.75 3.35 1 94.75 80 GLU B O 1
ATOM 2695 N N . THR B 1 81 ? 7.09 -23.953 3.139 1 95.38 81 THR B N 1
ATOM 2696 C CA . THR B 1 81 ? 7.398 -24.312 1.758 1 95.38 81 THR B CA 1
ATOM 2697 C C . THR B 1 81 ? 7.461 -23.062 0.879 1 95.38 81 THR B C 1
ATOM 2699 O O . THR B 1 81 ? 8.383 -22.906 0.077 1 95.38 81 THR B O 1
ATOM 2702 N N . LYS B 1 82 ? 6.492 -22.156 1.062 1 97.38 82 LYS B N 1
ATOM 2703 C CA . LYS B 1 82 ? 6.48 -20.906 0.302 1 97.38 82 LYS B CA 1
ATOM 2704 C C . LYS B 1 82 ? 7.742 -20.094 0.566 1 97.38 82 LYS B C 1
ATOM 2706 O O . LYS B 1 82 ? 8.312 -19.5 -0.355 1 97.38 82 LYS B O 1
ATOM 2711 N N . LYS B 1 83 ? 8.219 -20.125 1.75 1 97.81 83 LYS B N 1
ATOM 2712 C CA . LYS B 1 83 ? 9.422 -19.375 2.102 1 97.81 83 LYS B CA 1
ATOM 2713 C C . LYS B 1 83 ? 10.648 -19.953 1.396 1 97.81 83 LYS B C 1
ATOM 2715 O O . LYS B 1 83 ? 11.508 -19.203 0.916 1 97.81 83 LYS B O 1
ATOM 2720 N N . THR B 1 84 ? 10.758 -21.297 1.339 1 98 84 THR B N 1
ATOM 2721 C CA . THR B 1 84 ? 11.898 -21.906 0.676 1 98 84 THR B CA 1
ATOM 2722 C C . THR B 1 84 ? 11.891 -21.594 -0.818 1 98 84 THR B C 1
ATOM 2724 O O . THR B 1 84 ? 12.945 -21.344 -1.413 1 98 84 THR B O 1
ATOM 2727 N N . ILE B 1 85 ? 10.734 -21.609 -1.358 1 98.56 85 ILE B N 1
ATOM 2728 C CA . ILE B 1 85 ? 10.594 -21.266 -2.771 1 98.56 85 ILE B CA 1
ATOM 2729 C C . ILE B 1 85 ? 10.984 -19.812 -3.002 1 98.56 85 ILE B C 1
ATOM 2731 O O . ILE B 1 85 ? 11.727 -19.5 -3.938 1 98.56 85 ILE B O 1
ATOM 2735 N N . ALA B 1 86 ? 10.539 -18.938 -2.145 1 98.69 86 ALA B N 1
ATOM 2736 C CA . ALA B 1 86 ? 10.836 -17.5 -2.244 1 98.69 86 ALA B CA 1
ATOM 2737 C C . ALA B 1 86 ? 12.336 -17.25 -2.092 1 98.69 86 ALA B C 1
ATOM 2739 O O . ALA B 1 86 ? 12.898 -16.406 -2.785 1 98.69 86 ALA B O 1
ATOM 2740 N N . LYS B 1 87 ? 12.922 -17.953 -1.19 1 98.38 87 LYS B N 1
ATOM 2741 C CA . LYS B 1 87 ? 14.367 -17.844 -1.016 1 98.38 87 LYS B CA 1
ATOM 2742 C C . LYS B 1 87 ? 15.109 -18.219 -2.293 1 98.38 87 LYS B C 1
ATOM 2744 O O . LYS B 1 87 ? 15.992 -17.484 -2.746 1 98.38 87 LYS B O 1
ATOM 2749 N N . ALA B 1 88 ? 14.766 -19.344 -2.832 1 98.56 88 ALA B N 1
ATOM 2750 C CA . ALA B 1 88 ? 15.383 -19.781 -4.082 1 98.56 88 ALA B CA 1
ATOM 2751 C C . ALA B 1 88 ? 15.188 -18.734 -5.184 1 98.56 88 ALA B C 1
ATOM 2753 O O . ALA B 1 88 ? 16.109 -18.453 -5.945 1 98.56 88 ALA B O 1
ATOM 2754 N N . ALA B 1 89 ? 14 -18.203 -5.258 1 98.81 89 ALA B N 1
ATOM 2755 C CA . ALA B 1 89 ? 13.688 -17.172 -6.242 1 98.81 89 ALA B CA 1
ATOM 2756 C C . ALA B 1 89 ? 14.547 -15.93 -6.035 1 98.81 89 ALA B C 1
ATOM 2758 O O . ALA B 1 89 ? 15.055 -15.352 -7 1 98.81 89 ALA B O 1
ATOM 2759 N N . SER B 1 90 ? 14.734 -15.516 -4.801 1 98.62 90 SER B N 1
ATOM 2760 C CA . SER B 1 90 ? 15.484 -14.305 -4.469 1 98.62 90 SER B CA 1
ATOM 2761 C C . SER B 1 90 ? 16.938 -14.414 -4.922 1 98.62 90 SER B C 1
ATOM 2763 O O . SER B 1 90 ? 17.562 -13.406 -5.242 1 98.62 90 SER B O 1
ATOM 2765 N N . ASN B 1 91 ? 17.422 -15.641 -5.008 1 98.19 91 ASN B N 1
ATOM 2766 C CA . ASN B 1 91 ? 18.797 -15.875 -5.445 1 98.19 91 ASN B CA 1
ATOM 2767 C C . ASN B 1 91 ? 18.984 -15.523 -6.918 1 98.19 91 ASN B C 1
ATOM 2769 O O . ASN B 1 91 ? 20.109 -15.344 -7.383 1 98.19 91 ASN B O 1
ATOM 2773 N N . LEU B 1 92 ? 17.906 -15.438 -7.633 1 98.62 92 LEU B N 1
ATOM 2774 C CA . LEU B 1 92 ? 17.984 -15.125 -9.055 1 98.62 92 LEU B CA 1
ATOM 2775 C C . LEU B 1 92 ? 18.016 -13.617 -9.281 1 98.62 92 LEU B C 1
ATOM 2777 O O . LEU B 1 92 ? 18.234 -13.164 -10.406 1 98.62 92 LEU B O 1
ATOM 2781 N N . VAL B 1 93 ? 17.766 -12.805 -8.266 1 98.81 93 VAL B N 1
ATOM 2782 C CA . VAL B 1 93 ? 17.781 -11.352 -8.367 1 98.81 93 VAL B CA 1
ATOM 2783 C C . VAL B 1 93 ? 19.203 -10.828 -8.305 1 98.81 93 VAL B C 1
ATOM 2785 O O . VAL B 1 93 ? 20 -11.258 -7.461 1 98.81 93 VAL B O 1
ATOM 2788 N N . GLU B 1 94 ? 19.531 -9.945 -9.172 1 98.19 94 GLU B N 1
ATOM 2789 C CA . GLU B 1 94 ? 20.844 -9.312 -9.219 1 98.19 94 GLU B CA 1
ATOM 2790 C C . GLU B 1 94 ? 20.766 -7.84 -8.836 1 98.19 94 GLU B C 1
ATOM 2792 O O . GLU B 1 94 ? 19.703 -7.23 -8.914 1 98.19 94 GLU B O 1
ATOM 2797 N N . ASN B 1 95 ? 21.938 -7.328 -8.5 1 97.88 95 ASN B N 1
ATOM 2798 C CA . ASN B 1 95 ? 22.016 -5.891 -8.258 1 97.88 95 ASN B CA 1
ATOM 2799 C C . ASN B 1 95 ? 21.609 -5.094 -9.5 1 97.88 95 ASN B C 1
ATOM 2801 O O . ASN B 1 95 ? 22 -5.441 -10.617 1 97.88 95 ASN B O 1
ATOM 2805 N N . GLY B 1 96 ? 20.734 -4.09 -9.305 1 96.75 96 GLY B N 1
ATOM 2806 C CA . GLY B 1 96 ? 20.359 -3.209 -10.398 1 96.75 96 GLY B CA 1
ATOM 2807 C C . GLY B 1 96 ? 19.156 -3.705 -11.18 1 96.75 96 GLY B C 1
ATOM 2808 O O . GLY B 1 96 ? 18.656 -3.016 -12.07 1 96.75 96 GLY B O 1
ATOM 2809 N N . ASP B 1 97 ? 18.641 -4.855 -10.773 1 98 97 ASP B N 1
ATOM 2810 C CA . ASP B 1 97 ? 17.5 -5.426 -11.484 1 98 97 ASP B CA 1
ATOM 2811 C C . ASP B 1 97 ? 16.25 -4.551 -11.32 1 98 97 ASP B C 1
ATOM 2813 O O . ASP B 1 97 ? 16.094 -3.871 -10.305 1 98 97 ASP B O 1
ATOM 2817 N N . ILE B 1 98 ? 15.477 -4.527 -12.328 1 98.62 98 ILE B N 1
ATOM 2818 C CA . ILE B 1 98 ? 14.078 -4.098 -12.258 1 98.62 98 ILE B CA 1
ATOM 2819 C C . ILE B 1 98 ? 13.164 -5.32 -12.266 1 98.62 98 ILE B C 1
ATOM 2821 O O . ILE B 1 98 ? 13.016 -5.98 -13.297 1 98.62 98 ILE B O 1
ATOM 2825 N N . ILE B 1 99 ? 12.547 -5.559 -11.117 1 98.94 99 ILE B N 1
ATOM 2826 C CA . ILE B 1 99 ? 11.789 -6.801 -11.031 1 98.94 99 ILE B CA 1
ATOM 2827 C C . ILE B 1 99 ? 10.336 -6.488 -10.68 1 98.94 99 ILE B C 1
ATOM 2829 O O . ILE B 1 99 ? 10.031 -5.402 -10.188 1 98.94 99 ILE B O 1
ATOM 2833 N N . TYR B 1 100 ? 9.477 -7.434 -11.086 1 98.94 100 TYR B N 1
ATOM 2834 C CA . TYR B 1 100 ? 8.094 -7.445 -10.625 1 98.94 100 TYR B CA 1
ATOM 2835 C C . TYR B 1 100 ? 7.859 -8.586 -9.641 1 98.94 100 TYR B C 1
ATOM 2837 O O . TYR B 1 100 ? 8.297 -9.711 -9.867 1 98.94 100 TYR B O 1
ATOM 2845 N N . ILE B 1 101 ? 7.242 -8.258 -8.5 1 98.94 101 ILE B N 1
ATOM 2846 C CA . ILE B 1 101 ? 6.812 -9.289 -7.555 1 98.94 101 ILE B CA 1
ATOM 2847 C C . ILE B 1 101 ? 5.285 -9.344 -7.516 1 98.94 101 ILE B C 1
ATOM 2849 O O . ILE B 1 101 ? 4.633 -8.375 -7.102 1 98.94 101 ILE B O 1
ATOM 2853 N N . ASP B 1 102 ? 4.727 -10.445 -7.805 1 98.62 102 ASP B N 1
ATOM 2854 C CA . ASP B 1 102 ? 3.303 -10.695 -8.008 1 98.62 102 ASP B CA 1
ATOM 2855 C C . ASP B 1 102 ? 2.549 -10.68 -6.684 1 98.62 102 ASP B C 1
ATOM 2857 O O . ASP B 1 102 ? 3.16 -10.727 -5.613 1 98.62 102 ASP B O 1
ATOM 2861 N N . SER B 1 103 ? 1.214 -10.602 -6.754 1 95.69 103 SER B N 1
ATOM 2862 C CA . SER B 1 103 ? 0.323 -10.547 -5.602 1 95.69 103 SER B CA 1
ATOM 2863 C C . SER B 1 103 ? 0.083 -11.93 -5.02 1 95.69 103 SER B C 1
ATOM 2865 O O . SER B 1 103 ? -1.013 -12.227 -4.535 1 95.69 103 SER B O 1
ATOM 2867 N N . GLY B 1 104 ? 1.086 -12.734 -4.902 1 95.75 104 GLY B N 1
ATOM 2868 C CA . GLY B 1 104 ? 0.927 -14.07 -4.355 1 95.75 104 GLY B CA 1
ATOM 2869 C C . GLY B 1 104 ? 1.423 -14.195 -2.928 1 95.75 104 GLY B C 1
ATOM 2870 O O . GLY B 1 104 ? 2.277 -13.422 -2.492 1 95.75 104 GLY B O 1
ATOM 2871 N N . THR B 1 105 ? 0.843 -15.18 -2.23 1 96.19 105 THR B N 1
ATOM 2872 C CA . THR B 1 105 ? 1.28 -15.477 -0.871 1 96.19 105 THR B CA 1
ATOM 2873 C C . THR B 1 105 ? 2.641 -16.172 -0.877 1 96.19 105 THR B C 1
ATOM 2875 O O . THR B 1 105 ? 3.307 -16.25 0.157 1 96.19 105 THR B O 1
ATOM 2878 N N . THR B 1 106 ? 3.074 -16.641 -1.954 1 97.88 106 THR B N 1
ATOM 2879 C CA . THR B 1 106 ? 4.418 -17.188 -2.08 1 97.88 106 THR B CA 1
ATOM 2880 C C . THR B 1 106 ? 5.434 -16.094 -2.381 1 97.88 106 THR B C 1
ATOM 2882 O O . THR B 1 106 ? 6.473 -16.016 -1.726 1 97.88 106 THR B O 1
ATOM 2885 N N . THR B 1 107 ? 5.113 -15.25 -3.312 1 98.75 107 THR B N 1
ATOM 2886 C CA . THR B 1 107 ? 6.051 -14.258 -3.828 1 98.75 107 THR B CA 1
ATOM 2887 C C . THR B 1 107 ? 6.371 -13.211 -2.764 1 98.75 107 THR B C 1
ATOM 2889 O O . THR B 1 107 ? 7.48 -12.68 -2.727 1 98.75 107 THR B O 1
ATOM 2892 N N . MET B 1 108 ? 5.422 -12.906 -1.885 1 98.19 108 MET B N 1
ATOM 2893 C CA . MET B 1 108 ? 5.625 -11.859 -0.888 1 98.19 108 MET B CA 1
ATOM 2894 C C . MET B 1 108 ? 6.77 -12.219 0.053 1 98.19 108 MET B C 1
ATOM 2896 O O . MET B 1 108 ? 7.363 -11.336 0.677 1 98.19 108 MET B O 1
ATOM 2900 N N . HIS B 1 109 ? 7.137 -13.445 0.151 1 98.44 109 HIS B N 1
ATOM 2901 C CA . HIS B 1 109 ? 8.156 -13.914 1.081 1 98.44 109 HIS B CA 1
ATOM 2902 C C . HIS B 1 109 ? 9.555 -13.648 0.536 1 98.44 109 HIS B C 1
ATOM 2904 O O . HIS B 1 109 ? 10.547 -13.859 1.238 1 98.44 109 HIS B O 1
ATOM 2910 N N . MET B 1 110 ? 9.656 -13.133 -0.631 1 98.81 110 MET B N 1
ATOM 2911 C CA . MET B 1 110 ? 10.953 -12.859 -1.233 1 98.81 110 MET B CA 1
ATOM 2912 C C . MET B 1 110 ? 11.656 -11.711 -0.517 1 98.81 110 MET B C 1
ATOM 2914 O O . MET B 1 110 ? 12.883 -11.656 -0.476 1 98.81 110 MET B O 1
ATOM 2918 N N . ILE B 1 111 ? 10.945 -10.805 0.049 1 98.75 111 ILE B N 1
ATOM 2919 C CA . ILE B 1 111 ? 11.406 -9.477 0.435 1 98.75 111 ILE B CA 1
ATOM 2920 C C . ILE B 1 111 ? 12.555 -9.602 1.438 1 98.75 111 ILE B C 1
ATOM 2922 O O . ILE B 1 111 ? 13.633 -9.039 1.231 1 98.75 111 ILE B O 1
ATOM 2926 N N . PRO B 1 112 ? 12.383 -10.406 2.516 1 98.25 112 PRO B N 1
ATOM 2927 C CA . PRO B 1 112 ? 13.492 -10.477 3.475 1 98.25 112 PRO B CA 1
ATOM 2928 C C . PRO B 1 112 ? 14.773 -11.031 2.859 1 98.25 112 PRO B C 1
ATOM 2930 O O . PRO B 1 112 ? 15.875 -10.68 3.297 1 98.25 112 PRO B O 1
ATOM 2933 N N . PHE B 1 113 ? 14.672 -11.82 1.88 1 98.44 113 PHE B N 1
ATOM 2934 C CA . PHE B 1 113 ? 15.828 -12.477 1.287 1 98.44 113 PHE B CA 1
ATOM 2935 C C . PHE B 1 113 ? 16.516 -11.562 0.288 1 98.44 113 PHE B C 1
ATOM 2937 O O . PHE B 1 113 ? 17.562 -11.906 -0.261 1 98.44 113 PHE B O 1
ATOM 2944 N N . LEU B 1 114 ? 15.93 -10.398 0.06 1 98.62 114 LEU B N 1
ATOM 2945 C CA . LEU B 1 114 ? 16.516 -9.43 -0.86 1 98.62 114 LEU B CA 1
ATOM 2946 C C . LEU B 1 114 ? 17.297 -8.359 -0.1 1 98.62 114 LEU B C 1
ATOM 2948 O O . LEU B 1 114 ? 17.719 -7.355 -0.683 1 98.62 114 LEU B O 1
ATOM 2952 N N . SER B 1 115 ? 17.5 -8.531 1.17 1 97.06 115 SER B N 1
ATOM 2953 C CA . SER B 1 115 ? 18.062 -7.535 2.074 1 97.06 115 SER B CA 1
ATOM 2954 C C . SER B 1 115 ? 19.484 -7.156 1.668 1 97.06 115 SER B C 1
ATOM 2956 O O . SER B 1 115 ? 19.953 -6.051 1.965 1 97.06 115 SER B O 1
ATOM 2958 N N . ASP B 1 116 ? 20.188 -8.008 0.967 1 96.56 116 ASP B N 1
ATOM 2959 C CA . ASP B 1 116 ? 21.594 -7.766 0.65 1 96.56 116 ASP B CA 1
ATOM 2960 C C . ASP B 1 116 ? 21.75 -7.207 -0.764 1 96.56 116 ASP B C 1
ATOM 2962 O O . ASP B 1 116 ? 22.859 -6.887 -1.191 1 96.56 116 ASP B O 1
ATOM 2966 N N . LYS B 1 117 ? 20.641 -7.125 -1.459 1 97.56 117 LYS B N 1
ATOM 2967 C CA . LYS B 1 117 ? 20.719 -6.648 -2.838 1 97.56 117 LYS B CA 1
ATOM 2968 C C . LYS B 1 117 ? 20.828 -5.129 -2.889 1 97.56 117 LYS B C 1
ATOM 2970 O O . LYS B 1 117 ? 20.344 -4.434 -2.002 1 97.56 117 LYS B O 1
ATOM 2975 N N . LYS B 1 118 ? 21.531 -4.645 -3.918 1 94.81 118 LYS B N 1
ATOM 2976 C CA . LYS B 1 118 ? 21.75 -3.209 -4.062 1 94.81 118 LYS B CA 1
ATOM 2977 C C . LYS B 1 118 ? 21 -2.656 -5.273 1 94.81 118 LYS B C 1
ATOM 2979 O O . LYS B 1 118 ? 21.047 -3.246 -6.355 1 94.81 118 LYS B O 1
ATOM 2984 N N . ASN B 1 119 ? 20.281 -1.544 -5.07 1 92.69 119 ASN B N 1
ATOM 2985 C CA . ASN B 1 119 ? 19.656 -0.768 -6.137 1 92.69 119 ASN B CA 1
ATOM 2986 C C . ASN B 1 119 ? 18.656 -1.603 -6.922 1 92.69 119 ASN B C 1
ATOM 2988 O O . ASN B 1 119 ? 18.641 -1.571 -8.156 1 92.69 119 ASN B O 1
ATOM 2992 N N . VAL B 1 120 ? 17.891 -2.451 -6.266 1 98 120 VAL B N 1
ATOM 2993 C CA . VAL B 1 120 ? 16.844 -3.219 -6.914 1 98 120 VAL B CA 1
ATOM 2994 C C . VAL B 1 120 ? 15.539 -2.41 -6.922 1 98 120 VAL B C 1
ATOM 2996 O O . VAL B 1 120 ? 15.133 -1.861 -5.895 1 98 120 VAL B O 1
ATOM 2999 N N . ASN B 1 121 ? 15.016 -2.248 -8.109 1 98.5 121 ASN B N 1
ATOM 3000 C CA . ASN B 1 121 ? 13.68 -1.669 -8.258 1 98.5 121 ASN B CA 1
ATOM 3001 C C . ASN B 1 121 ? 12.602 -2.746 -8.289 1 98.5 121 ASN B C 1
ATOM 3003 O O . ASN B 1 121 ? 12.633 -3.641 -9.141 1 98.5 121 ASN B O 1
ATOM 3007 N N . ILE B 1 122 ? 11.711 -2.629 -7.387 1 98.94 122 ILE B N 1
ATOM 3008 C CA . ILE B 1 122 ? 10.641 -3.615 -7.297 1 98.94 122 ILE B CA 1
ATOM 3009 C C . ILE B 1 122 ? 9.305 -2.963 -7.652 1 98.94 122 ILE B C 1
ATOM 3011 O O . ILE B 1 122 ? 8.844 -2.061 -6.953 1 98.94 122 ILE B O 1
ATOM 3015 N N . ILE B 1 123 ? 8.719 -3.439 -8.719 1 98.94 123 ILE B N 1
ATOM 3016 C CA . ILE B 1 123 ? 7.359 -3.074 -9.086 1 98.94 123 ILE B CA 1
ATOM 3017 C C . ILE B 1 123 ? 6.379 -4.102 -8.523 1 98.94 123 ILE B C 1
ATOM 3019 O O . ILE B 1 123 ? 6.621 -5.309 -8.609 1 98.94 123 ILE B O 1
ATOM 3023 N N . THR B 1 124 ? 5.293 -3.641 -7.922 1 98.94 124 THR B N 1
ATOM 3024 C CA . THR B 1 124 ? 4.344 -4.605 -7.375 1 98.94 124 THR B CA 1
ATOM 3025 C C . THR B 1 124 ? 2.961 -3.977 -7.223 1 98.94 124 THR B C 1
ATOM 3027 O O . THR B 1 124 ? 2.842 -2.764 -7.043 1 98.94 124 THR B O 1
ATOM 3030 N N . ASN B 1 125 ? 1.997 -4.816 -7.375 1 98.75 125 ASN B N 1
ATOM 3031 C CA . ASN B 1 125 ? 0.641 -4.438 -6.996 1 98.75 125 ASN B CA 1
ATOM 3032 C C . ASN B 1 125 ? 0.222 -5.098 -5.684 1 98.75 125 ASN B C 1
ATOM 3034 O O . ASN B 1 125 ? -0.953 -5.062 -5.316 1 98.75 125 ASN B O 1
ATOM 3038 N N . ASN B 1 126 ? 1.153 -5.738 -5.008 1 98.62 126 ASN B N 1
ATOM 3039 C CA . ASN B 1 126 ? 0.931 -6.461 -3.76 1 98.62 126 ASN B CA 1
ATOM 3040 C C . ASN B 1 126 ? 1.157 -5.566 -2.545 1 98.62 126 ASN B C 1
ATOM 3042 O O . ASN B 1 126 ? 2.287 -5.16 -2.27 1 98.62 126 ASN B O 1
ATOM 3046 N N . VAL B 1 127 ? 0.099 -5.336 -1.778 1 98.69 127 VAL B N 1
ATOM 3047 C CA . VAL B 1 127 ? 0.194 -4.445 -0.627 1 98.69 127 VAL B CA 1
ATOM 3048 C C . VAL B 1 127 ? 1.132 -5.047 0.417 1 98.69 127 VAL B C 1
ATOM 3050 O O . VAL B 1 127 ? 1.912 -4.328 1.046 1 98.69 127 VAL B O 1
ATOM 3053 N N . ASN B 1 128 ? 1.149 -6.316 0.577 1 98.38 128 ASN B N 1
ATOM 3054 C CA . ASN B 1 128 ? 2.01 -6.965 1.56 1 98.38 128 ASN B CA 1
ATOM 3055 C C . ASN B 1 128 ? 3.482 -6.867 1.168 1 98.38 128 ASN B C 1
ATOM 3057 O O . ASN B 1 128 ? 4.352 -6.758 2.033 1 98.38 128 ASN B O 1
ATOM 3061 N N . VAL B 1 129 ? 3.766 -6.945 -0.098 1 98.75 129 VAL B N 1
ATOM 3062 C CA . VAL B 1 129 ? 5.137 -6.75 -0.558 1 98.75 129 VAL B CA 1
ATOM 3063 C C . VAL B 1 129 ? 5.621 -5.359 -0.152 1 98.75 129 VAL B C 1
ATOM 3065 O O . VAL B 1 129 ? 6.742 -5.203 0.341 1 98.75 129 VAL B O 1
ATOM 3068 N N . ILE B 1 130 ? 4.762 -4.363 -0.347 1 98.81 130 ILE B N 1
ATOM 3069 C CA . ILE B 1 130 ? 5.102 -2.996 0.023 1 98.81 130 ILE B CA 1
ATOM 3070 C C . ILE B 1 130 ? 5.375 -2.918 1.523 1 98.81 130 ILE B C 1
ATOM 3072 O O . ILE B 1 130 ? 6.43 -2.438 1.945 1 98.81 130 ILE B O 1
ATOM 3076 N N . VAL B 1 131 ? 4.531 -3.473 2.303 1 98.38 131 VAL B N 1
ATOM 3077 C CA . VAL B 1 131 ? 4.621 -3.412 3.758 1 98.38 131 VAL B CA 1
ATOM 3078 C C . VAL B 1 131 ? 5.859 -4.172 4.23 1 98.38 131 VAL B C 1
ATOM 3080 O O . VAL B 1 131 ? 6.629 -3.666 5.051 1 98.38 131 VAL B O 1
ATOM 3083 N N . ASN B 1 132 ? 6.074 -5.344 3.711 1 98.06 132 ASN B N 1
ATOM 3084 C CA . ASN B 1 132 ? 7.215 -6.164 4.098 1 98.06 132 ASN B CA 1
ATOM 3085 C C . ASN B 1 132 ? 8.539 -5.477 3.768 1 98.06 132 ASN B C 1
ATOM 3087 O O . ASN B 1 132 ? 9.57 -5.801 4.352 1 98.06 132 ASN B O 1
ATOM 3091 N N . SER B 1 133 ? 8.516 -4.559 2.904 1 98.38 133 SER B N 1
ATOM 3092 C CA . SER B 1 133 ? 9.75 -3.922 2.447 1 98.38 133 SER B CA 1
ATOM 3093 C C . SER B 1 133 ? 10.148 -2.771 3.363 1 98.38 133 SER B C 1
ATOM 3095 O O . SER B 1 133 ? 11.266 -2.25 3.266 1 98.38 133 SER B O 1
ATOM 3097 N N . PHE B 1 134 ? 9.242 -2.359 4.289 1 96.75 134 PHE B N 1
ATOM 3098 C CA . PHE B 1 134 ? 9.453 -1.176 5.113 1 96.75 134 PHE B CA 1
ATOM 3099 C C . PHE B 1 134 ? 10.828 -1.199 5.758 1 96.75 134 PHE B C 1
ATOM 3101 O O . PHE B 1 134 ? 11.555 -0.202 5.727 1 96.75 134 PHE B O 1
ATOM 3108 N N . PRO B 1 135 ? 11.32 -2.348 6.25 1 95.62 135 PRO B N 1
ATOM 3109 C CA . PRO B 1 135 ? 12.594 -2.344 6.969 1 95.62 135 PRO B CA 1
ATOM 3110 C C . PRO B 1 135 ? 13.797 -2.303 6.031 1 95.62 135 PRO B C 1
ATOM 3112 O O . PRO B 1 135 ? 14.93 -2.127 6.484 1 95.62 135 PRO B O 1
ATOM 3115 N N . TYR B 1 136 ? 13.594 -2.436 4.777 1 96.44 136 TYR B N 1
ATOM 3116 C CA . TYR B 1 136 ? 14.711 -2.637 3.859 1 96.44 136 TYR B CA 1
ATOM 3117 C C . TYR B 1 136 ? 14.883 -1.435 2.939 1 96.44 136 TYR B C 1
ATOM 3119 O O . TYR B 1 136 ? 14.367 -1.421 1.819 1 96.44 136 TYR B O 1
ATOM 3127 N N . LYS B 1 137 ? 15.75 -0.51 3.318 1 92.81 137 LYS B N 1
ATOM 3128 C CA . LYS B 1 137 ? 15.953 0.764 2.637 1 92.81 137 LYS B CA 1
ATOM 3129 C C . LYS B 1 137 ? 16.672 0.564 1.307 1 92.81 137 LYS B C 1
ATOM 3131 O O . LYS B 1 137 ? 16.672 1.457 0.456 1 92.81 137 LYS B O 1
ATOM 3136 N N . ASN B 1 138 ? 17.266 -0.618 1.146 1 93.5 138 ASN B N 1
ATOM 3137 C CA . ASN B 1 138 ? 18 -0.919 -0.082 1 93.5 138 ASN B CA 1
ATOM 3138 C C . ASN B 1 138 ? 17.047 -1.229 -1.236 1 93.5 138 ASN B C 1
ATOM 3140 O O . ASN B 1 138 ? 17.469 -1.274 -2.395 1 93.5 138 ASN B O 1
ATOM 3144 N N . LEU B 1 139 ? 15.797 -1.407 -0.959 1 97.88 139 LEU B N 1
ATOM 3145 C CA . LEU B 1 139 ? 14.812 -1.776 -1.973 1 97.88 139 LEU B CA 1
ATOM 3146 C C . LEU B 1 139 ? 14 -0.562 -2.408 1 97.88 139 LEU B C 1
ATOM 3148 O O . LEU B 1 139 ? 13.383 0.107 -1.576 1 97.88 139 LEU B O 1
ATOM 3152 N N . ASN B 1 140 ? 14.023 -0.286 -3.662 1 98.31 140 ASN B N 1
ATOM 3153 C CA . ASN B 1 140 ? 13.172 0.745 -4.242 1 98.31 140 ASN B CA 1
ATOM 3154 C C . ASN B 1 140 ? 11.828 0.175 -4.68 1 98.31 140 ASN B C 1
ATOM 3156 O O . ASN B 1 140 ? 11.758 -0.623 -5.617 1 98.31 140 ASN B O 1
ATOM 3160 N N . ILE B 1 141 ? 10.781 0.624 -4.043 1 98.81 141 ILE B N 1
ATOM 3161 C CA . ILE B 1 141 ? 9.469 0.042 -4.301 1 98.81 141 ILE B CA 1
ATOM 3162 C C . ILE B 1 141 ? 8.648 0.985 -5.18 1 98.81 141 ILE B C 1
ATOM 3164 O O . ILE B 1 141 ? 8.531 2.176 -4.883 1 98.81 141 ILE B O 1
ATOM 3168 N N . LEU B 1 142 ? 8.117 0.449 -6.215 1 98.75 142 LEU B N 1
ATOM 3169 C CA . LEU B 1 142 ? 7.152 1.11 -7.086 1 98.75 142 LEU B CA 1
ATOM 3170 C C . LEU B 1 142 ? 5.801 0.4 -7.043 1 98.75 142 LEU B C 1
ATOM 3172 O O . LEU B 1 142 ? 5.68 -0.738 -7.5 1 98.75 142 LEU B O 1
ATOM 3176 N N . SER B 1 143 ? 4.836 1.115 -6.508 1 98.88 143 SER B N 1
ATOM 3177 C CA . SER B 1 143 ? 3.482 0.58 -6.422 1 98.88 143 SER B CA 1
ATOM 3178 C C . SER B 1 143 ? 2.664 0.953 -7.656 1 98.88 143 SER B C 1
ATOM 3180 O O . SER B 1 143 ? 2.664 2.109 -8.078 1 98.88 143 SER B O 1
ATOM 3182 N N . THR B 1 144 ? 1.901 -0.023 -8.086 1 98.75 144 THR B N 1
ATOM 3183 C CA . THR B 1 144 ? 1.139 0.211 -9.305 1 98.75 144 THR B CA 1
ATOM 3184 C C . THR B 1 144 ? -0.038 1.145 -9.039 1 98.75 144 THR B C 1
ATOM 3186 O O . THR B 1 144 ? -0.519 1.822 -9.953 1 98.75 144 THR B O 1
ATOM 3189 N N . GLY B 1 145 ? -0.493 1.167 -7.836 1 98.56 145 GLY B N 1
ATOM 3190 C CA . GLY B 1 145 ? -1.743 1.854 -7.555 1 98.56 145 GLY B CA 1
ATOM 3191 C C . GLY B 1 145 ? -2.963 1.097 -8.047 1 98.56 145 GLY B C 1
ATOM 3192 O O . GLY B 1 145 ? -2.85 -0.041 -8.508 1 98.56 145 GLY B O 1
ATOM 3193 N N . GLY B 1 146 ? -4.137 1.794 -7.844 1 98.44 146 GLY B N 1
ATOM 3194 C CA . GLY B 1 146 ? -5.398 1.199 -8.25 1 98.44 146 GLY B CA 1
ATOM 3195 C C . GLY B 1 146 ? -6.328 0.917 -7.082 1 98.44 146 GLY B C 1
ATOM 3196 O O . GLY B 1 146 ? -6.184 1.51 -6.008 1 98.44 146 GLY B O 1
ATOM 3197 N N . SER B 1 147 ? -7.312 0.061 -7.395 1 98.38 147 SER B N 1
ATOM 3198 C CA . SER B 1 147 ? -8.312 -0.296 -6.391 1 98.38 147 SER B CA 1
ATOM 3199 C C . SER B 1 147 ? -7.844 -1.478 -5.543 1 98.38 147 SER B C 1
ATOM 3201 O O . SER B 1 147 ? -7.285 -2.443 -6.07 1 98.38 147 SER B O 1
ATOM 3203 N N . LEU B 1 148 ? -8.125 -1.387 -4.238 1 98.44 148 LEU B N 1
ATOM 3204 C CA . LEU B 1 148 ? -7.742 -2.475 -3.346 1 98.44 148 LEU B CA 1
ATOM 3205 C C . LEU B 1 148 ? -8.672 -3.672 -3.52 1 98.44 148 LEU B C 1
ATOM 3207 O O . LEU B 1 148 ? -9.891 -3.543 -3.383 1 98.44 148 LEU B O 1
ATOM 3211 N N . SER B 1 149 ? -8.094 -4.785 -3.871 1 97.25 149 SER B N 1
ATOM 3212 C CA . SER B 1 149 ? -8.773 -6.074 -3.787 1 97.25 149 SER B CA 1
ATOM 3213 C C . SER B 1 149 ? -8.383 -6.828 -2.52 1 97.25 149 SER B C 1
ATOM 3215 O O . SER B 1 149 ? -7.254 -7.305 -2.398 1 97.25 149 SER B O 1
ATOM 3217 N N . ARG B 1 150 ? -9.281 -6.98 -1.646 1 94.19 150 ARG B N 1
ATOM 3218 C CA . ARG B 1 150 ? -9 -7.582 -0.344 1 94.19 150 ARG B CA 1
ATOM 3219 C C . ARG B 1 150 ? -8.805 -9.086 -0.466 1 94.19 150 ARG B C 1
ATOM 3221 O O . ARG B 1 150 ? -8.102 -9.695 0.348 1 94.19 150 ARG B O 1
ATOM 3228 N N . ASN B 1 151 ? -9.32 -9.68 -1.455 1 91.38 151 ASN B N 1
ATOM 3229 C CA . ASN B 1 151 ? -9.164 -11.117 -1.66 1 91.38 151 ASN B CA 1
ATOM 3230 C C . ASN B 1 151 ? -7.703 -11.492 -1.909 1 91.38 151 ASN B C 1
ATOM 3232 O O . ASN B 1 151 ? -7.266 -12.586 -1.539 1 91.38 151 ASN B O 1
ATOM 3236 N N . THR B 1 152 ? -6.992 -10.609 -2.482 1 93.62 152 THR B N 1
ATOM 3237 C CA . THR B 1 152 ? -5.602 -10.891 -2.82 1 93.62 152 THR B CA 1
ATOM 3238 C C . THR B 1 152 ? -4.672 -9.867 -2.174 1 93.62 152 THR B C 1
ATOM 3240 O O . THR B 1 152 ? -3.463 -9.875 -2.414 1 93.62 152 THR B O 1
ATOM 3243 N N . ASN B 1 153 ? -5.23 -8.906 -1.38 1 96.69 153 ASN B N 1
ATOM 3244 C CA . ASN B 1 153 ? -4.465 -7.781 -0.853 1 96.69 153 ASN B CA 1
ATOM 3245 C C . ASN B 1 153 ? -3.613 -7.125 -1.937 1 96.69 153 ASN B C 1
ATOM 3247 O O . ASN B 1 153 ? -2.418 -6.895 -1.739 1 96.69 153 ASN B O 1
ATOM 3251 N N . SER B 1 154 ? -4.258 -6.871 -3.02 1 98.12 154 SER B N 1
ATOM 3252 C CA . SER B 1 154 ? -3.559 -6.324 -4.18 1 98.12 154 SER B CA 1
ATOM 3253 C C . SER B 1 154 ? -4.293 -5.113 -4.746 1 98.12 154 SER B C 1
ATOM 3255 O O . SER B 1 154 ? -5.438 -4.844 -4.375 1 98.12 154 SER B O 1
ATOM 3257 N N . LEU B 1 155 ? -3.57 -4.367 -5.492 1 98.69 155 LEU B N 1
ATOM 3258 C CA . LEU B 1 155 ? -4.109 -3.213 -6.199 1 98.69 155 LEU B CA 1
ATOM 3259 C C . LEU B 1 155 ? -4.41 -3.559 -7.652 1 98.69 155 LEU B C 1
ATOM 3261 O O . LEU B 1 155 ? -3.535 -4.039 -8.375 1 98.69 155 LEU B O 1
ATOM 3265 N N . ILE B 1 156 ? -5.68 -3.305 -8.047 1 98.12 156 ILE B N 1
ATOM 3266 C CA . ILE B 1 156 ? -6.141 -3.758 -9.352 1 98.12 156 ILE B CA 1
ATOM 3267 C C . ILE B 1 156 ? -6.812 -2.604 -10.094 1 98.12 156 ILE B C 1
ATOM 3269 O O . ILE B 1 156 ? -7.043 -1.538 -9.516 1 98.12 156 ILE B O 1
ATOM 3273 N N . GLY B 1 157 ? -7.094 -2.869 -11.406 1 96.12 157 GLY B N 1
ATOM 3274 C CA . GLY B 1 157 ? -7.789 -1.895 -12.234 1 96.12 157 GLY B CA 1
ATOM 3275 C C . GLY B 1 157 ? -6.949 -1.377 -13.383 1 96.12 157 GLY B C 1
ATOM 3276 O O . GLY B 1 157 ? -5.781 -1.743 -13.516 1 96.12 157 GLY B O 1
ATOM 3277 N N . ILE B 1 158 ? -7.531 -0.551 -14.141 1 95.38 158 ILE B N 1
ATOM 3278 C CA . ILE B 1 158 ? -6.914 -0.047 -15.367 1 95.38 158 ILE B CA 1
ATOM 3279 C C . ILE B 1 158 ? -5.676 0.776 -15.016 1 95.38 158 ILE B C 1
ATOM 3281 O O . ILE B 1 158 ? -4.688 0.767 -15.75 1 95.38 158 ILE B O 1
ATOM 3285 N N . GLU B 1 159 ? -5.707 1.426 -13.898 1 95.31 159 GLU B N 1
ATOM 3286 C CA . GLU B 1 159 ? -4.57 2.23 -13.469 1 95.31 159 GLU B CA 1
ATOM 3287 C C . GLU B 1 159 ? -3.33 1.366 -13.25 1 95.31 159 GLU B C 1
ATOM 3289 O O . GLU B 1 159 ? -2.225 1.752 -13.641 1 95.31 159 GLU B O 1
ATOM 3294 N N . SER B 1 160 ? -3.539 0.224 -12.641 1 97.75 160 SER B N 1
ATOM 3295 C CA . SER B 1 160 ? -2.432 -0.7 -12.422 1 97.75 160 SER B CA 1
ATOM 3296 C C . SER B 1 160 ? -1.846 -1.182 -13.742 1 97.75 160 SER B C 1
ATOM 3298 O O . SER B 1 160 ? -0.625 -1.225 -13.906 1 97.75 160 SER B O 1
ATOM 3300 N N . ILE B 1 161 ? -2.719 -1.457 -14.641 1 97.31 161 ILE B N 1
ATOM 3301 C CA . ILE B 1 161 ? -2.305 -1.948 -15.953 1 97.31 161 ILE B CA 1
ATOM 3302 C C . ILE B 1 161 ? -1.515 -0.865 -16.688 1 97.31 161 ILE B C 1
ATOM 3304 O O . ILE B 1 161 ? -0.436 -1.13 -17.219 1 97.31 161 ILE B O 1
ATOM 3308 N N . ASN B 1 162 ? -2.041 0.313 -16.672 1 96.69 162 ASN B N 1
ATOM 3309 C CA . ASN B 1 162 ? -1.382 1.427 -17.344 1 96.69 162 ASN B CA 1
ATOM 3310 C C . ASN B 1 162 ? -0.014 1.72 -16.734 1 96.69 162 ASN B C 1
ATOM 3312 O O . ASN B 1 162 ? 0.937 2.031 -17.453 1 96.69 162 ASN B O 1
ATOM 3316 N N . PHE B 1 163 ? 0.073 1.627 -15.477 1 97.75 163 PHE B N 1
ATOM 3317 C CA . PHE B 1 163 ? 1.349 1.796 -14.797 1 97.75 163 PHE B CA 1
ATOM 3318 C C . PHE B 1 163 ? 2.379 0.802 -15.312 1 97.75 163 PHE B C 1
ATOM 3320 O O . PHE B 1 163 ? 3.49 1.188 -15.688 1 97.75 163 PHE B O 1
ATOM 3327 N N . LEU B 1 164 ? 1.997 -0.402 -15.414 1 98.44 164 LEU B N 1
ATOM 3328 C CA . LEU B 1 164 ? 2.887 -1.496 -15.789 1 98.44 164 LEU B CA 1
ATOM 3329 C C . LEU B 1 164 ? 3.359 -1.342 -17.234 1 98.44 164 LEU B C 1
ATOM 3331 O O . LEU B 1 164 ? 4.504 -1.674 -17.547 1 98.44 164 LEU B O 1
ATOM 3335 N N . LYS B 1 165 ? 2.555 -0.821 -18.062 1 98 165 LYS B N 1
ATOM 3336 C CA . LYS B 1 165 ? 2.859 -0.686 -19.484 1 98 165 LYS B CA 1
ATOM 3337 C C . LYS B 1 165 ? 4.012 0.29 -19.703 1 98 165 LYS B C 1
ATOM 3339 O O . LYS B 1 165 ? 4.621 0.302 -20.781 1 98 165 LYS B O 1
ATOM 3344 N N . ASN B 1 166 ? 4.324 1.052 -18.734 1 96.38 166 ASN B N 1
ATOM 3345 C CA . ASN B 1 166 ? 5.363 2.068 -18.859 1 96.38 166 ASN B CA 1
ATOM 3346 C C . ASN B 1 166 ? 6.734 1.521 -18.469 1 96.38 166 ASN B C 1
ATOM 3348 O O . ASN B 1 166 ? 7.738 2.227 -18.562 1 96.38 166 ASN B O 1
ATOM 3352 N N . TYR B 1 167 ? 6.812 0.274 -18.062 1 97.56 167 TYR B N 1
ATOM 3353 C CA . TYR B 1 167 ? 8.062 -0.227 -17.5 1 97.56 167 TYR B CA 1
ATOM 3354 C C . TYR B 1 167 ? 8.562 -1.436 -18.281 1 97.56 167 TYR B C 1
ATOM 3356 O O . TYR B 1 167 ? 7.773 -2.268 -18.734 1 97.56 167 TYR B O 1
ATOM 3364 N N . ASN B 1 168 ? 9.844 -1.434 -18.469 1 98.19 168 ASN B N 1
ATOM 3365 C CA . ASN B 1 168 ? 10.547 -2.635 -18.922 1 98.19 168 ASN B CA 1
ATOM 3366 C C . ASN B 1 168 ? 11.062 -3.451 -17.75 1 98.19 168 ASN B C 1
ATOM 3368 O O . ASN B 1 168 ? 11.945 -3 -17.016 1 98.19 168 ASN B O 1
ATOM 3372 N N . ILE B 1 169 ? 10.609 -4.66 -17.625 1 98.62 169 ILE B N 1
ATOM 3373 C CA . ILE B 1 169 ? 10.906 -5.484 -16.453 1 98.62 169 ILE B CA 1
ATOM 3374 C C . ILE B 1 169 ? 11.93 -6.551 -16.828 1 98.62 169 ILE B C 1
ATOM 3376 O O . ILE B 1 169 ? 11.75 -7.289 -17.797 1 98.62 169 ILE B O 1
ATOM 3380 N N . SER B 1 170 ? 13.023 -6.633 -16.047 1 98.44 170 SER B N 1
ATOM 3381 C CA . SER B 1 170 ? 14.062 -7.629 -16.312 1 98.44 170 SER B CA 1
ATOM 3382 C C . SER B 1 170 ? 13.578 -9.031 -15.953 1 98.44 170 SER B C 1
ATOM 3384 O O . SER B 1 170 ? 13.734 -9.961 -16.75 1 98.44 170 SER B O 1
ATOM 3386 N N . LYS B 1 171 ? 12.992 -9.148 -14.742 1 98.81 171 LYS B N 1
ATOM 3387 C CA . LYS B 1 171 ? 12.484 -10.422 -14.242 1 98.81 171 LYS B CA 1
ATOM 3388 C C . LYS B 1 171 ? 11.156 -10.242 -13.523 1 98.81 171 LYS B C 1
ATOM 3390 O O . LYS B 1 171 ? 10.977 -9.281 -12.766 1 98.81 171 LYS B O 1
ATOM 3395 N N . CYS B 1 172 ? 10.25 -11.078 -13.867 1 98.94 172 CYS B N 1
ATOM 3396 C CA . CYS B 1 172 ? 9.047 -11.109 -13.047 1 98.94 172 CYS B CA 1
ATOM 3397 C C . CYS B 1 172 ? 8.938 -12.414 -12.281 1 98.94 172 CYS B C 1
ATOM 3399 O O . CYS B 1 172 ? 9.297 -13.477 -12.797 1 98.94 172 CYS B O 1
ATOM 3401 N N . PHE B 1 173 ? 8.531 -12.297 -11.016 1 98.94 173 PHE B N 1
ATOM 3402 C CA . PHE B 1 173 ? 8.273 -13.43 -10.133 1 98.94 173 PHE B CA 1
ATOM 3403 C C . PHE B 1 173 ? 6.781 -13.602 -9.891 1 98.94 173 PHE B C 1
ATOM 3405 O O . PHE B 1 173 ? 6.164 -12.789 -9.195 1 98.94 173 PHE B O 1
ATOM 3412 N N . MET B 1 174 ? 6.273 -14.68 -10.453 1 98.88 174 MET B N 1
ATOM 3413 C CA . MET B 1 174 ? 4.824 -14.836 -10.586 1 98.88 174 MET B CA 1
ATOM 3414 C C . MET B 1 174 ? 4.32 -15.984 -9.719 1 98.88 174 MET B C 1
ATOM 3416 O O . MET B 1 174 ? 5.008 -17 -9.562 1 98.88 174 MET B O 1
ATOM 3420 N N . ALA B 1 175 ? 3.123 -15.812 -9.227 1 98.25 175 ALA B N 1
ATOM 3421 C CA . ALA B 1 175 ? 2.393 -16.875 -8.539 1 98.25 175 ALA B CA 1
ATOM 3422 C C . ALA B 1 175 ? 1.281 -17.438 -9.422 1 98.25 175 ALA B C 1
ATOM 3424 O O . ALA B 1 175 ? 0.988 -16.891 -10.484 1 98.25 175 ALA B O 1
ATOM 3425 N N . SER B 1 176 ? 0.716 -18.531 -8.93 1 96.94 176 SER B N 1
ATOM 3426 C CA . SER B 1 176 ? -0.364 -19.172 -9.68 1 96.94 176 SER B CA 1
ATOM 3427 C C . SER B 1 176 ? -1.303 -19.938 -8.75 1 96.94 176 SER B C 1
ATOM 3429 O O . SER B 1 176 ? -0.886 -20.422 -7.699 1 96.94 176 SER B O 1
ATOM 3431 N N . THR B 1 177 ? -2.543 -20 -9.195 1 94.44 177 THR B N 1
ATOM 3432 C CA . THR B 1 177 ? -3.51 -20.859 -8.523 1 94.44 177 THR B CA 1
ATOM 3433 C C . THR B 1 177 ? -3.414 -22.297 -9.031 1 94.44 177 THR B C 1
ATOM 3435 O O . THR B 1 177 ? -3.689 -23.234 -8.289 1 94.44 177 THR B O 1
ATOM 3438 N N . GLY B 1 178 ? -3.021 -22.438 -10.281 1 95 178 GLY B N 1
ATOM 3439 C CA . GLY B 1 178 ? -2.877 -23.75 -10.898 1 95 178 GLY B CA 1
ATOM 3440 C C . GLY B 1 178 ? -1.977 -23.734 -12.117 1 95 178 GLY B C 1
ATOM 3441 O O . GLY B 1 178 ? -1.944 -22.75 -12.859 1 95 178 GLY B O 1
ATOM 3442 N N . VAL B 1 179 ? -1.327 -24.875 -12.281 1 97 179 VAL B N 1
ATOM 3443 C CA . VAL B 1 179 ? -0.407 -25.062 -13.398 1 97 179 VAL B CA 1
ATOM 3444 C C . VAL B 1 179 ? -0.647 -26.422 -14.039 1 97 179 VAL B C 1
ATOM 3446 O O . VAL B 1 179 ? -0.743 -27.438 -13.344 1 97 179 VAL B O 1
ATOM 3449 N N . SER B 1 180 ? -0.731 -26.438 -15.297 1 95.94 180 SER B N 1
ATOM 3450 C CA . SER B 1 180 ? -0.812 -27.703 -16.016 1 95.94 180 SER B CA 1
ATOM 3451 C C . SER B 1 180 ? -0.24 -27.562 -17.422 1 95.94 180 SER B C 1
ATOM 3453 O O . SER B 1 180 ? -0.177 -26.469 -17.969 1 95.94 180 SER B O 1
ATOM 3455 N N . ILE B 1 181 ? 0.19 -28.672 -17.938 1 96.56 181 ILE B N 1
ATOM 3456 C CA . ILE B 1 181 ? 0.732 -28.688 -19.297 1 96.56 181 ILE B CA 1
ATOM 3457 C C . ILE B 1 181 ? -0.353 -28.281 -20.297 1 96.56 181 ILE B C 1
ATOM 3459 O O . ILE B 1 181 ? -0.101 -27.5 -21.219 1 96.56 181 ILE B O 1
ATOM 3463 N N . LYS B 1 182 ? -1.561 -28.688 -20.062 1 92.56 182 LYS B N 1
ATOM 3464 C CA . LYS B 1 182 ? -2.662 -28.5 -21 1 92.56 182 LYS B CA 1
ATOM 3465 C C . LYS B 1 182 ? -3.207 -27.078 -20.922 1 92.56 182 LYS B C 1
ATOM 3467 O O . LYS B 1 182 ? -3.508 -26.469 -21.953 1 92.56 182 LYS B O 1
ATOM 3472 N N . LYS B 1 183 ? -3.273 -26.5 -19.719 1 94.44 183 LYS B N 1
ATOM 3473 C CA . LYS B 1 183 ? -3.996 -25.234 -19.547 1 94.44 183 LYS B CA 1
ATOM 3474 C C . LYS B 1 183 ? -3.039 -24.094 -19.234 1 94.44 183 LYS B C 1
ATOM 3476 O O . LYS B 1 183 ? -3.443 -22.922 -19.219 1 94.44 183 LYS B O 1
ATOM 3481 N N . GLY B 1 184 ? -1.773 -24.422 -18.953 1 98.12 184 GLY B N 1
ATOM 3482 C CA . GLY B 1 184 ? -0.805 -23.375 -18.688 1 98.12 184 GLY B CA 1
ATOM 3483 C C . GLY B 1 184 ? -0.824 -22.891 -17.234 1 98.12 184 GLY B C 1
ATOM 3484 O O . GLY B 1 184 ? -0.99 -23.703 -16.312 1 98.12 184 GLY B O 1
ATOM 3485 N N . VAL B 1 185 ? -0.525 -21.609 -17.078 1 98.44 185 VAL B N 1
ATOM 3486 C CA . VAL B 1 185 ? -0.476 -20.984 -15.758 1 98.44 185 VAL B CA 1
ATOM 3487 C C . VAL B 1 185 ? -1.756 -20.188 -15.516 1 98.44 185 VAL B C 1
ATOM 3489 O O . VAL B 1 185 ? -2.094 -19.297 -16.297 1 98.44 185 VAL B O 1
ATOM 3492 N N . THR B 1 186 ? -2.484 -20.516 -14.383 1 95.62 186 THR B N 1
ATOM 3493 C CA . THR B 1 186 ? -3.852 -20.016 -14.273 1 95.62 186 THR B CA 1
ATOM 3494 C C . THR B 1 186 ? -4.059 -19.281 -12.953 1 95.62 186 THR B C 1
ATOM 3496 O O . THR B 1 186 ? -3.281 -19.453 -12.016 1 95.62 186 THR B O 1
ATOM 3499 N N . ASN B 1 187 ? -4.973 -18.375 -12.953 1 94.5 187 ASN B N 1
ATOM 3500 C CA . ASN B 1 187 ? -5.402 -17.672 -11.75 1 94.5 187 ASN B CA 1
ATOM 3501 C C . ASN B 1 187 ? -6.926 -17.641 -11.633 1 94.5 187 ASN B C 1
ATOM 3503 O O . ASN B 1 187 ? -7.633 -17.969 -12.586 1 94.5 187 ASN B O 1
ATOM 3507 N N . SER B 1 188 ? -7.422 -17.188 -10.508 1 90.75 188 SER B N 1
ATOM 3508 C CA . SER B 1 188 ? -8.844 -17.344 -10.203 1 90.75 188 SER B CA 1
ATOM 3509 C C . SER B 1 188 ? -9.57 -16 -10.289 1 90.75 188 SER B C 1
ATOM 3511 O O . SER B 1 188 ? -10.766 -15.93 -9.977 1 90.75 188 SER B O 1
ATOM 3513 N N . SER B 1 189 ? -8.852 -14.945 -10.648 1 89.38 189 SER B N 1
ATOM 3514 C CA . SER B 1 189 ? -9.453 -13.617 -10.672 1 89.38 189 SER B CA 1
ATOM 3515 C C . SER B 1 189 ? -9.273 -12.953 -12.031 1 89.38 189 SER B C 1
ATOM 3517 O O . SER B 1 189 ? -8.148 -12.836 -12.523 1 89.38 189 SER B O 1
ATOM 3519 N N . SER B 1 190 ? -10.375 -12.406 -12.547 1 86.88 190 SER B N 1
ATOM 3520 C CA . SER B 1 190 ? -10.305 -11.719 -13.836 1 86.88 190 SER B CA 1
ATOM 3521 C C . SER B 1 190 ? -9.516 -10.422 -13.734 1 86.88 190 SER B C 1
ATOM 3523 O O . SER B 1 190 ? -8.812 -10.047 -14.68 1 86.88 190 SER B O 1
ATOM 3525 N N . PHE B 1 191 ? -9.594 -9.805 -12.586 1 88.25 191 PHE B N 1
ATOM 3526 C CA . PHE B 1 191 ? -8.875 -8.547 -12.414 1 88.25 191 PHE B CA 1
ATOM 3527 C C . PHE B 1 191 ? -7.371 -8.789 -12.328 1 88.25 191 PHE B C 1
ATOM 3529 O O . PHE B 1 191 ? -6.586 -8.023 -12.891 1 88.25 191 PHE B O 1
ATOM 3536 N N . GLU B 1 192 ? -7.078 -9.891 -11.766 1 93.75 192 GLU B N 1
ATOM 3537 C CA . GLU B 1 192 ? -5.668 -10.25 -11.688 1 93.75 192 GLU B CA 1
ATOM 3538 C C . GLU B 1 192 ? -5.148 -10.719 -13.047 1 93.75 192 GLU B C 1
ATOM 3540 O O . GLU B 1 192 ? -3.971 -10.547 -13.359 1 93.75 192 GLU B O 1
ATOM 3545 N N . TYR B 1 193 ? -6.055 -11.289 -13.758 1 95.06 193 TYR B N 1
ATOM 3546 C CA . TYR B 1 193 ? -5.691 -11.883 -15.039 1 95.06 193 TYR B CA 1
ATOM 3547 C C . TYR B 1 193 ? -5.027 -10.859 -15.945 1 95.06 193 TYR B C 1
ATOM 3549 O O . TYR B 1 193 ? -3.93 -11.094 -16.453 1 95.06 193 TYR B O 1
ATOM 3557 N N . GLU B 1 194 ? -5.641 -9.719 -16.094 1 95.31 194 GLU B N 1
ATOM 3558 C CA . GLU B 1 194 ? -5.125 -8.703 -17 1 95.31 194 GLU B CA 1
ATOM 3559 C C . GLU B 1 194 ? -3.787 -8.148 -16.516 1 95.31 194 GLU B C 1
ATOM 3561 O O . GLU B 1 194 ? -2.896 -7.867 -17.312 1 95.31 194 GLU B O 1
ATOM 3566 N N . ILE B 1 195 ? -3.637 -8 -15.242 1 98.38 195 ILE B N 1
ATOM 3567 C CA . ILE B 1 195 ? -2.391 -7.523 -14.656 1 98.38 195 ILE B CA 1
ATOM 3568 C C . ILE B 1 195 ? -1.274 -8.531 -14.922 1 98.38 195 ILE B C 1
ATOM 3570 O O . ILE B 1 195 ? -0.212 -8.172 -15.438 1 98.38 195 ILE B O 1
ATOM 3574 N N . LYS B 1 196 ? -1.521 -9.758 -14.633 1 98.5 196 LYS B N 1
ATOM 3575 C CA . LYS B 1 196 ? -0.513 -10.805 -14.805 1 98.5 196 LYS B CA 1
ATOM 3576 C C . LYS B 1 196 ? -0.113 -10.945 -16.266 1 98.5 196 LYS B C 1
ATOM 3578 O O . LYS B 1 196 ? 1.071 -11.086 -16.578 1 98.5 196 LYS B O 1
ATOM 3583 N N . LYS B 1 197 ? -1.089 -10.883 -17.125 1 98.06 197 LYS B N 1
ATOM 3584 C CA . LYS B 1 197 ? -0.805 -10.953 -18.547 1 98.06 197 LYS B CA 1
ATOM 3585 C C . LYS B 1 197 ? 0.093 -9.797 -18.984 1 98.06 197 LYS B C 1
ATOM 3587 O O . LYS B 1 197 ? 1.039 -10 -19.75 1 98.06 197 LYS B O 1
ATOM 3592 N N . THR B 1 198 ? -0.197 -8.617 -18.531 1 98.56 198 THR B N 1
ATOM 3593 C CA . THR B 1 198 ? 0.592 -7.438 -18.859 1 98.56 198 THR B CA 1
ATOM 3594 C C . THR B 1 198 ? 2.02 -7.578 -18.344 1 98.56 198 THR B C 1
ATOM 3596 O O . THR B 1 198 ? 2.977 -7.25 -19.047 1 98.56 198 THR B O 1
ATOM 3599 N N . VAL B 1 199 ? 2.176 -8.102 -17.156 1 98.81 199 VAL B N 1
ATOM 3600 C CA . VAL B 1 199 ? 3.496 -8.297 -16.562 1 98.81 199 VAL B CA 1
ATOM 3601 C C . VAL B 1 199 ? 4.312 -9.258 -17.422 1 98.81 199 VAL B C 1
ATOM 3603 O O . VAL B 1 199 ? 5.477 -8.992 -17.734 1 98.81 199 VAL B O 1
ATOM 3606 N N . VAL B 1 200 ? 3.686 -10.336 -17.781 1 98.75 200 VAL B N 1
ATOM 3607 C CA . VAL B 1 200 ? 4.363 -11.336 -18.609 1 98.75 200 VAL B CA 1
ATOM 3608 C C . VAL B 1 200 ? 4.828 -10.695 -19.906 1 98.75 200 VAL B C 1
ATOM 3610 O O . VAL B 1 200 ? 5.965 -10.914 -20.344 1 98.75 200 VAL B O 1
ATOM 3613 N N . LYS B 1 201 ? 3.986 -9.867 -20.469 1 98.31 201 LYS B N 1
ATOM 3614 C CA . LYS B 1 201 ? 4.297 -9.195 -21.719 1 98.31 201 LYS B CA 1
ATOM 3615 C C . LYS B 1 201 ? 5.449 -8.211 -21.562 1 98.31 201 LYS B C 1
ATOM 3617 O O . LYS B 1 201 ? 6.266 -8.039 -22.469 1 98.31 201 LYS B O 1
ATOM 3622 N N . GLN B 1 202 ? 5.598 -7.582 -20.438 1 98.56 202 GLN B N 1
ATOM 3623 C CA . GLN B 1 202 ? 6.555 -6.508 -20.188 1 98.56 202 GLN B CA 1
ATOM 3624 C C . GLN B 1 202 ? 7.875 -7.059 -19.656 1 98.56 202 GLN B C 1
ATOM 3626 O O . GLN B 1 202 ? 8.82 -6.301 -19.438 1 98.56 202 GLN B O 1
ATOM 3631 N N . SER B 1 203 ? 8 -8.359 -19.422 1 98.69 203 SER B N 1
ATOM 3632 C CA . SER B 1 203 ? 9.156 -8.914 -18.719 1 98.69 203 SER B CA 1
ATOM 3633 C C . SER B 1 203 ? 10.062 -9.688 -19.672 1 98.69 203 SER B C 1
ATOM 3635 O O . SER B 1 203 ? 9.586 -10.375 -20.578 1 98.69 203 SER B O 1
ATOM 3637 N N . SER B 1 204 ? 11.359 -9.617 -19.438 1 98.62 204 SER B N 1
ATOM 3638 C CA . SER B 1 204 ? 12.336 -10.352 -20.219 1 98.62 204 SER B CA 1
ATOM 3639 C C . SER B 1 204 ? 12.438 -11.805 -19.766 1 98.62 204 SER B C 1
ATOM 3641 O O . SER B 1 204 ? 12.672 -12.703 -20.578 1 98.62 204 SER B O 1
ATOM 3643 N N . LYS B 1 205 ? 12.344 -12 -18.516 1 98.81 205 LYS B N 1
ATOM 3644 C CA . LYS B 1 205 ? 12.414 -13.336 -17.922 1 98.81 205 LYS B CA 1
ATOM 3645 C C . LYS B 1 205 ? 11.219 -13.594 -17 1 98.81 205 LYS B C 1
ATOM 3647 O O . LYS B 1 205 ? 10.914 -12.781 -16.125 1 98.81 205 LYS B O 1
ATOM 3652 N N . ILE B 1 206 ? 10.555 -14.703 -17.266 1 98.94 206 ILE B N 1
ATOM 3653 C CA . ILE B 1 206 ? 9.375 -15.078 -16.484 1 98.94 206 ILE B CA 1
ATOM 3654 C C . ILE B 1 206 ? 9.719 -16.219 -15.539 1 98.94 206 ILE B C 1
ATOM 3656 O O . ILE B 1 206 ? 10.062 -17.328 -15.977 1 98.94 206 ILE B O 1
ATOM 3660 N N . ILE B 1 207 ? 9.609 -15.961 -14.219 1 98.94 207 ILE B N 1
ATOM 3661 C CA . ILE B 1 207 ? 9.914 -16.938 -13.18 1 98.94 207 ILE B CA 1
ATOM 3662 C C . ILE B 1 207 ? 8.656 -17.266 -12.383 1 98.94 207 ILE B C 1
ATOM 3664 O O . ILE B 1 207 ? 8.047 -16.375 -11.781 1 98.94 207 ILE B O 1
ATOM 3668 N N . LEU B 1 208 ? 8.289 -18.5 -12.398 1 98.88 208 LEU B N 1
ATOM 3669 C CA . LEU B 1 208 ? 7.062 -18.938 -11.727 1 98.88 208 LEU B CA 1
ATOM 3670 C C . LEU B 1 208 ? 7.383 -19.625 -10.406 1 98.88 208 LEU B C 1
ATOM 3672 O O . LEU B 1 208 ? 8.219 -20.531 -10.359 1 98.88 208 LEU B O 1
ATOM 3676 N N . LEU B 1 209 ? 6.699 -19.141 -9.367 1 98.88 209 LEU B N 1
ATOM 3677 C CA . LEU B 1 209 ? 6.793 -19.734 -8.039 1 98.88 209 LEU B CA 1
ATOM 3678 C C . LEU B 1 209 ? 5.523 -20.516 -7.699 1 98.88 209 LEU B C 1
ATOM 3680 O O . LEU B 1 209 ? 4.457 -19.906 -7.535 1 98.88 209 LEU B O 1
ATOM 3684 N N . ALA B 1 210 ? 5.648 -21.828 -7.547 1 97.5 210 ALA B N 1
ATOM 3685 C CA . ALA B 1 210 ? 4.484 -22.656 -7.234 1 97.5 210 ALA B CA 1
ATOM 3686 C C . ALA B 1 210 ? 4.891 -23.922 -6.484 1 97.5 210 ALA B C 1
ATOM 3688 O O . ALA B 1 210 ? 5.793 -24.641 -6.918 1 97.5 210 ALA B O 1
ATOM 3689 N N . ASP B 1 211 ? 4.254 -24.109 -5.395 1 95.62 211 ASP B N 1
ATOM 3690 C CA . ASP B 1 211 ? 4.508 -25.391 -4.742 1 95.62 211 ASP B CA 1
ATOM 3691 C C . ASP B 1 211 ? 3.797 -26.531 -5.469 1 95.62 211 ASP B C 1
ATOM 3693 O O . ASP B 1 211 ? 2.959 -26.281 -6.34 1 95.62 211 ASP B O 1
ATOM 3697 N N . SER B 1 212 ? 4.109 -27.734 -5.047 1 91.5 212 SER B N 1
ATOM 3698 C CA . SER B 1 212 ? 3.68 -28.922 -5.773 1 91.5 212 SER B CA 1
ATOM 3699 C C . SER B 1 212 ? 2.16 -29.047 -5.797 1 91.5 212 SER B C 1
ATOM 3701 O O . SER B 1 212 ? 1.595 -29.703 -6.668 1 91.5 212 SER B O 1
ATOM 3703 N N . SER B 1 213 ? 1.471 -28.391 -4.855 1 90.19 213 SER B N 1
ATOM 3704 C CA . SER B 1 213 ? 0.017 -28.484 -4.785 1 90.19 213 SER B CA 1
ATOM 3705 C C . SER B 1 213 ? -0.643 -27.766 -5.961 1 90.19 213 SER B C 1
ATOM 3707 O O . SER B 1 213 ? -1.832 -27.953 -6.219 1 90.19 213 SER B O 1
ATOM 3709 N N . LYS B 1 214 ? 0.113 -26.953 -6.691 1 93 214 LYS B N 1
ATOM 3710 C CA . LYS B 1 214 ? -0.449 -26.188 -7.801 1 93 214 LYS B CA 1
ATOM 3711 C C . LYS B 1 214 ? -0.366 -26.969 -9.109 1 93 214 LYS B C 1
ATOM 3713 O O . LYS B 1 214 ? -0.995 -26.594 -10.102 1 93 214 LYS B O 1
ATOM 3718 N N . LEU B 1 215 ? 0.397 -28.078 -9.125 1 92.06 215 LEU B N 1
ATOM 3719 C CA . LEU B 1 215 ? 0.632 -28.828 -10.352 1 92.06 215 LEU B CA 1
ATOM 3720 C C . LEU B 1 215 ? -0.571 -29.703 -10.688 1 92.06 215 LEU B C 1
ATOM 3722 O O . LEU B 1 215 ? -1.163 -30.328 -9.805 1 92.06 215 LEU B O 1
ATOM 3726 N N . GLY B 1 216 ? -0.905 -29.688 -11.93 1 91.25 216 GLY B N 1
ATOM 3727 C CA . GLY B 1 216 ? -2.031 -30.469 -12.406 1 91.25 216 GLY B CA 1
ATOM 3728 C C . GLY B 1 216 ? -3.373 -29.812 -12.141 1 91.25 216 GLY B C 1
ATOM 3729 O O . GLY B 1 216 ? -4.418 -30.469 -12.25 1 91.25 216 GLY B O 1
ATOM 3730 N N . VAL B 1 217 ? -3.314 -28.609 -11.805 1 87.81 217 VAL B N 1
ATOM 3731 C CA . VAL B 1 217 ? -4.516 -27.844 -11.461 1 87.81 217 VAL B CA 1
ATOM 3732 C C . VAL B 1 217 ? -4.75 -26.75 -12.508 1 87.81 217 VAL B C 1
ATOM 3734 O O . VAL B 1 217 ? -3.797 -26.188 -13.031 1 87.81 217 VAL B O 1
ATOM 3737 N N . ALA B 1 218 ? -5.996 -26.562 -12.844 1 88.44 218 ALA B N 1
ATOM 3738 C CA . ALA B 1 218 ? -6.398 -25.453 -13.703 1 88.44 218 ALA B CA 1
ATOM 3739 C C . ALA B 1 218 ? -7.441 -24.578 -13.016 1 88.44 218 ALA B C 1
ATOM 3741 O O . ALA B 1 218 ? -8.391 -25.094 -12.414 1 88.44 218 ALA B O 1
ATOM 3742 N N . SER B 1 219 ? -7.195 -23.328 -13.062 1 91.75 219 SER B N 1
ATOM 3743 C CA . SER B 1 219 ? -8.133 -22.375 -12.477 1 91.75 219 SER B CA 1
ATOM 3744 C C . SER B 1 219 ? -8.812 -21.531 -13.547 1 91.75 219 SER B C 1
ATOM 3746 O O . SER B 1 219 ? -8.828 -21.906 -14.719 1 91.75 219 SER B O 1
ATOM 3748 N N . LEU B 1 220 ? -9.414 -20.453 -13.234 1 87 220 LEU B N 1
ATOM 3749 C CA . LEU B 1 220 ? -10.414 -19.734 -14.008 1 87 220 LEU B CA 1
ATOM 3750 C C . LEU B 1 220 ? -9.805 -19.188 -15.305 1 87 220 LEU B C 1
ATOM 3752 O O . LEU B 1 220 ? -10.406 -19.312 -16.375 1 87 220 LEU B O 1
ATOM 3756 N N . MET B 1 221 ? -8.656 -18.594 -15.25 1 92.62 221 MET B N 1
ATOM 3757 C CA . MET B 1 221 ? -8.102 -17.922 -16.422 1 92.62 221 MET B CA 1
ATOM 3758 C C . MET B 1 221 ? -6.621 -18.25 -16.594 1 92.62 221 MET B C 1
ATOM 3760 O O . MET B 1 221 ? -5.875 -18.312 -15.609 1 92.62 221 MET B O 1
ATOM 3764 N N . THR B 1 222 ? -6.262 -18.438 -17.844 1 96.12 222 THR B N 1
ATOM 3765 C CA . THR B 1 222 ? -4.867 -18.672 -18.188 1 96.12 222 THR B CA 1
ATOM 3766 C C . THR B 1 222 ? -4.168 -17.375 -18.547 1 96.12 222 THR B C 1
ATOM 3768 O O . THR B 1 222 ? -4.52 -16.719 -19.531 1 96.12 222 THR B O 1
ATOM 3771 N N . TYR B 1 223 ? -3.133 -17 -17.719 1 97.5 223 TYR B N 1
ATOM 3772 C CA . TYR B 1 223 ? -2.498 -15.727 -18.031 1 97.5 223 TYR B CA 1
ATOM 3773 C C . TYR B 1 223 ? -1.185 -15.93 -18.781 1 97.5 223 TYR B C 1
ATOM 3775 O O . TYR B 1 223 ? -0.615 -14.984 -19.312 1 97.5 223 TYR B O 1
ATOM 3783 N N . CYS B 1 224 ? -0.72 -17.156 -18.844 1 97.75 224 CYS B N 1
ATOM 3784 C CA . CYS B 1 224 ? 0.49 -17.5 -19.594 1 97.75 224 CYS B CA 1
ATOM 3785 C C . CYS B 1 224 ? 0.527 -18.984 -19.922 1 97.75 224 CYS B C 1
ATOM 3787 O O . CYS B 1 224 ? 0.079 -19.812 -19.125 1 97.75 224 CYS B O 1
ATOM 3789 N N . ASN B 1 225 ? 1.071 -19.234 -21.156 1 97.94 225 ASN B N 1
ATOM 3790 C CA . ASN B 1 225 ? 1.326 -20.641 -21.453 1 97.94 225 ASN B CA 1
ATOM 3791 C C . ASN B 1 225 ? 2.508 -21.172 -20.641 1 97.94 225 ASN B C 1
ATOM 3793 O O . ASN B 1 225 ? 3.426 -20.422 -20.312 1 97.94 225 ASN B O 1
ATOM 3797 N N . LEU B 1 226 ? 2.439 -22.469 -20.422 1 98.31 226 LEU B N 1
ATOM 3798 C CA . LEU B 1 226 ? 3.506 -23.031 -19.609 1 98.31 226 LEU B CA 1
ATOM 3799 C C . LEU B 1 226 ? 4.852 -22.922 -20.312 1 98.31 226 LEU B C 1
ATOM 3801 O O . LEU B 1 226 ? 5.879 -22.688 -19.672 1 98.31 226 LEU B O 1
ATOM 3805 N N . GLU B 1 227 ? 4.887 -23.016 -21.609 1 98 227 GLU B N 1
ATOM 3806 C CA . GLU B 1 227 ? 6.129 -23 -22.375 1 98 227 GLU B CA 1
ATOM 3807 C C . GLU B 1 227 ? 6.742 -21.594 -22.406 1 98 227 GLU B C 1
ATOM 3809 O O . GLU B 1 227 ? 7.895 -21.438 -22.812 1 98 227 GLU B O 1
ATOM 3814 N N . ASP B 1 228 ? 5.977 -20.594 -22.016 1 97.56 228 ASP B N 1
ATOM 3815 C CA . ASP B 1 228 ? 6.477 -19.219 -22.016 1 97.56 228 ASP B CA 1
ATOM 3816 C C . ASP B 1 228 ? 7.312 -18.938 -20.766 1 97.56 228 ASP B C 1
ATOM 3818 O O . ASP B 1 228 ? 8.023 -17.938 -20.703 1 97.56 228 ASP B O 1
ATOM 3822 N N . ILE B 1 229 ? 7.289 -19.828 -19.828 1 98 229 ILE B N 1
ATOM 3823 C CA . ILE B 1 229 ? 8.016 -19.656 -18.578 1 98 229 ILE B CA 1
ATOM 3824 C C . ILE B 1 229 ? 9.5 -19.969 -18.797 1 98 229 ILE B C 1
ATOM 3826 O O . ILE B 1 229 ? 9.852 -20.922 -19.484 1 98 229 ILE B O 1
ATOM 3830 N N . ASP B 1 230 ? 10.312 -19.141 -18.141 1 98.81 230 ASP B N 1
ATOM 3831 C CA . ASP B 1 230 ? 11.75 -19.391 -18.25 1 98.81 230 ASP B CA 1
ATOM 3832 C C . ASP B 1 230 ? 12.234 -20.297 -17.125 1 98.81 230 ASP B C 1
ATOM 3834 O O . ASP B 1 230 ? 13.094 -21.156 -17.328 1 98.81 230 ASP B O 1
ATOM 3838 N N . THR B 1 231 ? 11.727 -20.047 -16 1 98.88 231 THR B N 1
ATOM 3839 C CA . THR B 1 231 ? 12.133 -20.797 -14.812 1 98.88 231 THR B CA 1
ATOM 3840 C C . THR B 1 231 ? 10.922 -21.156 -13.961 1 98.88 231 THR B C 1
ATOM 3842 O O . THR B 1 231 ? 10.023 -20.328 -13.766 1 98.88 231 THR B O 1
ATOM 3845 N N . PHE B 1 232 ? 10.867 -22.375 -13.562 1 98.75 232 PHE B N 1
ATOM 3846 C CA . PHE B 1 232 ? 9.867 -22.875 -12.633 1 98.75 232 PHE B CA 1
ATOM 3847 C C . PHE B 1 232 ? 10.508 -23.297 -11.32 1 98.75 232 PHE B C 1
ATOM 3849 O O . PHE B 1 232 ? 11.398 -24.141 -11.305 1 98.75 232 PHE B O 1
ATOM 3856 N N . ILE B 1 233 ? 10.055 -22.656 -10.227 1 98.81 233 ILE B N 1
ATOM 3857 C CA . ILE B 1 233 ? 10.594 -22.984 -8.914 1 98.81 233 ILE B CA 1
ATOM 3858 C C . ILE B 1 233 ? 9.523 -23.688 -8.078 1 98.81 233 ILE B C 1
ATOM 3860 O O . ILE B 1 233 ? 8.414 -23.172 -7.922 1 98.81 233 ILE B O 1
ATOM 3864 N N . THR B 1 234 ? 9.875 -24.859 -7.562 1 98.19 234 THR B N 1
ATOM 3865 C CA . THR B 1 234 ? 8.938 -25.656 -6.777 1 98.19 234 THR B CA 1
ATOM 3866 C C . THR B 1 234 ? 9.656 -26.375 -5.637 1 98.19 234 THR B C 1
ATOM 3868 O O . THR B 1 234 ? 10.852 -26.156 -5.414 1 98.19 234 THR B O 1
ATOM 3871 N N . ASN B 1 235 ? 8.852 -27.094 -4.82 1 96.25 235 ASN B N 1
ATOM 3872 C CA . ASN B 1 235 ? 9.414 -27.656 -3.6 1 96.25 235 ASN B CA 1
ATOM 3873 C C . ASN B 1 235 ? 9.688 -29.156 -3.748 1 96.25 235 ASN B C 1
ATOM 3875 O O . ASN B 1 235 ? 10.312 -29.766 -2.881 1 96.25 235 ASN B O 1
ATOM 3879 N N . GLU B 1 236 ? 9.219 -29.766 -4.805 1 93.25 236 GLU B N 1
ATOM 3880 C CA . GLU B 1 236 ? 9.375 -31.203 -5.031 1 93.25 236 GLU B CA 1
ATOM 3881 C C . GLU B 1 236 ? 9.719 -31.5 -6.488 1 93.25 236 GLU B C 1
ATOM 3883 O O . GLU B 1 236 ? 9.43 -30.688 -7.375 1 93.25 236 GLU B O 1
ATOM 3888 N N . PRO B 1 237 ? 10.336 -32.688 -6.652 1 92.81 237 PRO B N 1
ATOM 3889 C CA . PRO B 1 237 ? 10.562 -33.094 -8.047 1 92.81 237 PRO B CA 1
ATOM 3890 C C . PRO B 1 237 ? 9.273 -33.25 -8.828 1 92.81 237 PRO B C 1
ATOM 3892 O O . PRO B 1 237 ? 8.219 -33.562 -8.25 1 92.81 237 PRO B O 1
ATOM 3895 N N . LEU B 1 238 ? 9.43 -33.125 -10.102 1 94.06 238 LEU B N 1
ATOM 3896 C CA . LEU B 1 238 ? 8.289 -33.25 -11 1 94.06 238 LEU B CA 1
ATOM 3897 C C . LEU B 1 238 ? 8.195 -34.688 -11.539 1 94.06 238 LEU B C 1
ATOM 3899 O O . LEU B 1 238 ? 9.188 -35.406 -11.555 1 94.06 238 LEU B O 1
ATOM 3903 N N . ASN B 1 239 ? 7.051 -35.031 -11.953 1 92.62 239 ASN B N 1
ATOM 3904 C CA . ASN B 1 239 ? 6.938 -36.312 -12.641 1 92.62 239 ASN B CA 1
ATOM 3905 C C . ASN B 1 239 ? 7.516 -36.25 -14.055 1 92.62 239 ASN B C 1
ATOM 3907 O O . ASN B 1 239 ? 7.875 -35.156 -14.523 1 92.62 239 ASN B O 1
ATOM 3911 N N . ASN B 1 240 ? 7.57 -37.281 -14.727 1 95.38 240 ASN B N 1
ATOM 3912 C CA . ASN B 1 240 ? 8.258 -37.406 -16.016 1 95.38 240 ASN B CA 1
ATOM 3913 C C . ASN B 1 240 ? 7.578 -36.562 -17.078 1 95.38 240 ASN B C 1
ATOM 3915 O O . ASN B 1 240 ? 8.242 -35.969 -17.938 1 95.38 240 ASN B O 1
ATOM 3919 N N . ASP B 1 241 ? 6.305 -36.5 -17.047 1 94.81 241 ASP B N 1
ATOM 3920 C CA . ASP B 1 241 ? 5.57 -35.719 -18.047 1 94.81 241 ASP B CA 1
ATOM 3921 C C . ASP B 1 241 ? 5.992 -34.25 -18.016 1 94.81 241 ASP B C 1
ATOM 3923 O O . ASP B 1 241 ? 6.27 -33.688 -19.062 1 94.81 241 ASP B O 1
ATOM 3927 N N . TYR B 1 242 ? 6.059 -33.719 -16.844 1 96.31 242 TYR B N 1
ATOM 3928 C CA . TYR B 1 242 ? 6.457 -32.344 -16.688 1 96.31 242 TYR B CA 1
ATOM 3929 C C . TYR B 1 242 ? 7.934 -32.156 -17.016 1 96.31 242 TYR B C 1
ATOM 3931 O O . TYR B 1 242 ? 8.32 -31.156 -17.656 1 96.31 242 TYR B O 1
ATOM 3939 N N . LEU B 1 243 ? 8.727 -33.094 -16.594 1 97.25 243 LEU B N 1
ATOM 3940 C CA . LEU B 1 243 ? 10.156 -33 -16.859 1 97.25 243 LEU B CA 1
ATOM 3941 C C . LEU B 1 243 ? 10.43 -33 -18.359 1 97.25 243 LEU B C 1
ATOM 3943 O O . LEU B 1 243 ? 11.234 -32.188 -18.859 1 97.25 243 LEU B O 1
ATOM 3947 N N . ASP B 1 244 ? 9.82 -33.875 -19.031 1 97.75 244 ASP B N 1
ATOM 3948 C CA . ASP B 1 244 ? 9.969 -33.969 -20.484 1 97.75 244 ASP B CA 1
ATOM 3949 C C . ASP B 1 244 ? 9.523 -32.656 -21.156 1 97.75 244 ASP B C 1
ATOM 3951 O O . ASP B 1 244 ? 10.203 -32.156 -22.047 1 97.75 244 ASP B O 1
ATOM 3955 N N . PHE B 1 245 ? 8.383 -32.188 -20.688 1 97.75 245 PHE B N 1
ATOM 3956 C CA . PHE B 1 245 ? 7.852 -30.938 -21.219 1 97.75 245 PHE B CA 1
ATOM 3957 C C . PHE B 1 245 ? 8.828 -29.781 -20.984 1 97.75 245 PHE B C 1
ATOM 3959 O O . PHE B 1 245 ? 9.094 -29 -21.891 1 97.75 245 PHE B O 1
ATOM 3966 N N . PHE B 1 246 ? 9.367 -29.672 -19.797 1 98.38 246 PHE B N 1
ATOM 3967 C CA . PHE B 1 246 ? 10.297 -28.609 -19.453 1 98.38 246 PHE B CA 1
ATOM 3968 C C . PHE B 1 246 ? 11.562 -28.688 -20.297 1 98.38 246 PHE B C 1
ATOM 3970 O O . PHE B 1 246 ? 12.039 -27.672 -20.797 1 98.38 246 PHE B O 1
ATOM 3977 N N . ASN B 1 247 ? 12.07 -29.859 -20.438 1 97.75 247 ASN B N 1
ATOM 3978 C CA . ASN B 1 247 ? 13.266 -30.062 -21.25 1 97.75 247 ASN B CA 1
ATOM 3979 C C . ASN B 1 247 ? 13.023 -29.656 -22.703 1 97.75 247 ASN B C 1
ATOM 3981 O O . ASN B 1 247 ? 13.836 -28.938 -23.297 1 97.75 247 ASN B O 1
ATOM 3985 N N . LYS B 1 248 ? 11.938 -30.109 -23.219 1 98.19 248 LYS B N 1
ATOM 3986 C CA . LYS B 1 248 ? 11.594 -29.828 -24.609 1 98.19 248 LYS B CA 1
ATOM 3987 C C . LYS B 1 248 ? 11.453 -28.328 -24.844 1 98.19 248 LYS B C 1
ATOM 3989 O O . LYS B 1 248 ? 11.781 -27.844 -25.922 1 98.19 248 LYS B O 1
ATOM 3994 N N . ASN B 1 249 ? 11.016 -27.594 -23.859 1 98.31 249 ASN B N 1
ATOM 3995 C CA . ASN B 1 249 ? 10.719 -26.172 -24.031 1 98.31 249 ASN B CA 1
ATOM 3996 C C . ASN B 1 249 ? 11.758 -25.297 -23.328 1 98.31 249 ASN B C 1
ATOM 3998 O O . ASN B 1 249 ? 11.555 -24.094 -23.172 1 98.31 249 ASN B O 1
ATOM 4002 N N . ASN B 1 250 ? 12.828 -25.875 -22.844 1 98.31 250 ASN B N 1
ATOM 4003 C CA . ASN B 1 250 ? 13.953 -25.188 -22.234 1 98.31 250 ASN B CA 1
ATOM 4004 C C . ASN B 1 250 ? 13.523 -24.375 -21.016 1 98.31 250 ASN B C 1
ATOM 4006 O O . ASN B 1 250 ? 13.914 -23.219 -20.859 1 98.31 250 ASN B O 1
ATOM 4010 N N . ILE B 1 251 ? 12.633 -24.922 -20.234 1 98.75 251 ILE B N 1
ATOM 4011 C CA . ILE B 1 251 ? 12.234 -24.344 -18.953 1 98.75 251 ILE B CA 1
ATOM 4012 C C . ILE B 1 251 ? 13.164 -24.844 -17.844 1 98.75 251 IL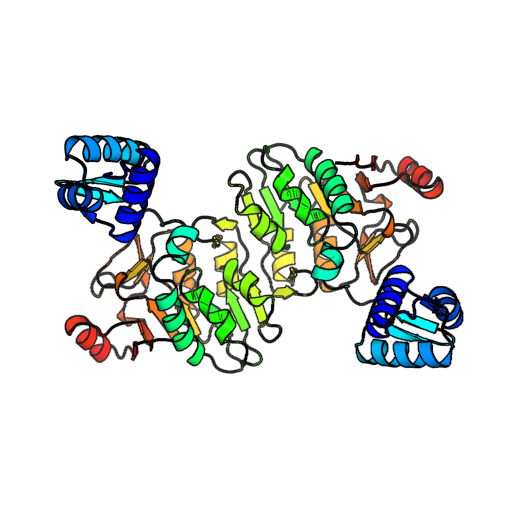E B C 1
ATOM 4014 O O . ILE B 1 251 ? 13.297 -26.047 -17.625 1 98.75 251 ILE B O 1
ATOM 4018 N N . GLU B 1 252 ? 13.797 -23.922 -17.188 1 98.69 252 GLU B N 1
ATOM 4019 C CA . GLU B 1 252 ? 14.664 -24.297 -16.062 1 98.69 252 GLU B CA 1
ATOM 4020 C C . GLU B 1 252 ? 13.852 -24.672 -14.836 1 98.69 252 GLU B C 1
ATOM 4022 O O . GLU B 1 252 ? 12.938 -23.953 -14.438 1 98.69 252 GLU B O 1
ATOM 4027 N N . LEU B 1 253 ? 14.156 -25.844 -14.266 1 98.19 253 LEU B N 1
ATOM 4028 C CA . LEU B 1 253 ? 13.523 -26.281 -13.031 1 98.19 253 LEU B CA 1
ATOM 4029 C C . LEU B 1 253 ? 14.453 -26.078 -11.836 1 98.19 253 LEU B C 1
ATOM 4031 O O . LEU B 1 253 ? 15.609 -26.516 -11.867 1 98.19 253 LEU B O 1
ATOM 4035 N N . ILE B 1 254 ? 13.945 -25.391 -10.805 1 98.44 254 ILE B N 1
ATOM 4036 C CA . ILE B 1 254 ? 14.664 -25.25 -9.539 1 98.44 254 ILE B CA 1
ATOM 4037 C C . ILE B 1 254 ? 13.836 -25.859 -8.406 1 98.44 254 ILE B C 1
ATOM 4039 O O . ILE B 1 254 ? 12.688 -25.469 -8.195 1 98.44 254 ILE B O 1
ATOM 4043 N N . ILE B 1 255 ? 14.367 -26.844 -7.758 1 97.69 255 ILE B N 1
ATOM 4044 C CA . ILE B 1 255 ? 13.75 -27.406 -6.566 1 97.69 255 ILE B CA 1
ATOM 4045 C C . ILE B 1 255 ? 14.32 -26.734 -5.316 1 97.69 255 ILE B C 1
ATOM 4047 O O . ILE B 1 255 ? 15.523 -26.781 -5.082 1 97.69 255 ILE B O 1
ATOM 4051 N N . SER B 1 256 ? 13.406 -26.094 -4.555 1 96.25 256 SER B N 1
ATOM 4052 C CA . SER B 1 256 ? 13.875 -25.375 -3.381 1 96.25 256 SER B CA 1
ATOM 4053 C C . SER B 1 256 ? 14.297 -26.328 -2.27 1 96.25 256 SER B C 1
ATOM 4055 O O . SER B 1 256 ? 13.703 -27.391 -2.102 1 96.25 256 SER B O 1
ATOM 4057 N N . ASP B 1 257 ? 15.359 -25.922 -1.587 1 84.75 257 ASP B N 1
ATOM 4058 C CA . ASP B 1 257 ? 15.867 -26.688 -0.456 1 84.75 257 ASP B CA 1
ATOM 4059 C C . ASP B 1 257 ? 15.102 -26.359 0.822 1 84.75 257 ASP B C 1
ATOM 4061 O O . ASP B 1 257 ? 14.484 -25.297 0.922 1 84.75 257 ASP B O 1
ATOM 4065 N N . ASN B 1 258 ? 15.133 -27.391 1.68 1 73.38 258 ASN B N 1
ATOM 4066 C CA . ASN B 1 258 ? 14.586 -27.062 2.994 1 73.38 258 ASN B CA 1
ATOM 4067 C C . ASN B 1 258 ? 15.391 -25.969 3.68 1 73.38 258 ASN B C 1
ATOM 4069 O O . ASN B 1 258 ? 16.578 -25.797 3.41 1 73.38 258 ASN B O 1
ATOM 4073 N N . LEU B 1 259 ? 14.672 -25.047 4.371 1 66.5 259 LEU B N 1
ATOM 4074 C CA . LEU B 1 259 ? 15.312 -23.938 5.074 1 66.5 259 LEU B CA 1
ATOM 4075 C C . LEU B 1 259 ? 16.219 -24.453 6.184 1 66.5 259 LEU B C 1
ATOM 4077 O O . LEU B 1 259 ? 15.969 -25.5 6.766 1 66.5 259 LEU B O 1
#

Secondary structure (DSSP, 8-state):
------HHHHHHHHHHHHHHHSEEEHHHHHHHHT--HHHHHHHHHHHHHTTSEEEETTEEEES-TTS---HHHHHHTTHHHHHHHHHHHHTT--TT-EEEE-S-TTGGGGGGGGTT-SSEEEEE-BHHHHHHTTT-TTEEEEE--EEEETTTTEEESHHHHHHHHT--EEEEEE--SEEETTTEEEES-HHHHHHHHHHHHHEEEEEEE--GGGBT---SEEEE-GGG-SEEEESS---HHHHHHHHHTTPEEEEPPP-/------HHHHHHHHHHHHHHHSEEEHHHHHHHHT--HHHHHHHHHHHHHTTSEEEETTEEEES-TTS---HHHHHHTTHHHHHHHHHHHHTT--TT-EEEE-S-TTGGGGGGGGTT-SSEEEEE-BHHHHHHTTT-TTEEEEE--EEEETTTTEEESHHHHHHHHT--EEEEEE--SEEETTTEEEES-HHHHHHHHHHHHHEEEEEEE--GGGBT---SEEEE-GGG-SEEEESS---HHHHHHHHHTTPEEEEPPP-

Solvent-accessible surface area (backbone atoms only — not comparable to full-atom values): 26492 Å² total; per-residue (Å²): 130,81,79,72,73,51,69,70,57,49,46,52,48,51,51,51,46,26,68,72,54,39,66,38,41,50,66,54,51,21,65,75,66,70,48,53,68,69,57,52,51,52,44,48,51,54,40,36,73,69,57,57,30,29,83,46,93,74,23,38,25,38,38,56,76,54,46,66,71,44,37,72,63,52,41,63,55,61,38,69,59,28,39,24,35,14,44,54,53,33,69,73,62,54,69,59,36,34,31,34,41,35,55,28,68,36,44,43,47,22,48,76,61,45,65,83,42,47,60,28,36,37,36,30,36,18,52,59,44,58,60,64,35,68,86,38,83,49,54,44,44,34,36,33,14,22,35,61,37,74,52,48,42,20,34,33,53,70,53,19,43,57,48,51,72,74,46,79,28,52,35,31,39,37,54,57,66,6,27,27,89,88,63,10,34,10,32,46,42,75,65,54,36,58,43,51,32,51,50,60,72,37,28,76,34,39,33,38,48,42,54,67,86,23,57,77,28,79,46,69,40,64,49,40,57,53,68,70,35,42,29,42,34,19,63,54,86,73,57,66,71,56,49,52,51,27,60,76,49,64,31,43,78,44,66,31,57,84,125,130,83,79,73,73,52,68,70,56,48,46,50,46,50,50,50,47,28,69,72,53,40,68,37,42,52,66,56,51,24,65,75,67,70,47,53,67,70,56,51,50,53,47,47,51,52,40,35,71,68,56,58,31,28,82,45,94,74,25,39,25,46,37,57,76,55,45,65,70,45,37,73,62,52,40,63,54,62,40,69,60,28,40,22,34,14,45,55,53,34,68,71,61,52,69,59,37,34,32,34,42,35,56,26,67,38,44,42,47,20,50,75,62,44,65,84,43,46,62,29,36,37,36,31,37,18,53,58,43,58,59,66,37,69,87,38,84,49,55,44,43,33,37,35,14,21,34,60,37,74,52,47,43,23,34,32,54,70,54,20,44,56,48,50,72,75,45,80,26,52,35,30,39,35,55,57,64,5,27,28,89,90,64,8,34,10,30,45,42,73,64,54,35,57,45,51,32,51,49,59,71,37,30,76,35,39,32,39,48,41,52,65,88,22,58,79,28,78,44,68,39,62,50,40,56,53,69,69,33,42,30,42,33,19,62,54,87,71,56,67,71,57,48,52,50,26,60,76,48,65,32,44,78,42,66,29,58,85,127

Foldseek 3Di:
DLPQPDLVRLLVVVLVVLVQVQKDFLVRSCVVNVHDSVSSVVSVVVVVVVQQWDDDVRTIGGRPLLDQAAQVVQLVPCVQQLLLLLLVVLVVDAAQFEEEFELHSSSLNNQVNVLPHANYEYEYQHPSSVVSNVVRPRYHYDHQAADQDRRSRGHFDPSSLVSLLVDQGAEYEDEAQAAEQVQGGEHSDPRSLSNLLSNLVRYPAYEYGDEPSRYPDHHDDHSDHNLSHAEYEYADDDDPVVVVVCVVSNHHYHHGDRD/DPPQPDLVRLLVVVLLVLLQVQKDFLVRSCVVNVHDSVSSVVSVVVVVVVQQWDDDVRTIGGRPLLDQAAQVSQLVHCVQQLLLLLLVVLVVDAAQFEEEFELHSSSLNNQVNVLPHANYEYEYQAPSSVVSNVVRPRYHYDHQAADQDRRSRGHFDPSSLVSLLVDQGAEYEDEAQAAEQVQGGEHSDPRSLSNLLSNLVRYPAYEYGDEPVRYPDHYDDHSDHNLSHAEYEYADDDDPVVVVVCVVSNHHYHHGDRD

Sequence (518 aa):
MEVLMLKEDRIKGIENYVIKHENVSINTLCSLFDVSKNTIRRDISELERKGVIKKIYGGITLKNKTSTVPFQQREIKHKETKKTIAKAASNLVENGDIIYIDSGTTTMHMIPFLSDKKNVNIITNNVNVIVNSFPYKNLNILSTGGSLSRNTNSLIGIESINFLKNYNISKCFMASTGVSIKKGVTNSSSFEYEIKKTVVKQSSKIILLADSSKLGVASLMTYCNLEDIDTFITNEPLNNDYLDFFNKNNIELIISDNLMEVLMLKEDRIKGIENYVIKHENVSINTLCSLFDVSKNTIRRDISELERKGVIKKIYGGITLKNKTSTVPFQQREIKHKETKKTIAKAASNLVENGDIIYIDSGTTTMHMIPFLSDKKNVNIITNNVNVIVNSFPYKNLNILSTGGSLSRNTNSLIGIESINFLKNYNISKCFMASTGVSIKKGVTNSSSFEYEIKKTVVKQSSKIILLADSSKLGVASLMTYCNLEDIDTFITNEPLNNDYLDFFNKNNIELIISDNL